Protein AF-A0A4V4M685-F1 (afdb_monomer)

Structure (mmCIF, N/CA/C/O backbone):
data_AF-A0A4V4M685-F1
#
_entry.id   AF-A0A4V4M685-F1
#
loop_
_atom_site.group_PDB
_atom_site.id
_atom_site.type_symbol
_atom_site.label_atom_id
_atom_site.label_alt_id
_atom_site.label_comp_id
_atom_site.label_asym_id
_atom_site.label_entity_id
_atom_site.label_seq_id
_atom_site.pdbx_PDB_ins_code
_atom_site.Cartn_x
_atom_site.Cartn_y
_atom_site.Cartn_z
_atom_site.occupancy
_atom_site.B_iso_or_equiv
_atom_site.auth_seq_id
_atom_site.auth_comp_id
_atom_site.auth_asym_id
_atom_site.auth_atom_id
_atom_site.pdbx_PDB_model_num
ATOM 1 N N . MET A 1 1 ? 15.540 -29.408 -46.640 1.00 78.12 1 MET A N 1
ATOM 2 C CA . MET A 1 1 ? 14.412 -28.534 -46.248 1.00 78.12 1 MET A CA 1
ATOM 3 C C . MET A 1 1 ? 13.140 -28.921 -47.004 1.00 78.12 1 MET A C 1
ATOM 5 O O . MET A 1 1 ? 13.246 -29.286 -48.169 1.00 78.12 1 MET A O 1
ATOM 9 N N . LYS A 1 2 ? 11.961 -28.876 -46.366 1.00 78.62 2 LYS A N 1
ATOM 10 C CA . LYS A 1 2 ? 10.649 -29.029 -47.035 1.00 78.62 2 LYS A CA 1
ATOM 11 C C . LYS A 1 2 ? 9.849 -27.732 -46.888 1.00 78.62 2 LYS A C 1
ATOM 13 O O . LYS A 1 2 ? 9.742 -27.236 -45.770 1.00 78.62 2 LYS A O 1
ATOM 18 N N . LEU A 1 3 ? 9.323 -27.209 -47.997 1.00 82.75 3 LEU A N 1
ATOM 19 C CA . LEU A 1 3 ? 8.455 -26.029 -48.020 1.00 82.75 3 LEU A CA 1
ATOM 20 C C . LEU A 1 3 ? 6.995 -26.479 -48.083 1.00 82.75 3 LEU A C 1
ATOM 22 O O . LEU A 1 3 ? 6.613 -27.173 -49.024 1.00 82.75 3 LEU A O 1
ATOM 26 N N . ASN A 1 4 ? 6.203 -26.075 -47.095 1.00 87.00 4 ASN A N 1
ATOM 27 C CA . ASN A 1 4 ? 4.762 -26.308 -47.047 1.00 87.00 4 ASN A CA 1
ATOM 28 C C . ASN A 1 4 ? 4.024 -24.977 -47.228 1.00 87.00 4 ASN A C 1
ATOM 30 O O . ASN A 1 4 ? 4.531 -23.930 -46.835 1.00 87.00 4 ASN A O 1
ATOM 34 N N . SER A 1 5 ? 2.820 -25.003 -47.794 1.00 89.12 5 SER A N 1
ATOM 35 C CA . SER A 1 5 ? 1.954 -23.821 -47.834 1.00 89.12 5 SER A CA 1
ATOM 36 C C . SER A 1 5 ? 1.317 -23.569 -46.468 1.00 89.12 5 SER A C 1
ATOM 38 O O . SER A 1 5 ? 0.824 -24.513 -45.846 1.00 89.12 5 SER A O 1
ATOM 40 N N . LEU A 1 6 ? 1.254 -22.305 -46.044 1.00 90.25 6 LEU A N 1
ATOM 41 C CA . LEU A 1 6 ? 0.495 -21.903 -44.856 1.00 90.25 6 LEU A CA 1
ATOM 42 C C . LEU A 1 6 ? -1.004 -22.240 -45.015 1.00 90.25 6 LEU A C 1
ATOM 44 O O . LEU A 1 6 ? -1.585 -21.942 -46.063 1.00 90.25 6 LEU A O 1
ATOM 48 N N . PRO A 1 7 ? -1.657 -22.832 -43.999 1.00 91.50 7 PRO A N 1
ATOM 49 C CA . PRO A 1 7 ? -3.092 -23.096 -44.046 1.00 91.50 7 PRO A CA 1
ATOM 50 C C . PRO A 1 7 ? -3.888 -21.785 -44.004 1.00 91.50 7 PRO A C 1
ATOM 52 O O . PRO A 1 7 ? -3.454 -20.810 -43.397 1.00 91.50 7 PRO A O 1
ATOM 55 N N . VAL A 1 8 ? -5.077 -21.765 -44.608 1.00 92.56 8 VAL A N 1
ATOM 56 C CA . VAL A 1 8 ? -5.959 -20.584 -44.645 1.00 92.56 8 VAL A CA 1
ATOM 57 C C . VAL A 1 8 ? -7.147 -20.788 -43.704 1.00 92.56 8 VAL A C 1
ATOM 59 O O . VAL A 1 8 ? -7.764 -21.853 -43.698 1.00 92.56 8 VAL A O 1
ATOM 62 N N . LYS A 1 9 ? -7.487 -19.764 -42.918 1.00 92.31 9 LYS A N 1
ATOM 63 C CA . LYS A 1 9 ? -8.687 -19.696 -42.075 1.00 92.31 9 LYS A CA 1
ATOM 64 C C . LYS A 1 9 ? -9.489 -18.431 -42.374 1.00 92.31 9 LYS A C 1
ATOM 66 O O . LYS A 1 9 ? -8.924 -17.415 -42.773 1.00 92.31 9 LYS A O 1
ATOM 71 N N . SER A 1 10 ? -10.803 -18.482 -42.180 1.00 92.00 10 SER A N 1
ATOM 72 C CA . SER A 1 10 ? -11.642 -17.277 -42.180 1.00 92.00 10 SER A CA 1
ATOM 73 C C . SER A 1 10 ? -11.391 -16.461 -40.903 1.00 92.00 10 SER A C 1
ATOM 75 O O . SER A 1 10 ? -11.038 -17.032 -39.866 1.00 92.00 10 SER A O 1
ATOM 77 N N . ALA A 1 11 ? -11.574 -15.139 -40.953 1.00 90.06 11 ALA A N 1
ATOM 78 C CA . ALA A 1 11 ? -11.480 -14.276 -39.773 1.00 90.06 11 ALA A CA 1
ATOM 79 C C . ALA A 1 11 ? -12.442 -14.727 -38.658 1.00 90.06 11 ALA A C 1
ATOM 81 O O . ALA A 1 11 ? -12.038 -14.819 -37.497 1.00 90.06 11 ALA A O 1
ATOM 82 N N . ASP A 1 12 ? -13.670 -15.115 -39.014 1.00 88.19 12 ASP A N 1
ATOM 83 C CA . ASP A 1 12 ? -14.663 -15.628 -38.065 1.00 88.19 12 ASP A CA 1
ATOM 84 C C . ASP A 1 12 ? -14.168 -16.879 -37.332 1.00 88.19 12 ASP A C 1
ATOM 86 O O . ASP A 1 12 ? -14.282 -16.980 -36.110 1.00 88.19 12 ASP A O 1
ATOM 90 N N . ASP A 1 13 ? -13.589 -17.842 -38.051 1.00 88.19 13 ASP A N 1
ATOM 91 C CA . ASP A 1 13 ? -13.091 -19.076 -37.440 1.00 88.19 13 ASP A CA 1
ATOM 92 C C . ASP A 1 13 ? -11.791 -18.858 -36.662 1.00 88.19 13 ASP A C 1
ATOM 94 O O . ASP A 1 13 ? -11.553 -19.528 -35.654 1.00 88.19 13 ASP A O 1
ATOM 98 N N . PHE A 1 14 ? -10.969 -17.897 -37.089 1.00 90.88 14 PHE A N 1
ATOM 99 C CA . PHE A 1 14 ? -9.767 -17.486 -36.374 1.00 90.88 14 PHE A CA 1
ATOM 100 C C . PHE A 1 14 ? -10.098 -16.884 -35.002 1.00 90.88 14 PHE A C 1
ATOM 102 O O . PHE A 1 14 ? -9.560 -17.338 -33.991 1.00 90.88 14 PHE A O 1
ATOM 109 N N . PHE A 1 15 ? -11.008 -15.907 -34.933 1.00 89.00 15 PHE A N 1
ATOM 110 C CA . PHE A 1 15 ? -11.341 -15.243 -33.667 1.00 89.00 15 PHE A CA 1
ATOM 111 C C . PHE A 1 15 ? -12.249 -16.076 -32.753 1.00 89.00 15 PHE A C 1
ATOM 113 O O . PHE A 1 15 ? -12.253 -15.840 -31.545 1.00 89.00 15 PHE A O 1
ATOM 120 N N . LYS A 1 16 ? -12.968 -17.084 -33.275 1.00 86.25 16 LYS A N 1
ATOM 121 C CA . LYS A 1 16 ? -13.642 -18.097 -32.436 1.00 86.25 16 LYS A CA 1
ATOM 122 C C . LYS A 1 16 ? -12.641 -18.909 -31.614 1.00 86.25 16 LYS A C 1
ATOM 124 O O . LYS A 1 16 ? -12.890 -19.185 -30.443 1.00 86.25 16 LYS A O 1
ATOM 129 N N . CYS A 1 17 ? -11.533 -19.329 -32.228 1.00 83.25 17 CYS A N 1
ATOM 130 C CA . CYS A 1 17 ? -10.486 -20.094 -31.559 1.00 83.25 17 CYS A CA 1
ATOM 131 C C . CYS A 1 17 ? -9.131 -19.866 -32.237 1.00 83.25 17 CYS A C 1
ATOM 133 O O . CYS A 1 17 ? -8.816 -20.479 -33.264 1.00 83.25 17 CYS A O 1
ATOM 135 N N . ILE A 1 18 ? -8.314 -19.006 -31.623 1.00 86.62 18 ILE A N 1
ATOM 136 C CA . ILE A 1 18 ? -6.995 -18.652 -32.149 1.00 86.62 18 ILE A CA 1
ATOM 137 C C . ILE A 1 18 ? -6.110 -19.914 -32.173 1.00 86.62 18 ILE A C 1
ATOM 139 O O . ILE A 1 18 ? -5.844 -20.497 -31.108 1.00 86.62 18 ILE A O 1
ATOM 143 N N . PRO A 1 19 ? -5.659 -20.359 -33.363 1.00 81.81 19 PRO A N 1
ATOM 144 C CA . PRO A 1 19 ? -4.921 -21.606 -33.523 1.00 81.81 19 PRO A CA 1
ATOM 145 C C . PRO A 1 19 ? -3.567 -21.578 -32.804 1.00 81.81 19 PRO A C 1
ATOM 147 O O . PRO A 1 19 ? -3.066 -20.534 -32.399 1.00 81.81 19 PRO A O 1
ATOM 150 N N . PHE A 1 20 ? -2.973 -22.757 -32.617 1.00 81.88 20 PHE A N 1
ATOM 151 C CA . PHE A 1 20 ? -1.598 -22.890 -32.117 1.00 81.88 20 PHE A CA 1
ATOM 152 C C . PHE A 1 20 ? -0.545 -22.872 -33.233 1.00 81.88 20 PHE A C 1
ATOM 154 O O . PHE A 1 20 ? 0.628 -22.669 -32.939 1.00 81.88 20 PHE A O 1
ATOM 161 N N . ASN A 1 21 ? -0.974 -23.051 -34.484 1.00 86.31 21 ASN A N 1
ATOM 162 C CA . ASN A 1 21 ? -0.116 -23.080 -35.666 1.00 86.31 21 ASN A CA 1
ATOM 163 C C . ASN A 1 21 ? -0.323 -21.805 -36.488 1.00 86.31 21 ASN A C 1
ATOM 165 O O . ASN A 1 21 ? -1.385 -21.172 -36.407 1.00 86.31 21 ASN A O 1
ATOM 169 N N . SER A 1 22 ? 0.677 -21.453 -37.290 1.00 92.25 22 SER A N 1
ATOM 170 C CA . SER A 1 22 ? 0.602 -20.347 -38.239 1.00 92.25 22 SER A CA 1
ATOM 171 C C . SER A 1 22 ? -0.468 -20.575 -39.300 1.00 92.25 22 SER A C 1
ATOM 173 O O . SER A 1 22 ? -0.749 -21.704 -39.699 1.00 92.25 22 SER A O 1
ATOM 175 N N . CYS A 1 23 ? -1.112 -19.494 -39.736 1.00 94.12 23 CYS A N 1
ATOM 176 C CA . CYS A 1 23 ? -2.115 -19.549 -40.797 1.00 94.12 23 CYS A CA 1
ATOM 177 C C . CYS A 1 23 ? -2.316 -18.182 -41.451 1.00 94.12 23 CYS A C 1
ATOM 179 O O . CYS A 1 23 ? -2.073 -17.145 -40.832 1.00 94.12 23 CYS A O 1
ATOM 181 N N . PHE A 1 24 ? -2.808 -18.184 -42.685 1.00 95.00 24 PHE A N 1
ATOM 182 C CA . PHE A 1 24 ? -3.406 -17.003 -43.291 1.00 95.00 24 PHE A CA 1
ATOM 183 C C . PHE A 1 24 ? -4.812 -16.779 -42.740 1.00 95.00 24 PHE A C 1
ATOM 185 O O . PHE A 1 24 ? -5.591 -17.723 -42.590 1.00 95.00 24 PHE A O 1
ATOM 192 N N . VAL A 1 25 ? -5.144 -15.521 -42.471 1.00 92.75 25 VAL A N 1
ATOM 193 C CA . VAL A 1 25 ? -6.458 -15.083 -42.004 1.00 92.75 25 VAL A CA 1
ATOM 194 C C . VAL A 1 25 ? -7.126 -14.302 -43.132 1.00 92.75 25 VAL A C 1
ATOM 196 O O . VAL A 1 25 ? -6.804 -13.149 -43.400 1.00 92.75 25 VAL A O 1
ATOM 199 N N . SER A 1 26 ? -8.052 -14.966 -43.814 1.00 88.56 26 SER A N 1
ATOM 200 C CA . SER A 1 26 ? -8.831 -14.410 -44.921 1.00 88.56 26 SER A CA 1
ATOM 201 C C . SER A 1 26 ? -10.053 -13.637 -44.417 1.00 88.56 26 SER A C 1
ATOM 203 O O . SER A 1 26 ? -10.661 -14.002 -43.409 1.00 88.56 26 SER A O 1
ATOM 205 N N . GLY A 1 27 ? -10.425 -12.566 -45.124 1.00 83.88 27 GLY A N 1
ATOM 206 C CA . GLY A 1 27 ? -11.620 -11.774 -44.804 1.00 83.88 27 GLY A CA 1
ATOM 207 C C . GLY A 1 27 ? -11.492 -10.881 -43.564 1.00 83.88 27 GLY A C 1
ATOM 208 O O . GLY A 1 27 ? -12.507 -10.483 -43.006 1.00 83.88 27 GLY A O 1
ATOM 209 N N . LEU A 1 28 ? -10.266 -10.576 -43.119 1.00 89.62 28 LEU A N 1
ATOM 210 C CA . LEU A 1 28 ? -10.020 -9.700 -41.967 1.00 89.62 28 LEU A CA 1
ATOM 211 C C . LEU A 1 28 ? -10.169 -8.205 -42.299 1.00 89.62 28 LEU A C 1
ATOM 213 O O . LEU A 1 28 ? -10.569 -7.412 -41.449 1.00 89.62 28 LEU A O 1
ATOM 217 N N . PHE A 1 29 ? -9.812 -7.803 -43.521 1.00 90.31 29 PHE A N 1
ATOM 218 C CA . PHE A 1 29 ? -9.831 -6.402 -43.934 1.00 90.31 29 PHE A CA 1
ATOM 219 C C . PHE A 1 29 ? -11.264 -5.881 -44.063 1.00 90.31 29 PHE A C 1
ATOM 221 O O . PHE A 1 29 ? -12.084 -6.433 -44.795 1.00 90.31 29 PHE A O 1
ATOM 228 N N . THR A 1 30 ? -11.549 -4.761 -43.400 1.00 87.81 30 THR A N 1
ATOM 229 C CA . THR A 1 30 ? -12.817 -4.044 -43.569 1.00 87.81 30 THR A CA 1
ATOM 230 C C . THR A 1 30 ? -12.811 -3.225 -44.866 1.00 87.81 30 THR A C 1
ATOM 232 O O . THR A 1 30 ? -11.755 -2.900 -45.415 1.00 87.81 30 THR A O 1
ATOM 235 N N . GLN A 1 31 ? -13.992 -2.839 -45.364 1.00 89.12 31 GLN A N 1
ATOM 236 C CA . GLN A 1 31 ? -14.102 -2.066 -46.608 1.00 89.12 31 GLN A CA 1
ATOM 237 C C . GLN A 1 31 ? -13.261 -0.767 -46.629 1.00 89.12 31 GLN A C 1
ATOM 239 O O . GLN A 1 31 ? -12.651 -0.487 -47.664 1.00 89.12 31 GLN A O 1
ATOM 244 N N . PRO A 1 32 ? -13.155 0.014 -45.530 1.00 90.19 32 PRO A N 1
ATOM 245 C CA . PRO A 1 32 ? -12.246 1.160 -45.466 1.00 90.19 32 PRO A CA 1
ATOM 246 C C . PRO A 1 32 ? -10.778 0.783 -45.701 1.00 90.19 32 PRO A C 1
ATOM 248 O O . PRO A 1 32 ? -10.109 1.424 -46.510 1.00 90.19 32 PRO A O 1
ATOM 251 N N . TRP A 1 33 ? -10.300 -0.299 -45.077 1.00 92.19 33 TRP A N 1
ATOM 252 C CA . TRP A 1 33 ? -8.927 -0.777 -45.252 1.00 92.19 33 TRP A CA 1
ATOM 253 C C . TRP A 1 33 ? -8.650 -1.203 -46.698 1.00 92.19 33 TRP A C 1
ATOM 255 O O . TRP A 1 33 ? -7.607 -0.853 -47.241 1.00 92.19 33 TRP A O 1
ATOM 265 N N . LEU A 1 34 ? -9.596 -1.882 -47.358 1.00 91.50 34 LEU A N 1
ATOM 266 C CA . LEU A 1 34 ? -9.469 -2.265 -48.773 1.00 91.50 34 LEU A CA 1
ATOM 267 C C . LEU A 1 34 ? -9.487 -1.064 -49.730 1.00 91.50 34 LEU A C 1
ATOM 269 O O . LEU A 1 34 ? -8.850 -1.095 -50.783 1.00 91.50 34 LEU A O 1
ATOM 273 N N . ASN A 1 35 ? -10.252 -0.016 -49.412 1.00 92.31 35 ASN A N 1
ATOM 274 C CA . ASN A 1 35 ? -10.278 1.211 -50.211 1.00 92.31 35 ASN A CA 1
ATOM 275 C C . ASN A 1 35 ? -8.937 1.953 -50.117 1.00 92.31 35 ASN A C 1
ATOM 277 O O . ASN A 1 35 ? -8.421 2.418 -51.129 1.00 92.31 35 ASN A O 1
ATOM 281 N N . ILE A 1 36 ? -8.368 2.039 -48.914 1.00 91.00 36 ILE A N 1
ATOM 282 C CA . ILE A 1 36 ? -7.104 2.744 -48.674 1.00 91.00 36 ILE A CA 1
ATOM 283 C C . ILE A 1 36 ? -5.904 1.954 -49.163 1.00 91.00 36 ILE A C 1
ATOM 285 O O . ILE A 1 36 ? -5.010 2.548 -49.748 1.00 91.00 36 ILE A O 1
ATOM 289 N N . SER A 1 37 ? -5.919 0.633 -49.006 1.00 93.38 37 SER A N 1
ATOM 290 C CA . SER A 1 37 ? -4.965 -0.280 -49.636 1.00 93.38 37 SER A CA 1
ATOM 291 C C . SER A 1 37 ? -4.788 0.044 -51.127 1.00 93.38 37 SER A C 1
ATOM 293 O O . SER A 1 37 ? -3.689 0.399 -51.551 1.00 93.38 37 SER A O 1
ATOM 295 N N . ARG A 1 38 ? -5.896 0.082 -51.886 1.00 92.44 38 ARG A N 1
ATOM 296 C CA . ARG A 1 38 ? -5.902 0.457 -53.312 1.00 92.44 38 ARG A CA 1
ATOM 297 C C . ARG A 1 38 ? -5.426 1.885 -53.577 1.00 92.44 38 ARG A C 1
ATOM 299 O O . ARG A 1 38 ? -4.807 2.136 -54.604 1.00 92.44 38 ARG A O 1
ATOM 306 N N . ALA A 1 39 ? -5.741 2.825 -52.687 1.00 91.50 39 ALA A N 1
ATOM 307 C CA . ALA A 1 39 ? -5.332 4.217 -52.844 1.00 91.50 39 ALA A CA 1
ATOM 308 C C . ALA A 1 39 ? -3.820 4.405 -52.631 1.00 91.50 39 ALA A C 1
ATOM 310 O O . ALA A 1 39 ? -3.190 5.108 -53.413 1.00 91.50 39 ALA A O 1
ATOM 311 N N . ILE A 1 40 ? -3.239 3.742 -51.625 1.00 91.25 40 ILE A N 1
ATOM 312 C CA . ILE A 1 40 ? -1.792 3.767 -51.356 1.00 91.25 40 ILE A CA 1
ATOM 313 C C . ILE A 1 40 ? -1.027 3.044 -52.467 1.00 91.25 40 ILE A C 1
ATOM 315 O O . ILE A 1 40 ? 0.044 3.487 -52.857 1.00 91.25 40 ILE A O 1
ATOM 319 N N . GLU A 1 41 ? -1.574 1.947 -53.000 1.00 87.94 41 GLU A N 1
ATOM 320 C CA . GLU A 1 41 ? -0.955 1.221 -54.117 1.00 87.94 41 GLU A CA 1
ATOM 321 C C . GLU A 1 41 ? -0.848 2.063 -55.396 1.00 87.94 41 GLU A C 1
ATOM 323 O O . GLU A 1 41 ? 0.081 1.880 -56.178 1.00 87.94 41 GLU A O 1
ATOM 328 N N . ALA A 1 42 ? -1.771 3.009 -55.596 1.00 88.88 42 ALA A N 1
ATOM 329 C CA . ALA A 1 42 ? -1.688 3.974 -56.686 1.00 88.88 42 ALA A CA 1
ATOM 330 C C . ALA A 1 42 ? -0.699 5.114 -56.389 1.00 88.88 42 ALA A C 1
ATOM 332 O O . ALA A 1 42 ? -0.002 5.561 -57.298 1.00 88.88 42 ALA A O 1
ATOM 333 N N . ASP A 1 43 ? -0.670 5.600 -55.145 1.00 89.06 43 ASP A N 1
ATOM 334 C CA . ASP A 1 43 ? 0.137 6.747 -54.730 1.00 89.06 43 ASP A CA 1
ATOM 335 C C . ASP A 1 43 ? 0.431 6.723 -53.216 1.00 89.06 43 ASP A C 1
ATOM 337 O O . ASP A 1 43 ? -0.456 6.950 -52.386 1.00 89.06 43 ASP A O 1
ATOM 341 N N . PHE A 1 44 ? 1.698 6.493 -52.850 1.00 88.94 44 PHE A N 1
ATOM 342 C CA . PHE A 1 44 ? 2.148 6.486 -51.453 1.00 88.94 44 PHE A CA 1
ATOM 343 C C . PHE A 1 44 ? 2.060 7.865 -50.776 1.00 88.94 44 PHE A C 1
ATOM 345 O O . PHE A 1 44 ? 1.945 7.906 -49.548 1.00 88.94 44 PHE A O 1
ATOM 352 N N . ASP A 1 45 ? 2.025 8.974 -51.530 1.00 88.50 45 ASP A N 1
ATOM 353 C CA . ASP A 1 45 ? 1.922 10.331 -50.963 1.00 88.50 45 ASP A CA 1
ATOM 354 C C . ASP A 1 45 ? 0.601 10.548 -50.222 1.00 88.50 45 ASP A C 1
ATOM 356 O O . ASP A 1 45 ? 0.470 11.460 -49.405 1.00 88.50 45 ASP A O 1
ATOM 360 N N . ILE A 1 46 ? -0.396 9.681 -50.429 1.00 91.12 46 ILE A N 1
ATOM 361 C CA . ILE A 1 46 ? -1.635 9.719 -49.652 1.00 91.12 46 ILE A CA 1
ATOM 362 C C . ILE A 1 46 ? -1.394 9.597 -48.138 1.00 91.12 46 ILE A C 1
ATOM 364 O O . ILE A 1 46 ? -2.194 10.127 -47.362 1.00 91.12 46 ILE A O 1
ATOM 368 N N . LEU A 1 47 ? -0.297 8.953 -47.717 1.00 89.50 47 LEU A N 1
ATOM 369 C CA . LEU A 1 47 ? 0.104 8.843 -46.312 1.00 89.50 47 LEU A CA 1
ATOM 370 C C . LEU A 1 47 ? 0.590 10.179 -45.728 1.00 89.50 47 LEU A C 1
ATOM 372 O O . LEU A 1 47 ? 0.516 10.358 -44.517 1.00 89.50 47 LEU A O 1
ATOM 376 N N . THR A 1 48 ? 1.041 11.118 -46.562 1.00 90.19 48 THR A N 1
ATOM 377 C CA . THR A 1 48 ? 1.665 12.393 -46.159 1.00 90.19 48 THR A CA 1
ATOM 378 C C . THR A 1 48 ? 0.915 13.625 -46.668 1.00 90.19 48 THR A C 1
ATOM 380 O O . THR A 1 48 ? 1.416 14.739 -46.571 1.00 90.19 48 THR A O 1
ATOM 383 N N . ARG A 1 49 ? -0.320 13.472 -47.166 1.00 87.19 49 ARG A N 1
ATOM 384 C CA . ARG A 1 49 ? -1.152 14.608 -47.626 1.00 87.19 49 ARG A CA 1
ATOM 385 C C . ARG A 1 49 ? -1.470 15.630 -46.541 1.00 87.19 49 ARG A C 1
ATOM 387 O O . ARG A 1 49 ? -1.684 16.799 -46.844 1.00 87.19 49 ARG A O 1
ATOM 394 N N . ASP A 1 50 ? -1.580 15.170 -45.304 1.00 89.31 50 ASP A N 1
ATOM 395 C CA . ASP A 1 50 ? -1.774 16.028 -44.145 1.00 89.31 50 ASP A CA 1
ATOM 396 C C . ASP A 1 50 ? -0.414 16.546 -43.658 1.00 89.31 50 ASP A C 1
ATOM 398 O O . ASP A 1 50 ? 0.485 15.755 -43.378 1.00 89.31 50 ASP A O 1
ATOM 402 N N . GLU A 1 51 ? -0.269 17.868 -43.541 1.00 84.62 51 GLU A N 1
ATOM 403 C CA . GLU A 1 51 ? 0.999 18.534 -43.201 1.00 84.62 51 GLU A CA 1
ATOM 404 C C . GLU A 1 51 ? 1.557 18.081 -41.844 1.00 84.62 51 GLU A C 1
ATOM 406 O O . GLU A 1 51 ? 2.764 17.893 -41.688 1.00 84.62 51 GLU A O 1
ATOM 411 N N . HIS A 1 52 ? 0.681 17.844 -40.864 1.00 83.44 52 HIS A N 1
ATOM 412 C CA . HIS A 1 52 ? 1.092 17.309 -39.570 1.00 83.44 52 HIS A CA 1
ATOM 413 C C . HIS A 1 52 ? 1.659 15.892 -39.723 1.00 83.44 52 HIS A C 1
ATOM 415 O O . HIS A 1 52 ? 2.711 15.588 -39.172 1.00 83.44 52 HIS A O 1
ATOM 421 N N . THR A 1 53 ? 1.004 15.038 -40.512 1.00 87.75 53 THR A N 1
ATOM 422 C CA . THR A 1 53 ? 1.448 13.663 -40.789 1.00 87.75 53 THR A CA 1
ATOM 423 C C . THR A 1 53 ? 2.751 13.614 -41.590 1.00 87.75 53 THR A C 1
ATOM 425 O O . THR A 1 53 ? 3.626 12.806 -41.285 1.00 87.75 53 THR A O 1
ATOM 428 N N . ALA A 1 54 ? 2.911 14.502 -42.574 1.00 84.25 54 ALA A N 1
ATOM 429 C CA . ALA A 1 54 ? 4.125 14.647 -43.376 1.00 84.25 54 ALA A CA 1
ATOM 430 C C . ALA A 1 54 ? 5.370 14.917 -42.516 1.00 84.25 54 ALA A C 1
ATOM 432 O O . ALA A 1 54 ? 6.441 14.363 -42.774 1.00 84.25 54 ALA A O 1
ATOM 433 N N . ASN A 1 55 ? 5.201 15.734 -41.474 1.00 82.25 55 ASN A N 1
ATOM 434 C CA . ASN A 1 55 ? 6.261 16.174 -40.572 1.00 82.25 55 ASN A CA 1
ATOM 435 C C . ASN A 1 55 ? 6.496 15.235 -39.376 1.00 82.25 55 ASN A C 1
ATOM 437 O O . ASN A 1 55 ? 7.336 15.542 -38.531 1.00 82.25 55 ASN A O 1
ATOM 441 N N . ILE A 1 56 ? 5.801 14.093 -39.290 1.00 83.31 56 ILE A N 1
ATOM 442 C CA . ILE A 1 56 ? 6.067 13.099 -38.243 1.00 83.31 56 ILE A CA 1
ATOM 443 C C . ILE A 1 56 ? 7.470 12.537 -38.436 1.00 83.31 56 ILE A C 1
ATOM 445 O O . ILE A 1 56 ? 7.794 11.986 -39.489 1.00 83.31 56 ILE A O 1
ATOM 449 N N . THR A 1 57 ? 8.281 12.644 -37.390 1.00 81.31 57 THR A N 1
ATOM 450 C CA . THR A 1 57 ? 9.594 12.014 -37.313 1.00 81.31 57 THR A CA 1
ATOM 451 C C . THR A 1 57 ? 9.430 10.504 -37.147 1.00 81.31 57 THR A C 1
ATOM 453 O O . THR A 1 57 ? 8.847 10.040 -36.166 1.00 81.31 57 THR A O 1
ATOM 456 N N . VAL A 1 58 ? 9.927 9.739 -38.117 1.00 78.12 58 VAL A N 1
ATOM 457 C CA . VAL A 1 58 ? 9.876 8.276 -38.154 1.00 78.12 58 VAL A CA 1
ATOM 458 C C . VAL A 1 58 ? 11.281 7.678 -38.099 1.00 78.12 58 VAL A C 1
ATOM 460 O O . VAL A 1 58 ? 12.208 8.239 -38.694 1.00 78.12 58 VAL A O 1
ATOM 463 N N . PRO A 1 59 ? 11.461 6.532 -37.420 1.00 77.69 59 PRO A N 1
ATOM 464 C CA . PRO A 1 59 ? 12.736 5.838 -37.409 1.00 77.69 59 PRO A CA 1
ATOM 465 C C . PRO A 1 59 ? 13.034 5.263 -38.793 1.00 77.69 59 PRO A C 1
ATOM 467 O O . PRO A 1 59 ? 12.145 4.742 -39.475 1.00 77.69 59 PRO A O 1
ATOM 470 N N . ILE A 1 60 ? 14.302 5.326 -39.188 1.00 75.19 60 ILE A N 1
ATOM 471 C CA . ILE A 1 60 ? 14.788 4.734 -40.429 1.00 75.19 60 ILE A CA 1
ATOM 472 C C . ILE A 1 60 ? 15.914 3.741 -40.153 1.00 75.19 60 ILE A C 1
ATOM 474 O O . ILE A 1 60 ? 16.909 4.050 -39.501 1.00 75.19 60 ILE A O 1
ATOM 478 N N . GLU A 1 61 ? 15.781 2.550 -40.728 1.00 72.25 61 GLU A N 1
ATOM 479 C CA . GLU A 1 61 ? 16.839 1.552 -40.799 1.00 72.25 61 GLU A CA 1
ATOM 480 C C . GLU A 1 61 ? 17.360 1.457 -42.236 1.00 72.25 61 GLU A C 1
ATOM 482 O O . GLU A 1 61 ? 16.590 1.253 -43.173 1.00 72.25 61 GLU A O 1
ATOM 487 N N . ILE A 1 62 ? 18.672 1.604 -42.438 1.00 71.38 62 ILE A N 1
ATOM 488 C CA . ILE A 1 62 ? 19.282 1.486 -43.769 1.00 71.38 62 ILE A CA 1
ATOM 489 C C . ILE A 1 62 ? 19.869 0.083 -43.938 1.00 71.38 62 ILE A C 1
ATOM 491 O O . ILE A 1 62 ? 20.802 -0.305 -43.238 1.00 71.38 62 ILE A O 1
ATOM 495 N N . GLN A 1 63 ? 19.346 -0.662 -44.906 1.00 68.75 63 GLN A N 1
ATOM 496 C CA . GLN A 1 63 ? 19.812 -1.982 -45.308 1.00 68.75 63 GLN A CA 1
ATOM 497 C C . GLN A 1 63 ? 20.837 -1.887 -46.450 1.00 68.75 63 GLN A C 1
ATOM 499 O O . GLN A 1 63 ? 20.622 -1.191 -47.448 1.00 68.75 63 GLN A O 1
ATOM 504 N N . GLN A 1 64 ? 21.947 -2.623 -46.322 1.00 62.19 64 GLN A N 1
ATOM 505 C CA . GLN A 1 64 ? 22.918 -2.837 -47.403 1.00 62.19 64 GLN A CA 1
ATOM 506 C C . GLN A 1 64 ? 22.548 -4.096 -48.213 1.00 62.19 64 GLN A C 1
ATOM 508 O O . GLN A 1 64 ? 22.050 -5.065 -47.635 1.00 62.19 64 GLN A O 1
ATOM 513 N N . PRO A 1 65 ? 22.799 -4.146 -49.534 1.00 52.78 65 PRO A N 1
ATOM 514 C CA . PRO A 1 65 ? 22.492 -5.330 -50.329 1.00 52.78 65 PRO A CA 1
ATOM 515 C C . PRO A 1 65 ? 23.288 -6.538 -49.844 1.00 52.78 65 PRO A C 1
ATOM 517 O O . PRO A 1 65 ? 24.493 -6.447 -49.623 1.00 52.78 65 PRO A O 1
ATOM 520 N N . GLY A 1 66 ? 22.615 -7.681 -49.718 1.00 50.88 66 GLY A N 1
ATOM 521 C CA . GLY A 1 66 ? 23.238 -8.929 -49.271 1.00 50.88 66 GLY A CA 1
ATOM 522 C C . GLY A 1 66 ? 23.443 -9.037 -47.757 1.00 50.88 66 GLY A C 1
ATOM 523 O O . GLY A 1 66 ? 23.919 -10.072 -47.302 1.00 50.88 66 GLY A O 1
ATOM 524 N N . PHE A 1 67 ? 23.049 -8.021 -46.978 1.00 55.22 67 PHE A N 1
ATOM 525 C CA . PHE A 1 67 ? 23.062 -8.063 -45.517 1.00 55.22 67 PHE A CA 1
ATOM 526 C C . PHE A 1 67 ? 21.634 -7.911 -44.965 1.00 55.22 67 PHE A C 1
ATOM 528 O O . PHE A 1 67 ? 20.918 -6.974 -45.332 1.00 55.22 67 PHE A O 1
ATOM 535 N N . PRO A 1 68 ? 21.167 -8.828 -44.105 1.00 53.00 68 PRO A N 1
ATOM 536 C CA . PRO A 1 68 ? 19.869 -8.700 -43.460 1.00 53.00 68 PRO A CA 1
ATOM 537 C C . PRO A 1 68 ? 19.880 -7.539 -42.467 1.00 53.00 68 PRO A C 1
ATOM 539 O O . PRO A 1 68 ? 20.918 -7.230 -41.889 1.00 53.00 68 PRO A O 1
ATOM 542 N N . LEU A 1 69 ? 18.715 -6.946 -42.210 1.00 53.31 69 LEU A N 1
ATOM 543 C CA . LEU A 1 69 ? 18.553 -5.969 -41.134 1.00 53.31 69 LEU A CA 1
ATOM 544 C C . LEU A 1 69 ? 18.777 -6.649 -39.779 1.00 53.31 69 LEU A C 1
ATOM 546 O O . LEU A 1 69 ? 17.964 -7.436 -39.298 1.00 53.31 69 LEU A O 1
ATOM 550 N N . SER A 1 70 ? 19.945 -6.388 -39.206 1.00 50.31 70 SER A N 1
ATOM 551 C CA . SER A 1 70 ? 20.467 -7.006 -37.994 1.00 50.31 70 SER A CA 1
ATOM 552 C C . SER A 1 70 ? 21.138 -5.919 -37.149 1.00 50.31 70 SER A C 1
ATOM 554 O O . SER A 1 70 ? 21.792 -5.027 -37.695 1.00 50.31 70 SER A O 1
ATOM 556 N N . ALA A 1 71 ? 20.999 -5.965 -35.820 1.00 43.78 71 ALA A N 1
ATOM 557 C CA . ALA A 1 71 ? 21.597 -4.954 -34.945 1.00 43.78 71 ALA A CA 1
ATOM 558 C C . ALA A 1 71 ? 23.125 -4.838 -35.122 1.00 43.78 71 ALA A C 1
ATOM 560 O O . ALA A 1 71 ? 23.644 -3.737 -34.961 1.00 43.78 71 ALA A O 1
ATOM 561 N N . ASP A 1 72 ? 23.796 -5.928 -35.519 1.00 41.19 72 ASP A N 1
ATOM 562 C CA . ASP A 1 72 ? 25.239 -6.005 -35.796 1.00 41.19 72 ASP A CA 1
ATOM 563 C C . ASP A 1 72 ? 25.615 -5.458 -37.194 1.00 41.19 72 ASP A C 1
ATOM 565 O O . ASP A 1 72 ? 26.756 -5.077 -37.446 1.00 41.19 72 ASP A O 1
ATOM 569 N N . SER A 1 73 ? 24.648 -5.381 -38.115 1.00 42.56 73 SER A N 1
ATOM 570 C CA . SER A 1 73 ? 24.809 -4.807 -39.463 1.00 42.56 73 SER A CA 1
ATOM 571 C C . SER A 1 73 ? 24.452 -3.319 -39.554 1.00 42.56 73 SER A C 1
ATOM 573 O O . SER A 1 73 ? 24.542 -2.741 -40.638 1.00 42.56 73 SER A O 1
ATOM 575 N N . ARG A 1 74 ? 24.110 -2.677 -38.424 1.00 42.81 74 ARG A N 1
ATOM 576 C CA . ARG A 1 74 ? 23.993 -1.214 -38.296 1.00 42.81 74 ARG A CA 1
ATOM 577 C C . ARG A 1 74 ? 25.374 -0.563 -38.408 1.00 42.81 74 ARG A C 1
ATOM 579 O O . ARG A 1 74 ? 25.914 -0.038 -37.445 1.00 42.81 74 ARG A O 1
ATOM 586 N N . HIS A 1 75 ? 25.975 -0.641 -39.589 1.00 39.47 75 HIS A N 1
ATOM 587 C CA . HIS A 1 75 ? 27.129 0.173 -39.924 1.00 39.47 75 HIS A CA 1
ATOM 588 C C . HIS A 1 75 ? 26.621 1.562 -40.287 1.00 39.47 75 HIS A C 1
ATOM 590 O O . HIS A 1 75 ? 25.910 1.756 -41.273 1.00 39.47 75 HIS A O 1
ATOM 596 N N . GLU A 1 76 ? 26.973 2.502 -39.421 1.00 41.88 76 GLU A N 1
ATOM 597 C CA . GLU A 1 76 ? 26.709 3.921 -39.541 1.00 41.88 76 GLU A CA 1
ATOM 598 C C . GLU A 1 76 ? 27.257 4.451 -40.876 1.00 41.88 76 GLU A C 1
ATOM 600 O O . GLU A 1 76 ? 28.453 4.362 -41.159 1.00 41.88 76 GLU A O 1
ATOM 605 N N . ILE A 1 77 ? 26.380 4.989 -41.722 1.00 40.31 77 ILE A N 1
ATOM 606 C CA . ILE A 1 77 ? 26.776 5.579 -43.002 1.00 40.31 77 ILE A CA 1
ATOM 607 C C . ILE A 1 77 ? 27.028 7.076 -42.770 1.00 40.31 77 ILE A C 1
ATOM 609 O O . ILE A 1 77 ? 26.117 7.763 -42.303 1.00 40.31 77 ILE A O 1
ATOM 613 N N . PRO A 1 78 ? 28.209 7.617 -43.123 1.00 41.75 78 PRO A N 1
ATOM 614 C CA . PRO A 1 78 ? 28.439 9.053 -43.087 1.00 41.75 78 PRO A CA 1
ATOM 615 C C . PRO A 1 78 ? 27.514 9.764 -44.084 1.00 41.75 78 PRO A C 1
ATOM 617 O O . PRO A 1 78 ? 27.526 9.481 -45.282 1.00 41.75 78 PRO A O 1
ATOM 620 N N . LEU A 1 79 ? 26.736 10.730 -43.591 1.00 46.28 79 LEU A N 1
ATOM 621 C CA . LEU A 1 79 ? 25.758 11.502 -44.370 1.00 46.28 79 LEU A CA 1
ATOM 622 C C . LEU A 1 79 ? 26.366 12.408 -45.463 1.00 46.28 79 LEU A C 1
ATOM 624 O O . LEU A 1 79 ? 25.627 13.035 -46.220 1.00 46.28 79 LEU A O 1
ATOM 628 N N . SER A 1 80 ? 27.697 12.478 -45.575 1.00 46.69 80 SER A N 1
ATOM 629 C CA . SER A 1 80 ? 28.405 13.306 -46.563 1.00 46.69 80 SER A CA 1
ATOM 630 C C . SER A 1 80 ? 28.129 12.920 -48.021 1.00 46.69 80 SER A C 1
ATOM 632 O O . SER A 1 80 ? 28.463 13.688 -48.916 1.00 46.69 80 SER A O 1
ATOM 634 N N . GLU A 1 81 ? 27.529 11.752 -48.268 1.00 46.25 81 GLU A N 1
ATOM 635 C CA . GLU A 1 81 ? 27.160 11.279 -49.610 1.00 46.25 81 GLU A CA 1
ATOM 636 C C . GLU A 1 81 ? 25.715 11.619 -50.021 1.00 46.25 81 GLU A C 1
ATOM 638 O O . GLU A 1 81 ? 25.395 11.497 -51.199 1.00 46.25 81 GLU A O 1
ATOM 643 N N . LEU A 1 82 ? 24.833 12.014 -49.088 1.00 50.66 82 LEU A N 1
ATOM 644 C CA . LEU A 1 82 ? 23.383 12.112 -49.342 1.00 50.66 82 LEU A CA 1
ATOM 645 C C . LEU A 1 82 ? 22.842 13.545 -49.375 1.00 50.66 82 LEU A C 1
ATOM 647 O O . LEU A 1 82 ? 21.913 13.815 -50.131 1.00 50.66 82 LEU A O 1
ATOM 651 N N . VAL A 1 83 ? 23.408 14.470 -48.591 1.00 45.91 83 VAL A N 1
ATOM 652 C CA . VAL A 1 83 ? 22.992 15.883 -48.584 1.00 45.91 83 VAL A CA 1
ATOM 653 C C . VAL A 1 83 ? 24.219 16.766 -48.325 1.00 45.91 83 VAL A C 1
ATOM 655 O O . VAL A 1 83 ? 24.834 16.656 -47.261 1.00 45.91 83 VAL A O 1
ATOM 658 N N . PRO A 1 84 ? 24.619 17.644 -49.263 1.00 39.66 84 PRO A N 1
ATOM 659 C CA . PRO A 1 84 ? 25.687 18.592 -49.010 1.00 39.66 84 PRO A CA 1
ATOM 660 C C . PRO A 1 84 ? 25.134 19.698 -48.103 1.00 39.66 84 PRO A C 1
ATOM 662 O O . PRO A 1 84 ? 24.265 20.456 -48.517 1.00 39.66 84 PRO A O 1
ATOM 665 N N . TYR A 1 85 ? 25.693 19.792 -46.895 1.00 40.38 85 TYR A N 1
ATOM 666 C CA . TYR A 1 85 ? 25.501 20.816 -45.855 1.00 40.38 85 TYR A CA 1
ATOM 667 C C . TYR A 1 85 ? 24.515 20.520 -44.700 1.00 40.38 85 TYR A C 1
ATOM 669 O O . TYR A 1 85 ? 23.315 20.341 -44.869 1.00 40.38 85 TYR A O 1
ATOM 677 N N . GLN A 1 86 ? 25.089 20.635 -43.490 1.00 41.72 86 GLN A N 1
ATOM 678 C CA . GLN A 1 86 ? 24.476 21.121 -42.241 1.00 41.72 86 GLN A CA 1
ATOM 679 C C . GLN A 1 86 ? 23.549 20.216 -41.404 1.00 41.72 86 GLN A C 1
ATOM 681 O O . GLN A 1 86 ? 22.674 20.724 -40.713 1.00 41.72 86 GLN A O 1
ATOM 686 N N . TYR A 1 87 ? 23.806 18.907 -41.327 1.00 39.19 87 TYR A N 1
ATOM 687 C CA . TYR A 1 87 ? 23.153 18.025 -40.339 1.00 39.19 87 TYR A CA 1
ATOM 688 C C . TYR A 1 87 ? 24.169 17.118 -39.614 1.00 39.19 87 TYR A C 1
ATOM 690 O O . TYR A 1 87 ? 25.277 16.928 -40.128 1.00 39.19 87 TYR A O 1
ATOM 698 N N . PRO A 1 88 ? 23.865 16.613 -38.394 1.00 35.81 88 PRO A N 1
ATOM 699 C CA . PRO A 1 88 ? 24.786 15.769 -37.627 1.00 35.81 88 PRO A CA 1
ATOM 700 C C . PRO A 1 88 ? 25.205 14.518 -38.417 1.00 35.81 88 PRO A C 1
ATOM 702 O O . PRO A 1 88 ? 24.512 14.079 -39.329 1.00 35.81 88 PRO A O 1
ATOM 705 N N . LYS A 1 89 ? 26.360 13.936 -38.063 1.00 37.72 89 LYS A N 1
ATOM 706 C CA . LYS A 1 89 ? 27.020 12.830 -38.793 1.00 37.72 89 LYS A CA 1
ATOM 707 C C . LYS A 1 89 ? 26.146 11.586 -39.059 1.00 37.72 89 LYS A C 1
ATOM 709 O O . LYS A 1 89 ? 26.530 10.794 -39.917 1.00 37.72 89 LYS A O 1
ATOM 714 N N . TYR A 1 90 ? 25.015 11.424 -38.364 1.00 47.25 90 TYR A N 1
ATOM 715 C CA . TYR A 1 90 ? 24.156 10.236 -38.370 1.00 47.25 90 TYR A CA 1
ATOM 716 C C . TYR A 1 90 ? 22.675 10.627 -38.303 1.00 47.25 90 TYR A C 1
ATOM 718 O O . TYR A 1 90 ? 22.318 11.559 -37.583 1.00 47.25 90 TYR A O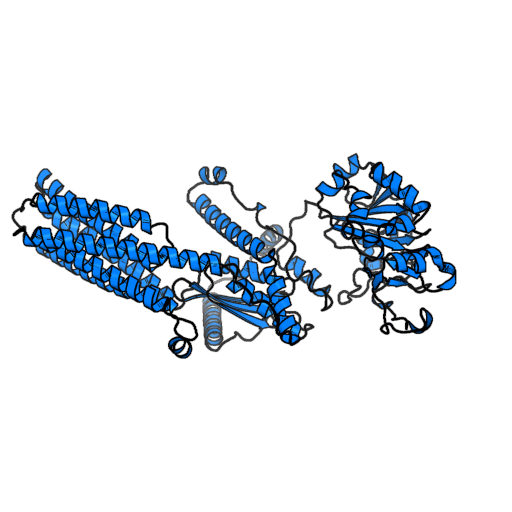 1
ATOM 726 N N . LEU A 1 91 ? 21.818 9.900 -39.022 1.00 53.06 91 LEU A N 1
ATOM 727 C CA . LEU A 1 91 ? 20.385 10.175 -39.132 1.00 53.06 91 LEU A CA 1
ATOM 728 C C . LEU A 1 91 ? 19.616 8.868 -38.883 1.00 53.06 91 LEU A C 1
ATOM 730 O O . LEU A 1 91 ? 19.486 8.043 -39.782 1.00 53.06 91 LEU A O 1
ATOM 734 N N . ASN A 1 92 ? 19.163 8.656 -37.645 1.00 59.97 92 ASN A N 1
ATOM 735 C CA . ASN A 1 92 ? 18.352 7.484 -37.271 1.00 59.97 92 ASN A CA 1
ATOM 736 C C . ASN A 1 92 ? 16.848 7.740 -37.445 1.00 59.97 92 ASN A C 1
ATOM 738 O O . ASN A 1 92 ? 16.038 6.825 -37.310 1.00 59.97 92 ASN A O 1
ATOM 742 N N . GLU A 1 93 ? 16.479 8.988 -37.727 1.00 71.94 93 GLU A N 1
ATOM 743 C CA . GLU A 1 93 ? 15.104 9.451 -37.814 1.00 71.94 93 GLU A CA 1
ATOM 744 C C . GLU A 1 93 ? 14.988 10.531 -38.894 1.00 71.94 93 GLU A C 1
ATOM 746 O O . GLU A 1 93 ? 15.869 11.384 -39.018 1.00 71.94 93 GLU A O 1
ATOM 751 N N . ILE A 1 94 ? 13.907 10.502 -39.669 1.00 75.62 94 ILE A N 1
ATOM 752 C CA . ILE A 1 94 ? 13.581 11.508 -40.691 1.00 75.62 94 ILE A CA 1
ATOM 753 C C . ILE A 1 94 ? 12.087 11.785 -40.704 1.00 75.62 94 ILE A C 1
ATOM 755 O O . ILE A 1 94 ? 11.313 11.000 -40.170 1.00 75.62 94 ILE A O 1
ATOM 759 N N . THR A 1 95 ? 11.656 12.881 -41.325 1.00 83.69 95 THR A N 1
ATOM 760 C CA . THR A 1 95 ? 10.221 13.097 -41.537 1.00 83.69 95 THR A CA 1
ATOM 761 C C . THR A 1 95 ? 9.656 12.035 -42.482 1.00 83.69 95 THR A C 1
ATOM 763 O O . THR A 1 95 ? 10.337 11.584 -43.409 1.00 83.69 95 THR A O 1
ATOM 766 N N . LEU A 1 96 ? 8.407 11.625 -42.260 1.00 86.19 96 LEU A N 1
ATOM 767 C CA . LEU A 1 96 ? 7.734 10.614 -43.076 1.00 86.19 96 LEU A CA 1
ATOM 768 C C . LEU A 1 96 ? 7.685 11.008 -44.560 1.00 86.19 96 LEU A C 1
ATOM 770 O O . LEU A 1 96 ? 7.918 10.168 -45.427 1.00 86.19 96 LEU A O 1
ATOM 774 N N . ASP A 1 97 ? 7.435 12.284 -44.857 1.00 87.56 97 ASP A N 1
ATOM 775 C CA . ASP A 1 97 ? 7.451 12.807 -46.230 1.00 87.56 97 ASP A CA 1
ATOM 776 C C . ASP A 1 97 ? 8.827 12.663 -46.890 1.00 87.56 97 ASP A C 1
ATOM 778 O O . ASP A 1 97 ? 8.940 12.191 -48.024 1.00 87.56 97 ASP A O 1
ATOM 782 N N . LEU A 1 98 ? 9.894 12.974 -46.150 1.00 83.56 98 LEU A N 1
ATOM 783 C CA . LEU A 1 98 ? 11.254 12.789 -46.641 1.00 83.56 98 LEU A CA 1
ATOM 784 C C . LEU A 1 98 ? 11.581 11.300 -46.836 1.00 83.56 98 LEU A C 1
ATOM 786 O O . LEU A 1 98 ? 12.226 10.948 -47.822 1.00 83.56 98 LEU A O 1
ATOM 790 N N . PHE A 1 99 ? 11.100 10.417 -45.952 1.00 87.50 99 PHE A N 1
ATOM 791 C CA . PHE A 1 99 ? 11.258 8.967 -46.100 1.00 87.50 99 PHE A CA 1
ATOM 792 C C . PHE A 1 99 ? 10.643 8.460 -47.407 1.00 87.50 99 PHE A C 1
ATOM 794 O O . PHE A 1 99 ? 11.321 7.770 -48.172 1.00 87.50 99 PHE A O 1
ATOM 801 N N . ILE A 1 100 ? 9.386 8.820 -47.686 1.00 87.94 100 ILE A N 1
ATOM 802 C CA . ILE A 1 100 ? 8.674 8.379 -48.895 1.00 87.94 100 ILE A CA 1
ATOM 803 C C . ILE A 1 100 ? 9.387 8.895 -50.150 1.00 87.94 100 ILE A C 1
ATOM 805 O O . ILE A 1 100 ? 9.695 8.112 -51.054 1.00 87.94 100 ILE A O 1
ATOM 809 N N . LYS A 1 101 ? 9.744 10.183 -50.181 1.00 86.00 101 LYS A N 1
ATOM 810 C CA . LYS A 1 101 ? 10.429 10.795 -51.330 1.00 86.00 101 LYS A CA 1
ATOM 811 C C . LYS A 1 101 ? 11.794 10.180 -51.610 1.00 86.00 101 LYS A C 1
ATOM 813 O O . LYS A 1 101 ? 12.146 9.981 -52.774 1.00 86.00 101 LYS A O 1
ATOM 818 N N . LEU A 1 102 ? 12.568 9.880 -50.569 1.00 82.38 102 LEU A N 1
ATOM 819 C CA . LEU A 1 102 ? 13.904 9.305 -50.716 1.00 82.38 102 LEU A CA 1
ATOM 820 C C . LEU A 1 102 ? 13.844 7.814 -51.056 1.00 82.38 102 LEU A C 1
ATOM 822 O O . LEU A 1 102 ? 14.397 7.392 -52.070 1.00 82.38 102 LEU A O 1
ATOM 826 N N . PHE A 1 103 ? 13.169 7.014 -50.232 1.00 84.38 103 PHE A N 1
ATOM 827 C CA . PHE A 1 103 ? 13.317 5.556 -50.248 1.00 84.38 103 PHE A CA 1
ATOM 828 C C . PHE A 1 103 ? 12.207 4.808 -50.977 1.00 84.38 103 PHE A C 1
ATOM 830 O O . PHE A 1 103 ? 12.413 3.644 -51.307 1.00 84.38 103 PHE A O 1
ATOM 837 N N . ILE A 1 104 ? 11.072 5.448 -51.266 1.00 85.88 104 ILE A N 1
ATOM 838 C CA . ILE A 1 104 ? 9.993 4.847 -52.060 1.00 85.88 104 ILE A CA 1
ATOM 839 C C . ILE A 1 104 ? 9.996 5.420 -53.481 1.00 85.88 104 ILE A C 1
ATOM 841 O O . ILE A 1 104 ? 10.033 4.653 -54.437 1.00 85.88 104 ILE A O 1
ATOM 845 N N . GLN A 1 105 ? 10.050 6.744 -53.646 1.00 84.56 105 GLN A N 1
ATOM 846 C CA . GLN A 1 105 ? 9.942 7.384 -54.966 1.00 84.56 105 GLN A CA 1
ATOM 847 C C . GLN A 1 105 ? 11.282 7.504 -55.718 1.00 84.56 105 GLN A C 1
ATOM 849 O O . GLN A 1 105 ? 11.333 7.248 -56.920 1.00 84.56 105 GLN A O 1
ATOM 854 N N . ASN A 1 106 ? 12.389 7.841 -55.038 1.00 78.25 106 ASN A N 1
ATOM 855 C CA . ASN A 1 106 ? 13.713 8.048 -55.662 1.00 78.25 106 ASN A CA 1
ATOM 856 C C . ASN A 1 106 ? 14.692 6.874 -55.488 1.00 78.25 106 ASN A C 1
ATOM 858 O O . ASN A 1 106 ? 15.912 7.054 -55.441 1.00 78.25 106 ASN A O 1
ATOM 862 N N . GLN A 1 107 ? 14.179 5.642 -55.474 1.00 69.12 107 GLN A N 1
ATOM 863 C CA . GLN A 1 107 ? 14.980 4.432 -55.243 1.00 69.12 107 GLN A CA 1
ATOM 864 C C . GLN A 1 107 ? 16.201 4.295 -56.167 1.00 69.12 107 GLN A C 1
ATOM 866 O O . GLN A 1 107 ? 17.221 3.743 -55.764 1.00 69.12 107 GLN A O 1
ATOM 871 N N . GLN A 1 108 ? 16.130 4.779 -57.413 1.00 64.06 108 GLN A N 1
ATOM 872 C CA . GLN A 1 108 ? 17.218 4.607 -58.383 1.00 64.06 108 GLN A CA 1
ATOM 873 C C . GLN A 1 108 ? 18.488 5.396 -58.042 1.00 64.06 108 GLN A C 1
ATOM 875 O O . GLN A 1 108 ? 19.574 4.940 -58.390 1.00 64.06 108 GLN A O 1
ATOM 880 N N . GLN A 1 109 ? 18.372 6.533 -57.350 1.00 63.66 109 GLN A N 1
ATOM 881 C CA . GLN A 1 109 ? 19.520 7.381 -57.000 1.00 63.66 109 GLN A CA 1
ATOM 882 C C . GLN A 1 109 ? 20.260 6.894 -55.747 1.00 63.66 109 GLN A C 1
ATOM 884 O O . GLN A 1 109 ? 21.429 7.217 -55.562 1.00 63.66 109 GLN A O 1
ATOM 889 N N . LEU A 1 110 ? 19.591 6.104 -54.900 1.00 63.66 110 LEU A N 1
ATOM 890 C CA . LEU A 1 110 ? 20.108 5.666 -53.600 1.00 63.66 110 LEU A CA 1
ATOM 891 C C . LEU A 1 110 ? 20.640 4.230 -53.596 1.00 63.66 110 LEU A C 1
ATOM 893 O O . LEU A 1 110 ? 21.234 3.807 -52.602 1.00 63.66 110 LEU A O 1
ATOM 897 N N . LYS A 1 111 ? 20.495 3.483 -54.702 1.00 60.56 111 LYS A N 1
ATOM 898 C CA . LYS A 1 111 ? 21.118 2.159 -54.857 1.00 60.56 111 LYS A CA 1
ATOM 899 C C . LYS A 1 111 ? 22.633 2.283 -54.636 1.00 60.56 111 LYS A C 1
ATOM 901 O O . LYS A 1 111 ? 23.261 3.119 -55.282 1.00 60.56 111 LYS A O 1
ATOM 906 N N . PRO A 1 112 ? 23.246 1.458 -53.768 1.00 61.12 112 PRO A N 1
ATOM 907 C CA . PRO A 1 112 ? 22.732 0.191 -53.233 1.00 61.12 112 PRO A CA 1
ATOM 908 C C . PRO A 1 112 ? 21.883 0.237 -51.939 1.00 61.12 112 PRO A C 1
ATOM 910 O O . PRO A 1 112 ? 21.422 -0.811 -51.499 1.00 61.12 112 PRO A O 1
ATOM 913 N N . LYS A 1 113 ? 21.693 1.388 -51.292 1.00 68.31 113 LYS A N 1
ATOM 914 C CA . LYS A 1 113 ? 21.105 1.495 -49.943 1.00 68.31 113 LYS A CA 1
ATOM 915 C C . LYS A 1 113 ? 19.569 1.435 -49.991 1.00 68.31 113 LYS A C 1
ATOM 917 O O . LYS A 1 113 ? 18.946 2.131 -50.787 1.00 68.31 113 LYS A O 1
ATOM 922 N N . ILE A 1 114 ? 18.960 0.629 -49.118 1.00 74.56 114 ILE A N 1
ATOM 923 C CA . ILE A 1 114 ? 17.499 0.497 -48.975 1.00 74.56 114 ILE A CA 1
ATOM 924 C C . ILE A 1 114 ? 17.081 1.055 -47.612 1.00 74.56 114 ILE A C 1
ATOM 926 O O . ILE A 1 114 ? 17.605 0.615 -46.598 1.00 74.56 114 ILE A O 1
ATOM 930 N N . GLY A 1 115 ? 16.145 2.003 -47.571 1.00 78.69 115 GLY A N 1
ATOM 931 C CA . GLY A 1 115 ? 15.576 2.513 -46.320 1.00 78.69 115 GLY A CA 1
ATOM 932 C C . GLY A 1 115 ? 14.335 1.725 -45.917 1.00 78.69 115 GLY A C 1
ATOM 933 O O . GLY A 1 115 ? 13.459 1.483 -46.746 1.00 78.69 115 GLY A O 1
ATOM 934 N N . TYR A 1 116 ? 14.257 1.333 -44.651 1.00 83.62 116 TYR A N 1
ATOM 935 C CA . TYR A 1 116 ? 13.135 0.605 -44.078 1.00 83.62 116 TYR A CA 1
ATOM 936 C C . TYR A 1 116 ? 12.653 1.283 -42.803 1.00 83.62 116 TYR A C 1
ATOM 938 O O . TYR A 1 116 ? 13.423 1.500 -41.872 1.00 83.62 116 TYR A O 1
ATOM 946 N N . LEU A 1 117 ? 11.366 1.603 -42.754 1.00 83.75 117 LEU A N 1
ATOM 947 C CA . LEU A 1 117 ? 10.688 1.991 -41.529 1.00 83.75 117 LEU A CA 1
ATOM 948 C C . LEU A 1 117 ? 10.192 0.711 -40.862 1.00 83.75 117 LEU A C 1
ATOM 950 O O . LEU A 1 117 ? 9.375 -0.023 -41.429 1.00 83.75 117 LEU A O 1
ATOM 954 N N . ALA A 1 118 ? 10.689 0.463 -39.656 1.00 78.00 118 ALA A N 1
ATOM 955 C CA . ALA A 1 118 ? 10.394 -0.714 -38.858 1.00 78.00 118 ALA A CA 1
ATOM 956 C C . ALA A 1 118 ? 9.888 -0.320 -37.467 1.00 78.00 118 ALA A C 1
ATOM 958 O O . ALA A 1 118 ? 10.389 0.624 -36.863 1.00 78.00 118 ALA A O 1
ATOM 959 N N . GLN A 1 119 ? 8.921 -1.081 -36.945 1.00 77.06 119 GLN A N 1
ATOM 960 C CA . GLN A 1 119 ? 8.482 -1.016 -35.542 1.00 77.06 119 GLN A CA 1
ATOM 961 C C . GLN A 1 119 ? 8.019 0.372 -35.052 1.00 77.06 119 GLN A C 1
ATOM 963 O O . GLN A 1 119 ? 8.235 0.730 -33.895 1.00 77.06 119 GLN A O 1
ATOM 968 N N . PHE A 1 120 ? 7.348 1.148 -35.907 1.00 80.06 120 PHE A N 1
ATOM 969 C CA . PHE A 1 120 ? 6.769 2.442 -35.529 1.00 80.06 120 PHE A CA 1
ATOM 970 C C . PHE A 1 120 ? 5.254 2.434 -35.714 1.00 80.06 120 PHE A C 1
ATOM 972 O O . PHE A 1 120 ? 4.767 2.057 -36.779 1.00 80.06 120 PHE A O 1
ATOM 979 N N . ASP A 1 121 ? 4.480 2.841 -34.707 1.00 85.81 121 ASP A N 1
ATOM 980 C CA . ASP A 1 121 ? 3.016 2.885 -34.812 1.00 85.81 121 ASP A CA 1
ATOM 981 C C . ASP A 1 121 ? 2.542 4.127 -35.579 1.00 85.81 121 ASP A C 1
ATOM 983 O O . ASP A 1 121 ? 2.068 5.115 -35.015 1.00 85.81 121 ASP A O 1
ATOM 987 N N . LEU A 1 122 ? 2.698 4.066 -36.902 1.00 86.25 122 LEU A N 1
ATOM 988 C CA . LEU A 1 122 ? 2.379 5.171 -37.795 1.00 86.25 122 LEU A CA 1
ATOM 989 C C . LEU A 1 122 ? 0.890 5.543 -37.754 1.00 86.25 122 LEU A C 1
ATOM 991 O O . LEU A 1 122 ? 0.552 6.722 -37.826 1.00 86.25 122 LEU A O 1
ATOM 995 N N . ILE A 1 123 ? 0.001 4.558 -37.591 1.00 87.25 123 ILE A N 1
ATOM 996 C CA . ILE A 1 123 ? -1.442 4.807 -37.511 1.00 87.25 123 ILE A CA 1
ATOM 997 C C . ILE A 1 123 ? -1.762 5.600 -36.247 1.00 87.25 123 ILE A C 1
ATOM 999 O O . ILE A 1 123 ? -2.460 6.606 -36.336 1.00 87.25 123 ILE A O 1
ATOM 1003 N N . ALA A 1 124 ? -1.241 5.195 -35.085 1.00 84.12 124 ALA A N 1
ATOM 1004 C CA . ALA A 1 124 ? -1.502 5.905 -33.835 1.00 84.12 124 ALA A CA 1
ATOM 1005 C C . ALA A 1 124 ? -0.892 7.317 -33.812 1.00 84.12 124 ALA A C 1
ATOM 1007 O O . ALA A 1 124 ? -1.475 8.212 -33.200 1.00 84.12 124 ALA A O 1
ATOM 1008 N N . ALA A 1 125 ? 0.229 7.531 -34.507 1.00 80.19 125 ALA A N 1
ATOM 1009 C CA . ALA A 1 125 ? 0.957 8.799 -34.518 1.00 80.19 125 ALA A CA 1
ATOM 1010 C C . ALA A 1 125 ? 0.202 9.968 -35.186 1.00 80.19 125 ALA A C 1
ATOM 1012 O O . ALA A 1 125 ? 0.535 11.126 -34.935 1.00 80.19 125 ALA A O 1
ATOM 1013 N N . SER A 1 126 ? -0.817 9.701 -36.016 1.00 85.81 126 SER A N 1
ATOM 1014 C CA . SER A 1 126 ? -1.576 10.747 -36.713 1.00 85.81 126 SER A CA 1
ATOM 1015 C C . SER A 1 126 ? -3.092 10.543 -36.651 1.00 85.81 126 SER A C 1
ATOM 1017 O O . SER A 1 126 ? -3.593 9.533 -37.148 1.00 85.81 126 SER A O 1
ATOM 1019 N N . PRO A 1 127 ? -3.874 11.544 -36.197 1.00 86.69 127 PRO A N 1
ATOM 1020 C CA . PRO A 1 127 ? -5.333 11.517 -36.310 1.00 86.69 127 PRO A CA 1
ATOM 1021 C C . PRO A 1 127 ? -5.840 11.373 -37.754 1.00 86.69 127 PRO A C 1
ATOM 1023 O O . PRO A 1 127 ? -6.927 10.839 -37.973 1.00 86.69 127 PRO A O 1
ATOM 1026 N N . TYR A 1 128 ? -5.082 11.852 -38.749 1.00 91.44 128 TYR A N 1
ATOM 1027 C CA . TYR A 1 128 ? -5.409 11.664 -40.165 1.00 91.44 128 TYR A CA 1
ATOM 1028 C C . TYR A 1 128 ? -5.332 10.180 -40.544 1.00 91.44 128 TYR A C 1
ATOM 1030 O O . TYR A 1 128 ? -6.294 9.640 -41.094 1.00 91.44 128 TYR A O 1
ATOM 1038 N N . LEU A 1 129 ? -4.259 9.494 -40.141 1.00 90.00 129 LEU A N 1
ATOM 1039 C CA . LEU A 1 129 ? -4.090 8.064 -40.397 1.00 90.00 129 LEU A CA 1
ATOM 1040 C C . LEU A 1 129 ? -5.051 7.204 -39.568 1.00 90.00 129 LEU A C 1
ATOM 1042 O O . LEU A 1 129 ? -5.586 6.239 -40.100 1.00 90.00 129 LEU A O 1
ATOM 1046 N N . GLN A 1 130 ? -5.376 7.573 -38.327 1.00 89.81 130 GLN A N 1
ATOM 1047 C CA . GLN A 1 130 ? -6.406 6.875 -37.538 1.00 89.81 130 GLN A CA 1
ATOM 1048 C C . GLN A 1 130 ? -7.788 6.915 -38.208 1.00 89.81 130 GLN A C 1
ATOM 1050 O O . GLN A 1 130 ? -8.530 5.934 -38.169 1.00 89.81 130 GLN A O 1
ATOM 1055 N N . ARG A 1 131 ? -8.146 8.039 -38.847 1.00 89.94 131 ARG A N 1
ATOM 1056 C CA . ARG A 1 131 ? -9.398 8.146 -39.617 1.00 89.94 131 ARG A CA 1
ATOM 1057 C C . ARG A 1 131 ? -9.369 7.298 -40.884 1.00 89.94 131 ARG A C 1
ATOM 1059 O O . ARG A 1 131 ? -10.405 6.765 -41.274 1.00 89.94 131 ARG A O 1
ATOM 1066 N N . MET A 1 132 ? -8.205 7.183 -41.518 1.00 88.94 132 MET 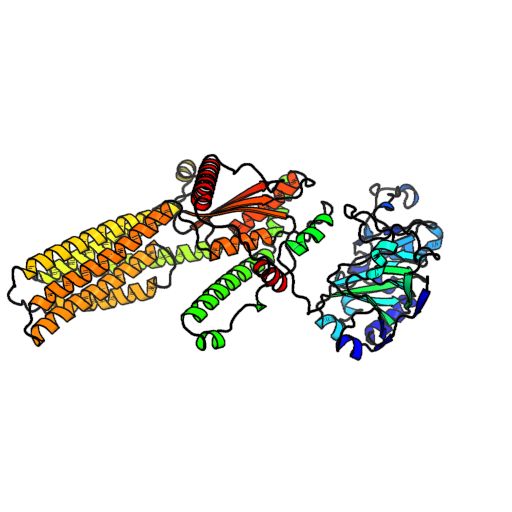A N 1
ATOM 1067 C CA . MET A 1 132 ? -8.010 6.318 -42.679 1.00 88.94 132 MET A CA 1
ATOM 1068 C C . MET A 1 132 ? -8.081 4.838 -42.282 1.00 88.94 132 MET A C 1
ATOM 1070 O O . MET A 1 132 ? -8.786 4.062 -42.913 1.00 88.94 132 MET A O 1
ATOM 1074 N N . PHE A 1 133 ? -7.430 4.437 -41.199 1.00 91.25 133 PHE A N 1
ATOM 1075 C CA . PHE A 1 133 ? -7.377 3.052 -40.742 1.00 91.25 133 PHE A CA 1
ATOM 1076 C C . PHE A 1 133 ? -8.290 2.844 -39.527 1.00 91.25 133 PHE A C 1
ATOM 1078 O O . PHE A 1 133 ? -7.794 2.729 -38.403 1.00 91.25 133 PHE A O 1
ATOM 1085 N N . PRO A 1 134 ? -9.628 2.782 -39.707 1.00 89.19 134 PRO A N 1
ATOM 1086 C CA . PRO A 1 134 ? -10.533 2.589 -38.592 1.00 89.19 134 PRO A CA 1
ATOM 1087 C C . PRO A 1 134 ? -10.281 1.235 -37.940 1.00 89.19 134 PRO A C 1
ATOM 1089 O O . PRO A 1 134 ? -9.946 0.241 -38.591 1.00 89.19 134 PRO A O 1
ATOM 1092 N N . MET A 1 135 ? -10.474 1.199 -36.632 1.00 85.44 135 MET A N 1
ATOM 1093 C CA . MET A 1 135 ? -10.197 0.028 -35.823 1.00 85.44 135 MET A CA 1
ATOM 1094 C C . MET A 1 135 ? -11.083 -1.165 -36.209 1.00 85.44 135 MET A C 1
ATOM 1096 O O . MET A 1 135 ? -12.304 -1.037 -36.300 1.00 85.44 135 MET A O 1
ATOM 1100 N N . ILE A 1 136 ? -10.468 -2.337 -36.394 1.00 89.06 136 ILE A N 1
ATOM 1101 C CA . ILE A 1 136 ? -11.175 -3.594 -36.675 1.00 89.06 136 ILE A CA 1
ATOM 1102 C C . ILE A 1 136 ? -11.729 -4.148 -35.343 1.00 89.06 136 ILE A C 1
ATOM 1104 O O . ILE A 1 136 ? -10.932 -4.432 -34.441 1.00 89.06 136 ILE A O 1
ATOM 1108 N N . PRO A 1 137 ? -13.058 -4.289 -35.165 1.00 83.25 137 PRO A N 1
ATOM 1109 C CA . PRO A 1 137 ? -13.663 -4.627 -33.871 1.00 83.25 137 PRO A CA 1
ATOM 1110 C C . PRO A 1 137 ? -13.177 -5.944 -33.256 1.00 83.25 137 PRO A C 1
ATOM 1112 O O . PRO A 1 137 ? -12.916 -6.013 -32.054 1.00 83.25 137 PRO A O 1
ATOM 1115 N N . GLU A 1 138 ? -13.037 -6.990 -34.067 1.00 84.38 138 GLU A N 1
ATOM 1116 C CA . GLU A 1 138 ? -12.590 -8.322 -33.653 1.00 84.38 138 GLU A CA 1
ATOM 1117 C C . GLU A 1 138 ? -11.160 -8.276 -33.114 1.00 84.38 138 GLU A C 1
ATOM 1119 O O . GLU A 1 138 ? -10.845 -8.894 -32.097 1.00 84.38 138 GLU A O 1
ATOM 1124 N N . LEU A 1 139 ? -10.321 -7.468 -33.761 1.00 84.50 139 LEU A N 1
ATOM 1125 C CA . LEU A 1 139 ? -8.934 -7.250 -33.391 1.00 84.50 139 LEU A CA 1
ATOM 1126 C C . LEU A 1 139 ? -8.822 -6.412 -32.110 1.00 84.50 139 LEU A C 1
ATOM 1128 O O . LEU A 1 139 ? -8.024 -6.733 -31.234 1.00 84.50 139 LEU A O 1
ATOM 1132 N N . HIS A 1 140 ? -9.677 -5.399 -31.938 1.00 82.38 140 HIS A N 1
ATOM 1133 C CA . HIS A 1 140 ? -9.693 -4.561 -30.734 1.00 82.38 140 HIS A CA 1
ATOM 1134 C C . HIS A 1 140 ? -9.974 -5.347 -29.447 1.00 82.38 140 HIS A C 1
ATOM 1136 O O . HIS A 1 140 ? -9.411 -5.035 -28.396 1.00 82.38 140 HIS A O 1
ATOM 1142 N N . ARG A 1 141 ? -10.792 -6.409 -29.517 1.00 81.44 141 ARG A N 1
ATOM 1143 C CA . ARG A 1 141 ? -11.080 -7.283 -28.362 1.00 81.44 141 ARG A CA 1
ATOM 1144 C C . ARG A 1 141 ? -9.821 -7.899 -27.753 1.00 81.44 141 ARG A C 1
ATOM 1146 O O . ARG A 1 141 ? -9.819 -8.214 -26.566 1.00 81.44 141 ARG A O 1
ATOM 1153 N N . LEU A 1 142 ? -8.758 -8.042 -28.543 1.00 78.31 142 LEU A N 1
ATOM 1154 C CA . LEU A 1 142 ? -7.477 -8.595 -28.109 1.00 78.31 142 LEU A CA 1
ATOM 1155 C C . LEU A 1 142 ? -6.562 -7.562 -27.433 1.00 78.31 142 LEU A C 1
ATOM 1157 O O . LEU A 1 142 ? -5.481 -7.929 -26.980 1.00 78.31 142 LEU A O 1
ATOM 1161 N N . LYS A 1 143 ? -6.983 -6.288 -27.359 1.00 80.81 143 LYS A N 1
ATOM 1162 C CA . LYS A 1 143 ? -6.181 -5.143 -26.889 1.00 80.81 143 LYS A CA 1
ATOM 1163 C C . LYS A 1 143 ? -4.753 -5.140 -27.469 1.00 80.81 143 LYS A C 1
ATOM 1165 O O . LYS A 1 143 ? -3.784 -5.142 -26.706 1.00 80.81 143 LYS A O 1
ATOM 1170 N N . PRO A 1 144 ? -4.605 -5.196 -28.803 1.00 81.94 144 PRO A N 1
ATOM 1171 C CA . PRO A 1 144 ? -3.311 -5.410 -29.418 1.00 81.94 144 PRO A CA 1
ATOM 1172 C C . PRO A 1 144 ? -2.454 -4.146 -29.404 1.00 81.94 144 PRO A C 1
ATOM 1174 O O . PRO A 1 144 ? -2.968 -3.028 -29.404 1.00 81.94 144 PRO A O 1
ATOM 1177 N N . LYS A 1 145 ? -1.138 -4.337 -29.461 1.00 82.00 145 LYS A N 1
ATOM 1178 C CA . LYS A 1 145 ? -0.178 -3.275 -29.790 1.00 82.00 145 LYS A CA 1
ATOM 1179 C C . LYS A 1 145 ? 0.081 -3.294 -31.289 1.00 82.00 145 LYS A C 1
ATOM 1181 O O . LYS A 1 145 ? 0.338 -4.372 -31.823 1.00 82.00 145 LYS A O 1
ATOM 1186 N N . SER A 1 146 ? 0.034 -2.138 -31.942 1.00 85.88 146 SER A N 1
ATOM 1187 C CA . SER A 1 146 ? 0.305 -2.004 -33.373 1.00 85.88 146 SER A CA 1
ATOM 1188 C C . SER A 1 146 ? 1.729 -1.546 -33.665 1.00 85.88 146 SER A C 1
ATOM 1190 O O . SER A 1 146 ? 2.347 -0.806 -32.901 1.00 85.88 146 SER A O 1
ATOM 1192 N N . SER A 1 147 ? 2.262 -1.963 -34.807 1.00 88.69 147 SER A N 1
ATOM 1193 C CA . SER A 1 147 ? 3.375 -1.276 -35.461 1.00 88.69 147 SER A CA 1
ATOM 1194 C C . SER A 1 147 ? 3.243 -1.361 -36.969 1.00 88.69 147 SER A C 1
ATOM 1196 O O . SER A 1 147 ? 2.613 -2.261 -37.520 1.00 88.69 147 SER A O 1
ATOM 1198 N N . SER A 1 148 ? 3.824 -0.379 -37.636 1.00 91.38 148 SER A N 1
ATOM 1199 C CA . SER A 1 148 ? 3.824 -0.249 -39.081 1.00 91.38 148 SER A CA 1
ATOM 1200 C C . SER A 1 148 ? 5.205 -0.546 -39.643 1.00 91.38 148 SER A C 1
ATOM 1202 O O . SER A 1 148 ? 6.230 -0.305 -39.002 1.00 91.38 148 SER A O 1
ATOM 1204 N N . TRP A 1 149 ? 5.200 -1.065 -40.863 1.00 91.12 149 TRP A N 1
ATOM 1205 C CA . TRP A 1 149 ? 6.386 -1.417 -41.621 1.00 91.12 149 TRP A CA 1
ATOM 1206 C C . TRP A 1 149 ? 6.228 -0.881 -43.035 1.00 91.12 149 TRP A C 1
ATOM 1208 O O . TRP A 1 149 ? 5.280 -1.259 -43.727 1.00 91.12 149 TRP A O 1
ATOM 1218 N N . LEU A 1 150 ? 7.151 -0.026 -43.460 1.00 91.38 150 LEU A N 1
ATOM 1219 C CA . LEU A 1 150 ? 7.120 0.622 -44.767 1.00 91.38 150 LEU A CA 1
ATOM 1220 C C . LEU A 1 150 ? 8.506 0.537 -45.399 1.00 91.38 150 LEU A C 1
ATOM 1222 O O . LEU A 1 150 ? 9.490 0.964 -44.803 1.00 91.38 150 LEU A O 1
ATOM 1226 N N . GLY A 1 151 ? 8.592 -0.010 -46.606 1.00 89.69 151 GLY A N 1
ATOM 1227 C CA . GLY A 1 151 ? 9.862 -0.106 -47.316 1.00 89.69 151 GLY A CA 1
ATOM 1228 C C . GLY A 1 151 ? 9.705 -0.548 -48.764 1.00 89.69 151 GLY A C 1
ATOM 1229 O O . GLY A 1 151 ? 8.653 -1.090 -49.129 1.00 89.69 151 GLY A O 1
ATOM 1230 N N . PRO A 1 152 ? 10.741 -0.321 -49.583 1.00 88.75 152 PRO A N 1
ATOM 1231 C CA . PRO A 1 152 ? 10.721 -0.643 -50.996 1.00 88.75 152 PRO A CA 1
ATOM 1232 C C . PRO A 1 152 ? 10.872 -2.151 -51.254 1.00 88.75 152 PRO A C 1
ATOM 1234 O O . PRO A 1 152 ? 11.072 -2.968 -50.346 1.00 88.75 152 PRO A O 1
ATOM 1237 N N . GLN A 1 153 ? 10.800 -2.537 -52.524 1.00 88.00 153 GLN A N 1
ATOM 1238 C CA . GLN A 1 153 ? 11.100 -3.899 -52.955 1.00 88.00 153 GLN A CA 1
ATOM 1239 C C . GLN A 1 153 ? 12.481 -4.371 -52.454 1.00 88.00 153 GLN A C 1
ATOM 1241 O O . GLN A 1 153 ? 13.470 -3.643 -52.496 1.00 88.00 153 GLN A O 1
ATOM 1246 N N . SER A 1 154 ? 12.577 -5.652 -52.089 1.00 84.94 154 SER A N 1
ATOM 1247 C CA . SER A 1 154 ? 13.787 -6.342 -51.608 1.00 84.94 154 SER A CA 1
ATOM 1248 C C . SER A 1 154 ? 14.188 -6.084 -50.157 1.00 84.94 154 SER A C 1
ATOM 1250 O O . SER A 1 154 ? 15.176 -6.672 -49.716 1.00 84.94 154 SER A O 1
ATOM 1252 N N . THR A 1 155 ? 13.426 -5.303 -49.388 1.00 85.94 155 THR A N 1
ATOM 1253 C CA . THR A 1 155 ? 13.629 -5.242 -47.937 1.00 85.94 155 THR A CA 1
ATOM 1254 C C . THR A 1 155 ? 13.481 -6.630 -47.311 1.00 85.94 155 THR A C 1
ATOM 1256 O O . THR A 1 155 ? 12.499 -7.332 -47.565 1.00 85.94 155 THR A O 1
ATOM 1259 N N . LEU A 1 156 ? 14.453 -7.020 -46.484 1.00 85.06 156 LEU A N 1
ATOM 1260 C CA . LEU A 1 156 ? 14.496 -8.328 -45.830 1.00 85.06 156 LEU A CA 1
ATOM 1261 C C . LEU A 1 156 ? 14.600 -8.183 -44.313 1.00 85.06 156 LEU A C 1
ATOM 1263 O O . LEU A 1 156 ? 15.614 -7.711 -43.795 1.00 85.06 156 LEU A O 1
ATOM 1267 N N . THR A 1 157 ? 13.596 -8.705 -43.615 1.00 86.31 157 THR A N 1
ATOM 1268 C CA . THR A 1 157 ? 13.672 -9.013 -42.189 1.00 86.31 157 THR A CA 1
ATOM 1269 C C . THR A 1 157 ? 14.131 -10.470 -42.029 1.00 86.31 157 THR A C 1
ATOM 1271 O O . THR A 1 157 ? 13.413 -11.378 -42.468 1.00 86.31 157 THR A O 1
ATOM 1274 N N . PRO A 1 158 ? 15.320 -10.718 -41.445 1.00 85.25 158 PRO A N 1
ATOM 1275 C CA . PRO A 1 158 ? 15.895 -12.061 -41.324 1.00 85.25 158 PRO A CA 1
ATOM 1276 C C . PRO A 1 158 ? 15.063 -12.990 -40.440 1.00 85.25 158 PRO A C 1
ATOM 1278 O O . PRO A 1 158 ? 14.102 -12.575 -39.793 1.00 85.25 158 PRO A O 1
ATOM 1281 N N . ILE A 1 159 ? 15.463 -14.262 -40.388 1.00 89.56 159 ILE A N 1
ATOM 1282 C CA . ILE A 1 159 ? 14.838 -15.258 -39.515 1.00 89.56 159 ILE A CA 1
ATOM 1283 C C . ILE A 1 159 ? 14.996 -14.822 -38.057 1.00 89.56 159 ILE A C 1
ATOM 1285 O O . ILE A 1 159 ? 16.107 -14.756 -37.528 1.00 89.56 159 ILE A O 1
ATOM 1289 N N . HIS A 1 160 ? 13.874 -14.560 -37.402 1.00 87.44 160 HIS A N 1
ATOM 1290 C CA . HIS A 1 160 ? 13.814 -14.146 -36.009 1.00 87.44 160 HIS A CA 1
ATOM 1291 C C . HIS A 1 160 ? 12.538 -14.648 -35.352 1.00 87.44 160 HIS A C 1
ATOM 1293 O O . HIS A 1 160 ? 11.658 -15.175 -36.019 1.00 87.44 160 HIS A O 1
ATOM 1299 N N . ARG A 1 161 ? 12.426 -14.497 -34.038 1.00 85.38 161 ARG A N 1
ATOM 1300 C CA . ARG A 1 161 ? 11.165 -14.704 -33.324 1.00 85.38 161 ARG A CA 1
ATOM 1301 C C . ARG A 1 161 ? 10.806 -13.484 -32.492 1.00 85.38 161 ARG A C 1
ATOM 1303 O O . ARG A 1 161 ? 11.685 -12.822 -31.930 1.00 85.38 161 ARG A O 1
ATOM 1310 N N . ASP A 1 162 ? 9.506 -13.272 -32.357 1.00 82.25 162 ASP A N 1
ATOM 1311 C CA . ASP A 1 162 ? 8.932 -12.290 -31.442 1.00 82.25 162 ASP A CA 1
ATOM 1312 C C . ASP A 1 162 ? 8.957 -12.802 -29.989 1.00 82.25 162 ASP A C 1
ATOM 1314 O O . ASP A 1 162 ? 9.599 -13.807 -29.651 1.00 82.25 162 ASP A O 1
ATOM 1318 N N . ALA A 1 163 ? 8.264 -12.097 -29.092 1.00 68.50 163 ALA A N 1
ATOM 1319 C CA . ALA A 1 163 ? 8.080 -12.528 -27.714 1.00 68.50 163 ALA A CA 1
ATOM 1320 C C . ALA A 1 163 ? 7.402 -13.910 -27.643 1.00 68.50 163 ALA A C 1
ATOM 1322 O O . ALA A 1 163 ? 6.459 -14.216 -28.368 1.00 68.50 163 ALA A O 1
ATOM 1323 N N . THR A 1 164 ? 7.845 -14.757 -26.710 1.00 61.53 164 THR A N 1
ATOM 1324 C CA . THR A 1 164 ? 7.321 -16.128 -26.555 1.00 61.53 164 THR A CA 1
ATOM 1325 C C . THR A 1 164 ? 5.910 -16.191 -25.967 1.00 61.53 164 THR A C 1
ATOM 1327 O O . THR A 1 164 ? 5.354 -17.275 -25.836 1.00 61.53 164 THR A O 1
ATOM 1330 N N . THR A 1 165 ? 5.346 -15.051 -25.572 1.00 58.72 165 THR A N 1
ATOM 1331 C CA . THR A 1 165 ? 4.054 -14.921 -24.883 1.00 58.72 165 THR A CA 1
ATOM 1332 C C . THR A 1 165 ? 2.996 -14.198 -25.717 1.00 58.72 165 THR A C 1
ATOM 1334 O O . THR A 1 165 ? 1.826 -14.175 -25.332 1.00 58.72 165 THR A O 1
ATOM 1337 N N . GLU A 1 166 ? 3.378 -13.622 -26.858 1.00 74.19 166 GLU A N 1
ATOM 1338 C CA . GLU A 1 166 ? 2.507 -12.794 -27.692 1.00 74.19 166 GLU A CA 1
ATOM 1339 C C . GLU A 1 166 ? 2.332 -13.441 -29.070 1.00 74.19 166 GLU A C 1
ATOM 1341 O O . GLU A 1 166 ? 3.291 -13.906 -29.680 1.00 74.19 166 GLU A O 1
ATOM 1346 N N . GLY A 1 167 ? 1.089 -13.511 -29.545 1.00 84.50 167 GLY A N 1
ATOM 1347 C CA . GLY A 1 167 ? 0.794 -13.848 -30.933 1.00 84.50 167 GLY A CA 1
ATOM 1348 C C . GLY A 1 167 ? 0.896 -12.593 -31.792 1.00 84.50 167 GLY A C 1
ATOM 1349 O O . GLY A 1 167 ? 0.491 -11.523 -31.342 1.00 84.50 167 GLY A O 1
ATOM 1350 N N . ASN A 1 168 ? 1.415 -12.724 -33.011 1.00 92.31 168 ASN A N 1
ATOM 1351 C CA . ASN A 1 168 ? 1.574 -11.622 -33.957 1.00 92.31 168 ASN A CA 1
ATOM 1352 C C . ASN A 1 168 ? 0.639 -11.833 -35.153 1.00 92.31 168 ASN A C 1
ATOM 1354 O O . ASN A 1 168 ? 0.689 -12.870 -35.811 1.00 92.31 168 ASN A O 1
ATOM 1358 N N . LEU A 1 169 ? -0.230 -10.865 -35.427 1.00 94.19 169 LEU A N 1
ATOM 1359 C CA . LEU A 1 169 ? -1.085 -10.853 -36.609 1.00 94.19 169 LEU A CA 1
ATOM 1360 C C . LEU A 1 169 ? -0.662 -9.702 -37.520 1.00 94.19 169 LEU A C 1
ATOM 1362 O O . LEU A 1 169 ? -0.893 -8.540 -37.196 1.00 94.19 169 LEU A O 1
ATOM 1366 N N . LEU A 1 170 ? -0.045 -10.024 -38.655 1.00 95.06 170 LEU A N 1
ATOM 1367 C CA . LEU A 1 170 ? 0.433 -9.044 -39.628 1.00 95.06 170 LEU A CA 1
ATOM 1368 C C . LEU A 1 170 ? -0.552 -8.921 -40.788 1.00 95.06 170 LEU A C 1
ATOM 1370 O O . LEU A 1 170 ? -0.866 -9.911 -41.441 1.00 95.06 170 LEU A O 1
ATOM 1374 N N . LEU A 1 171 ? -1.013 -7.700 -41.045 1.00 95.31 171 LEU A N 1
ATOM 1375 C CA . LEU A 1 171 ? -1.891 -7.307 -42.142 1.00 95.31 171 LEU A CA 1
ATOM 1376 C C . LEU A 1 171 ? -1.058 -6.649 -43.242 1.00 95.31 171 LEU A C 1
ATOM 1378 O O . LEU A 1 171 ? -0.356 -5.662 -43.004 1.00 95.31 171 LEU A O 1
ATOM 1382 N N . GLN A 1 172 ? -1.166 -7.167 -44.461 1.00 95.75 172 GLN A N 1
ATOM 1383 C CA . GLN A 1 172 ? -0.509 -6.605 -45.633 1.00 95.75 172 GLN A CA 1
ATOM 1384 C C . GLN A 1 172 ? -1.415 -5.553 -46.274 1.00 95.75 172 GLN A C 1
ATOM 1386 O O . GLN A 1 172 ? -2.431 -5.877 -46.885 1.00 95.75 172 GLN A O 1
ATOM 1391 N N . VAL A 1 173 ? -1.071 -4.275 -46.109 1.00 94.75 173 VAL A N 1
ATOM 1392 C CA . VAL A 1 173 ? -1.921 -3.164 -46.556 1.00 94.75 173 VAL A CA 1
ATOM 1393 C C . VAL A 1 173 ? -1.711 -2.862 -48.034 1.00 94.75 173 VAL A C 1
ATOM 1395 O O . VAL A 1 173 ? -2.690 -2.733 -48.752 1.00 94.75 173 VAL A O 1
ATOM 1398 N N . THR A 1 174 ? -0.472 -2.757 -48.508 1.00 94.25 174 THR A N 1
ATOM 1399 C CA . THR A 1 174 ? -0.172 -2.537 -49.936 1.00 94.25 174 THR A CA 1
ATOM 1400 C C . THR A 1 174 ? 1.100 -3.264 -50.344 1.00 94.25 174 THR A C 1
ATOM 1402 O O . THR A 1 174 ? 1.964 -3.514 -49.495 1.00 94.25 174 THR A O 1
ATOM 1405 N N . GLY A 1 175 ? 1.228 -3.599 -51.625 1.00 94.06 175 GLY A N 1
ATOM 1406 C CA . GLY A 1 175 ? 2.313 -4.423 -52.129 1.00 94.06 175 GLY A CA 1
ATOM 1407 C C . GLY A 1 175 ? 2.298 -5.854 -51.594 1.00 94.06 175 GLY A C 1
ATOM 1408 O O . GLY A 1 175 ? 1.368 -6.285 -50.910 1.00 94.06 175 GLY A O 1
ATOM 1409 N N . SER A 1 176 ? 3.363 -6.597 -51.888 1.00 94.62 176 SER A N 1
ATOM 1410 C CA . SER A 1 176 ? 3.466 -8.018 -51.556 1.00 94.62 176 SER A CA 1
ATOM 1411 C C . SER A 1 176 ? 4.696 -8.355 -50.717 1.00 94.62 176 SER A C 1
ATOM 1413 O O . SER A 1 176 ? 5.795 -7.838 -50.937 1.00 94.62 176 SER A O 1
ATOM 1415 N N . LYS A 1 177 ? 4.513 -9.261 -49.750 1.00 94.75 177 LYS A N 1
ATOM 1416 C CA . LYS A 1 177 ? 5.584 -9.792 -48.894 1.00 94.75 177 LYS A CA 1
ATOM 1417 C C . LYS A 1 177 ? 5.569 -11.311 -48.903 1.00 94.75 177 LYS A C 1
ATOM 1419 O O . LYS A 1 177 ? 4.523 -11.931 -48.753 1.00 94.75 177 LYS A O 1
ATOM 1424 N N . ARG A 1 178 ? 6.738 -11.932 -49.023 1.00 94.50 178 ARG A N 1
ATOM 1425 C CA . ARG A 1 178 ? 6.893 -13.353 -48.717 1.00 94.50 178 ARG A CA 1
ATOM 1426 C C . ARG A 1 178 ? 7.110 -13.516 -47.222 1.00 94.50 178 ARG A C 1
ATOM 1428 O O . ARG A 1 178 ? 7.948 -12.818 -46.655 1.00 94.50 178 ARG A O 1
ATOM 1435 N N . VAL A 1 179 ? 6.380 -14.442 -46.617 1.00 95.31 179 VAL A N 1
ATOM 1436 C CA . VAL A 1 179 ? 6.541 -14.846 -45.221 1.00 95.31 179 VAL A CA 1
ATOM 1437 C C . VAL A 1 179 ? 6.995 -16.296 -45.168 1.00 95.31 179 VAL A C 1
ATOM 1439 O O . VAL A 1 179 ? 6.489 -17.140 -45.909 1.00 95.31 179 VAL A O 1
ATOM 1442 N N . ASN A 1 180 ? 7.948 -16.584 -44.289 1.00 94.81 180 ASN A N 1
ATOM 1443 C CA . ASN A 1 180 ? 8.344 -17.942 -43.945 1.00 94.81 180 ASN A CA 1
ATOM 1444 C C . ASN A 1 180 ? 8.192 -18.109 -42.438 1.00 94.81 180 ASN A C 1
ATOM 1446 O O . ASN A 1 180 ? 8.632 -17.236 -41.698 1.00 94.81 180 ASN A O 1
ATOM 1450 N N . VAL A 1 181 ? 7.594 -19.207 -41.988 1.00 94.44 181 VAL A N 1
ATOM 1451 C CA . VAL A 1 181 ? 7.356 -19.528 -40.581 1.00 94.44 181 VAL A CA 1
ATOM 1452 C C . VAL A 1 181 ? 7.956 -20.896 -40.267 1.00 94.44 181 VAL A C 1
ATOM 1454 O O . VAL A 1 181 ? 7.848 -21.844 -41.047 1.00 94.44 181 VAL A O 1
ATOM 1457 N N . ILE A 1 182 ? 8.640 -20.987 -39.133 1.00 92.19 182 ILE A N 1
ATOM 1458 C CA . ILE A 1 182 ? 9.412 -22.145 -38.698 1.00 92.19 182 ILE A CA 1
ATOM 1459 C C . ILE A 1 182 ? 9.038 -22.460 -37.250 1.00 92.19 182 ILE A C 1
ATOM 1461 O O . ILE A 1 182 ? 9.088 -21.597 -36.369 1.00 92.19 182 ILE A O 1
ATOM 1465 N N . ASP A 1 183 ? 8.685 -23.721 -37.016 1.00 87.62 183 ASP A N 1
ATOM 1466 C CA . ASP A 1 183 ? 8.304 -24.223 -35.699 1.00 87.62 183 ASP A CA 1
ATOM 1467 C C . ASP A 1 183 ? 9.475 -24.110 -34.691 1.00 87.62 183 ASP A C 1
ATOM 1469 O O . ASP A 1 183 ? 10.621 -24.434 -35.042 1.00 87.62 183 ASP A O 1
ATOM 1473 N N . PRO A 1 184 ? 9.218 -23.679 -33.437 1.00 84.44 184 PRO A N 1
ATOM 1474 C CA . PRO A 1 184 ? 10.225 -23.598 -32.377 1.00 84.44 184 PRO A CA 1
ATOM 1475 C C . PRO A 1 184 ? 11.017 -24.891 -32.137 1.00 84.44 184 PRO A C 1
ATOM 1477 O O . PRO A 1 184 ? 12.155 -24.817 -31.674 1.00 84.44 184 PRO A O 1
ATOM 1480 N N . ILE A 1 185 ? 10.471 -26.065 -32.481 1.00 82.44 185 ILE A N 1
ATOM 1481 C CA . ILE A 1 185 ? 11.160 -27.363 -32.386 1.00 82.44 185 ILE A CA 1
ATOM 1482 C C . ILE A 1 185 ? 12.469 -27.403 -33.189 1.00 82.44 185 ILE A C 1
ATOM 1484 O O . ILE A 1 185 ? 13.342 -28.233 -32.934 1.00 82.44 185 ILE A O 1
ATOM 1488 N N . TYR A 1 186 ? 12.626 -26.511 -34.171 1.00 83.25 186 TYR A N 1
ATOM 1489 C CA . TYR A 1 186 ? 13.824 -26.413 -34.994 1.00 83.25 186 TYR A CA 1
ATOM 1490 C C . TYR A 1 186 ? 14.850 -25.388 -34.487 1.00 83.25 186 TYR A C 1
ATOM 1492 O O . TYR A 1 186 ? 15.856 -25.196 -35.168 1.00 83.25 186 TYR A O 1
ATOM 1500 N N . ALA A 1 187 ? 14.654 -24.773 -33.311 1.00 83.12 187 ALA A N 1
ATOM 1501 C CA . ALA A 1 187 ? 15.534 -23.735 -32.756 1.00 83.12 187 ALA A CA 1
ATOM 1502 C C . ALA A 1 187 ? 17.027 -24.120 -32.773 1.00 83.12 187 ALA A C 1
ATOM 1504 O O . ALA A 1 187 ? 17.854 -23.351 -33.266 1.00 83.12 187 ALA A O 1
ATOM 1505 N N . ASP A 1 188 ? 17.361 -25.344 -32.354 1.00 81.81 188 ASP A N 1
ATOM 1506 C CA . ASP A 1 188 ? 18.746 -25.844 -32.295 1.00 81.81 188 ASP A CA 1
ATOM 1507 C C . ASP A 1 188 ? 19.421 -25.948 -33.676 1.00 81.81 188 ASP A C 1
ATOM 1509 O O . ASP A 1 188 ? 20.644 -26.017 -33.786 1.00 81.81 188 ASP A O 1
ATOM 1513 N N . LYS A 1 189 ? 18.632 -25.944 -34.757 1.00 83.00 189 LYS A N 1
ATOM 1514 C CA . LYS A 1 189 ? 19.110 -26.016 -36.147 1.00 83.00 189 LYS A CA 1
ATOM 1515 C C . LYS A 1 189 ? 19.177 -24.648 -36.829 1.00 83.00 189 LYS A C 1
ATOM 1517 O O . LYS A 1 189 ? 19.658 -24.565 -37.958 1.00 83.00 189 LYS A O 1
ATOM 1522 N N . LEU A 1 190 ? 18.696 -23.586 -36.179 1.00 83.75 190 LEU A N 1
ATOM 1523 C CA . LEU A 1 190 ? 18.616 -22.241 -36.755 1.00 83.75 190 LEU A CA 1
ATOM 1524 C C . LEU A 1 190 ? 19.880 -21.400 -36.547 1.00 83.75 190 LEU A C 1
ATOM 1526 O O . LEU A 1 190 ? 19.884 -20.241 -36.946 1.00 83.75 190 LEU A O 1
ATOM 1530 N N . ASN A 1 191 ? 20.948 -21.957 -35.961 1.00 84.50 191 ASN A N 1
ATOM 1531 C CA . ASN A 1 191 ? 22.211 -21.248 -35.711 1.00 84.50 191 ASN A CA 1
ATOM 1532 C C . ASN A 1 191 ? 21.968 -19.857 -35.094 1.00 84.50 191 ASN A C 1
ATOM 1534 O O . ASN A 1 191 ? 22.314 -18.823 -35.671 1.00 84.50 191 ASN A O 1
ATOM 1538 N N . LEU A 1 192 ? 21.271 -19.841 -33.959 1.00 80.12 192 LEU A N 1
ATOM 1539 C CA . LEU A 1 192 ? 20.895 -18.612 -33.270 1.00 80.12 192 LEU A CA 1
ATOM 1540 C C . LEU A 1 192 ? 22.128 -17.906 -32.700 1.00 80.12 192 LEU A C 1
ATOM 1542 O O . LEU A 1 192 ? 23.163 -18.526 -32.427 1.00 80.12 192 LEU A O 1
ATOM 1546 N N . HIS A 1 193 ? 22.021 -16.593 -32.509 1.00 67.69 193 HIS A N 1
ATOM 1547 C CA . HIS A 1 193 ? 23.025 -15.879 -31.727 1.00 67.69 193 HIS A CA 1
ATOM 1548 C C . HIS A 1 193 ? 23.048 -16.410 -30.277 1.00 67.69 193 HIS A C 1
ATOM 1550 O O . HIS A 1 193 ? 22.026 -16.895 -29.790 1.00 67.69 193 HIS A O 1
ATOM 1556 N N . PRO A 1 194 ? 24.191 -16.328 -29.569 1.00 60.19 194 PRO A N 1
ATOM 1557 C CA . PRO A 1 194 ? 24.322 -16.882 -28.226 1.00 60.19 194 PRO A CA 1
ATOM 1558 C C . PRO A 1 194 ? 23.358 -16.196 -27.251 1.00 60.19 194 PRO A C 1
ATOM 1560 O O . PRO A 1 194 ? 23.004 -15.035 -27.448 1.00 60.19 194 PRO A O 1
ATOM 1563 N N . ASP A 1 195 ? 22.977 -16.876 -26.170 1.00 48.84 195 ASP A N 1
ATOM 1564 C CA . ASP A 1 195 ? 21.950 -16.392 -25.230 1.00 48.84 195 ASP A CA 1
ATOM 1565 C C . ASP A 1 195 ? 22.268 -15.036 -24.575 1.00 48.84 195 ASP A C 1
ATOM 1567 O O . ASP A 1 195 ? 21.363 -14.316 -24.151 1.00 48.84 195 ASP A O 1
ATOM 1571 N N . ASN A 1 196 ? 23.546 -14.660 -24.512 1.00 45.41 196 ASN A N 1
ATOM 1572 C CA . ASN A 1 196 ? 24.006 -13.368 -24.002 1.00 45.41 196 ASN A CA 1
ATOM 1573 C C . ASN A 1 196 ? 23.994 -12.240 -25.056 1.00 45.41 196 ASN A C 1
ATOM 1575 O O . ASN A 1 196 ? 24.338 -11.106 -24.734 1.00 45.41 196 ASN A O 1
ATOM 1579 N N . SER A 1 197 ? 23.612 -12.526 -26.303 1.00 47.94 197 SER A N 1
ATOM 1580 C CA . SER A 1 197 ? 23.547 -11.547 -27.387 1.00 47.94 197 SER A CA 1
ATOM 1581 C C . SER A 1 197 ? 22.209 -10.791 -27.384 1.00 47.94 197 SER A C 1
ATOM 1583 O O . SER A 1 197 ? 21.146 -11.407 -27.205 1.00 47.94 197 SER A O 1
ATOM 1585 N N . PRO A 1 198 ? 22.207 -9.472 -27.679 1.00 44.44 198 PRO A N 1
ATOM 1586 C CA . PRO A 1 198 ? 20.971 -8.723 -27.931 1.00 44.44 198 PRO A CA 1
ATOM 1587 C C . PRO A 1 198 ? 20.186 -9.286 -29.130 1.00 44.44 198 PRO A C 1
ATOM 1589 O O . PRO A 1 198 ? 18.982 -9.073 -29.238 1.00 44.44 198 PRO A O 1
ATOM 1592 N N . MET A 1 199 ? 20.847 -10.065 -29.991 1.00 58.50 199 MET A N 1
ATOM 1593 C CA . MET A 1 199 ? 20.284 -10.714 -31.169 1.00 58.50 199 MET A CA 1
ATOM 1594 C C . MET A 1 199 ? 19.935 -12.192 -30.960 1.00 58.50 199 MET A C 1
ATOM 1596 O O . MET A 1 199 ? 19.656 -12.880 -31.930 1.00 58.50 199 MET A O 1
ATOM 1600 N N . ARG A 1 200 ? 19.897 -12.716 -29.727 1.00 66.88 200 ARG A N 1
ATOM 1601 C CA . ARG A 1 200 ? 19.603 -14.146 -29.453 1.00 66.88 200 ARG A CA 1
ATOM 1602 C C . ARG A 1 200 ? 18.314 -14.694 -30.087 1.00 66.88 200 ARG A C 1
ATOM 1604 O O . ARG A 1 200 ? 18.164 -15.895 -30.273 1.00 66.88 200 ARG A O 1
ATOM 1611 N N . ASN A 1 201 ? 17.358 -13.816 -30.391 1.00 72.31 201 ASN A N 1
ATOM 1612 C CA . ASN A 1 201 ? 16.108 -14.181 -31.057 1.00 72.31 201 ASN A CA 1
ATOM 1613 C C . ASN A 1 201 ? 16.232 -14.269 -32.586 1.00 72.31 201 ASN A C 1
ATOM 1615 O O . ASN A 1 201 ? 15.284 -14.706 -33.229 1.00 72.31 201 ASN A O 1
ATOM 1619 N N . PHE A 1 202 ? 17.369 -13.866 -33.147 1.00 77.69 202 PHE A N 1
ATOM 1620 C CA . PHE A 1 202 ? 17.693 -13.901 -34.564 1.00 77.69 202 PHE A CA 1
ATOM 1621 C C . PHE A 1 202 ? 18.584 -15.101 -34.884 1.00 77.69 202 PHE A C 1
ATOM 1623 O O . PHE A 1 202 ? 19.428 -15.528 -34.089 1.00 77.69 202 PHE A O 1
ATOM 1630 N N . SER A 1 203 ? 18.397 -15.629 -36.085 1.00 83.75 203 SER A N 1
ATOM 1631 C CA . SER A 1 203 ? 19.328 -16.553 -36.713 1.00 83.75 203 SER A CA 1
ATOM 1632 C C . SER A 1 203 ? 20.532 -15.797 -37.266 1.00 83.75 203 SER A C 1
ATOM 1634 O O . SER A 1 203 ? 20.403 -14.677 -37.753 1.00 83.75 203 SER A O 1
ATOM 1636 N N . ARG A 1 204 ? 21.697 -16.448 -37.259 1.00 78.69 204 ARG A N 1
ATOM 1637 C CA . ARG A 1 204 ? 22.890 -15.979 -37.978 1.00 78.69 204 ARG A CA 1
ATOM 1638 C C . ARG A 1 204 ? 22.826 -16.236 -39.487 1.00 78.69 204 ARG A C 1
ATOM 1640 O O . ARG A 1 204 ? 23.748 -15.852 -40.203 1.00 78.69 204 ARG A O 1
ATOM 1647 N N . PHE A 1 205 ? 21.796 -16.925 -39.983 1.00 81.00 205 PHE A N 1
ATOM 1648 C CA . PHE A 1 205 ? 21.574 -17.048 -41.421 1.00 81.00 205 PHE A CA 1
ATOM 1649 C C . PHE A 1 205 ? 21.188 -15.686 -42.003 1.00 81.00 205 PHE A C 1
ATOM 1651 O O . PHE A 1 205 ? 20.307 -15.007 -41.482 1.00 81.00 205 PHE A O 1
ATOM 1658 N N . LEU A 1 206 ? 21.869 -15.298 -43.083 1.00 72.62 206 LEU A N 1
ATOM 1659 C CA . LEU A 1 206 ? 21.685 -13.991 -43.718 1.00 72.62 206 LEU A CA 1
ATOM 1660 C C . LEU A 1 206 ? 20.524 -13.963 -44.723 1.00 72.62 206 LEU A C 1
ATOM 1662 O O . LEU A 1 206 ? 20.056 -12.890 -45.098 1.00 72.62 206 LEU A O 1
ATOM 1666 N N . ASP A 1 207 ? 20.053 -15.140 -45.130 1.00 79.00 207 ASP A N 1
ATOM 1667 C CA . ASP A 1 207 ? 18.982 -15.321 -46.102 1.00 79.00 207 ASP A CA 1
ATOM 1668 C C . ASP A 1 207 ? 17.594 -15.421 -45.449 1.00 79.00 207 ASP A C 1
ATOM 1670 O O . ASP A 1 207 ? 17.437 -15.684 -44.256 1.00 79.00 207 ASP A O 1
ATOM 1674 N N . GLU A 1 208 ? 16.551 -15.269 -46.272 1.00 81.25 208 GLU A N 1
ATOM 1675 C CA . GLU A 1 208 ? 15.152 -15.453 -45.857 1.00 81.25 208 GLU A CA 1
ATOM 1676 C C . GLU A 1 208 ? 14.826 -16.899 -45.431 1.00 81.25 208 GLU A C 1
ATOM 1678 O O . GLU A 1 208 ? 13.840 -17.122 -44.728 1.00 81.25 208 GLU A O 1
ATOM 1683 N N . LEU A 1 209 ? 15.644 -17.879 -45.830 1.00 86.12 209 LEU A N 1
ATOM 1684 C CA . LEU A 1 209 ? 15.471 -19.301 -45.536 1.00 86.12 209 LEU A CA 1
ATOM 1685 C C . LEU A 1 209 ? 16.755 -19.897 -44.936 1.00 86.12 209 LEU A C 1
ATOM 1687 O O . LEU A 1 209 ? 17.856 -19.478 -45.295 1.00 86.12 209 LEU A O 1
ATOM 1691 N N . PRO A 1 210 ? 16.641 -20.901 -44.047 1.00 81.75 210 PRO A N 1
ATOM 1692 C CA . PRO A 1 210 ? 17.801 -21.623 -43.542 1.00 81.75 210 PRO A CA 1
ATOM 1693 C C . PRO A 1 210 ? 18.453 -22.457 -44.658 1.00 81.75 210 PRO A C 1
ATOM 1695 O O . PRO A 1 210 ? 17.833 -22.761 -45.678 1.00 81.75 210 PRO A O 1
ATOM 1698 N N . ASN A 1 211 ? 19.706 -22.871 -44.449 1.00 76.88 211 ASN A N 1
ATOM 1699 C CA . ASN A 1 211 ? 20.479 -23.623 -45.442 1.00 76.88 211 ASN A CA 1
ATOM 1700 C C . ASN A 1 211 ? 19.711 -24.863 -45.968 1.00 76.88 211 ASN A C 1
ATOM 1702 O O . ASN A 1 211 ? 19.193 -25.666 -45.186 1.00 76.88 211 ASN A O 1
ATOM 1706 N N . ALA A 1 212 ? 19.665 -25.041 -47.296 1.00 70.25 212 ALA A N 1
ATOM 1707 C CA . ALA A 1 212 ? 18.826 -26.025 -47.991 1.00 70.25 212 ALA A CA 1
ATOM 1708 C C . ALA A 1 212 ? 19.027 -27.479 -47.511 1.00 70.25 212 ALA A C 1
ATOM 1710 O O . ALA A 1 212 ? 18.086 -28.285 -47.530 1.00 70.25 212 ALA A O 1
ATOM 1711 N N . HIS A 1 213 ? 20.230 -27.804 -47.029 1.00 75.38 213 HIS A N 1
ATOM 1712 C CA . HIS A 1 213 ? 20.599 -29.131 -46.530 1.00 75.38 213 HIS A CA 1
ATOM 1713 C C . HIS A 1 213 ? 20.026 -29.468 -45.142 1.00 75.38 213 HIS A C 1
ATOM 1715 O O . HIS A 1 213 ? 20.048 -30.630 -44.740 1.00 75.38 213 HIS A O 1
ATOM 1721 N N . LEU A 1 214 ? 19.475 -28.495 -44.408 1.00 80.50 214 LEU A N 1
ATOM 1722 C CA . LEU A 1 214 ? 18.932 -28.736 -43.073 1.00 80.50 214 LEU A CA 1
ATOM 1723 C C . LEU A 1 214 ? 17.579 -29.481 -43.137 1.00 80.50 214 LEU A C 1
ATOM 1725 O O . LEU A 1 214 ? 16.702 -29.137 -43.947 1.00 80.50 214 LEU A O 1
ATOM 1729 N N . PRO A 1 215 ? 17.358 -30.498 -42.278 1.00 82.50 215 PRO A N 1
ATOM 1730 C CA . PRO A 1 215 ? 16.086 -31.207 -42.171 1.00 82.50 215 PRO A CA 1
ATOM 1731 C C . PRO A 1 215 ? 15.105 -30.398 -41.305 1.00 82.50 215 PRO A C 1
ATOM 1733 O O . PRO A 1 215 ? 14.818 -30.760 -40.159 1.00 82.50 215 PRO A O 1
ATOM 1736 N N . ILE A 1 216 ? 14.648 -29.271 -41.856 1.00 86.31 216 ILE A N 1
ATOM 1737 C CA . ILE A 1 216 ? 13.673 -28.335 -41.277 1.00 86.31 216 ILE A CA 1
ATOM 1738 C C . ILE A 1 216 ? 12.448 -28.272 -42.200 1.00 86.31 216 ILE A C 1
ATOM 1740 O O . ILE A 1 216 ? 12.588 -28.345 -43.431 1.00 86.31 216 ILE A O 1
ATOM 1744 N N . GLN A 1 217 ? 11.262 -28.162 -41.602 1.00 86.56 217 GLN A N 1
ATOM 1745 C CA . GLN A 1 217 ? 10.026 -27.821 -42.304 1.00 86.56 217 GLN A CA 1
ATOM 1746 C C . GLN A 1 217 ? 9.774 -26.323 -42.161 1.00 86.56 217 GLN A C 1
ATOM 1748 O O . GLN A 1 217 ? 9.871 -25.786 -41.059 1.00 86.56 217 GLN A O 1
ATOM 1753 N N . VAL A 1 218 ? 9.487 -25.664 -43.279 1.00 90.44 218 VAL A N 1
ATOM 1754 C CA . VAL A 1 218 ? 9.212 -24.229 -43.327 1.00 90.44 218 VAL A CA 1
ATOM 1755 C C . VAL A 1 218 ? 7.860 -24.029 -43.994 1.00 90.44 218 VAL A C 1
ATOM 1757 O O . VAL A 1 218 ? 7.646 -24.491 -45.116 1.00 90.44 218 VAL A O 1
ATOM 1760 N N . GLU A 1 219 ? 6.947 -23.355 -43.306 1.00 92.81 219 GLU A N 1
ATOM 1761 C CA . GLU A 1 219 ? 5.666 -22.938 -43.868 1.00 92.81 219 GLU A CA 1
ATOM 1762 C C . GLU A 1 219 ? 5.856 -21.588 -44.559 1.00 92.81 219 GLU A C 1
ATOM 1764 O O . GLU A 1 219 ? 6.278 -20.623 -43.931 1.00 92.81 219 GLU A O 1
ATOM 1769 N N . SER A 1 220 ? 5.600 -21.509 -45.862 1.00 93.69 220 SER A N 1
ATOM 1770 C CA . SER A 1 220 ? 5.847 -20.313 -46.668 1.00 93.69 220 SER A CA 1
ATOM 1771 C C . SER A 1 220 ? 4.589 -19.877 -47.409 1.00 93.69 220 SER A C 1
ATOM 1773 O O . SER A 1 220 ? 3.725 -20.690 -47.751 1.00 93.69 220 SER A O 1
ATOM 1775 N N . GLY A 1 221 ? 4.489 -18.580 -47.679 1.00 93.44 221 GLY A N 1
ATOM 1776 C CA . GLY A 1 221 ? 3.437 -18.023 -48.516 1.00 93.44 221 GLY A CA 1
ATOM 1777 C C . GLY A 1 221 ? 3.705 -16.573 -48.906 1.00 93.44 221 GLY A C 1
ATOM 1778 O O . GLY A 1 221 ? 4.628 -15.933 -48.400 1.00 93.44 221 GLY A O 1
ATOM 1779 N N . VAL A 1 222 ? 2.904 -16.063 -49.840 1.00 95.00 222 VAL A N 1
ATOM 1780 C CA . VAL A 1 222 ? 2.965 -14.671 -50.299 1.00 95.00 222 VAL A CA 1
ATOM 1781 C C . VAL A 1 222 ? 1.718 -13.948 -49.810 1.00 95.00 222 VAL A C 1
ATOM 1783 O O . VAL A 1 222 ? 0.608 -14.363 -50.123 1.00 95.00 222 VAL A O 1
ATOM 1786 N N . LEU A 1 223 ? 1.931 -12.887 -49.041 1.00 93.94 223 LEU A N 1
ATOM 1787 C CA . LEU A 1 223 ? 0.924 -11.924 -48.624 1.00 93.94 223 LEU A CA 1
ATOM 1788 C C . LEU A 1 223 ? 0.724 -10.897 -49.733 1.00 93.94 223 LEU A C 1
ATOM 1790 O O . LEU A 1 223 ? 1.687 -10.229 -50.118 1.00 93.94 223 LEU A O 1
ATOM 1794 N N . ASN A 1 224 ? -0.508 -10.753 -50.207 1.00 93.62 224 ASN A N 1
ATOM 1795 C CA . ASN A 1 224 ? -0.930 -9.705 -51.131 1.00 93.62 224 ASN A CA 1
ATOM 1796 C C . ASN A 1 224 ? -1.727 -8.624 -50.378 1.00 93.62 224 ASN A C 1
ATOM 1798 O O . ASN A 1 224 ? -2.091 -8.831 -49.216 1.00 93.62 224 ASN A O 1
ATOM 1802 N N . PRO A 1 225 ? -2.019 -7.472 -51.006 1.00 93.00 225 PRO A N 1
ATOM 1803 C CA . PRO A 1 225 ? -2.858 -6.448 -50.393 1.00 93.00 225 PRO A CA 1
ATOM 1804 C C . PRO A 1 225 ? -4.208 -7.027 -49.940 1.00 93.00 225 PRO A C 1
ATOM 1806 O O . PRO A 1 225 ? -4.949 -7.599 -50.739 1.00 93.00 225 PRO A O 1
ATOM 1809 N N . GLY A 1 226 ? -4.524 -6.885 -48.652 1.00 88.69 226 GLY A N 1
ATOM 1810 C CA . GLY A 1 226 ? -5.740 -7.436 -48.044 1.00 88.69 226 GLY A CA 1
ATOM 1811 C C . GLY A 1 226 ? -5.575 -8.796 -47.355 1.00 88.69 226 GLY A C 1
ATOM 1812 O O . GLY A 1 226 ? -6.508 -9.244 -46.684 1.00 88.69 226 GLY A O 1
ATOM 1813 N N . ASP A 1 227 ? -4.405 -9.431 -47.462 1.00 92.88 227 ASP A N 1
ATOM 1814 C CA . ASP A 1 227 ? -4.095 -10.667 -46.744 1.00 92.88 227 ASP A CA 1
ATOM 1815 C C . ASP A 1 227 ? -3.569 -10.380 -45.329 1.00 92.88 227 ASP A C 1
ATOM 1817 O O . ASP A 1 227 ? -2.951 -9.346 -45.051 1.00 92.88 227 ASP A O 1
ATOM 1821 N N . ALA A 1 228 ? -3.770 -11.333 -44.418 1.00 95.00 228 ALA A N 1
ATOM 1822 C CA . ALA A 1 228 ? -3.178 -11.308 -43.087 1.00 95.00 228 ALA A CA 1
ATOM 1823 C C . ALA A 1 228 ? -2.562 -12.662 -42.728 1.00 95.00 228 ALA A C 1
ATOM 1825 O O . ALA A 1 228 ? -3.103 -13.706 -43.090 1.00 95.00 228 ALA A O 1
ATOM 1826 N N . VAL A 1 229 ? -1.455 -12.663 -41.986 1.00 96.38 229 VAL A N 1
ATOM 1827 C CA . VAL A 1 229 ? -0.820 -13.877 -41.450 1.00 96.38 229 VAL A CA 1
ATOM 1828 C C . VAL A 1 229 ? -0.776 -13.827 -39.931 1.00 96.38 229 VAL A C 1
ATOM 1830 O O . VAL A 1 229 ? -0.395 -12.819 -39.339 1.00 96.38 229 VAL A O 1
ATOM 1833 N N . TYR A 1 230 ? -1.151 -14.937 -39.303 1.00 95.62 230 TYR A N 1
ATOM 1834 C CA . TYR A 1 230 ? -0.964 -15.163 -37.880 1.00 95.62 230 TYR A CA 1
ATOM 1835 C C . TYR A 1 230 ? 0.305 -15.977 -37.629 1.00 95.62 230 TYR A C 1
ATOM 1837 O O . TYR A 1 230 ? 0.467 -17.076 -38.166 1.00 95.62 230 TYR A O 1
ATOM 1845 N N . ILE A 1 231 ? 1.162 -15.447 -36.763 1.00 94.19 231 ILE A N 1
ATOM 1846 C CA . ILE A 1 231 ? 2.374 -16.081 -36.256 1.00 94.19 231 ILE A CA 1
ATOM 1847 C C . ILE A 1 231 ? 2.160 -16.361 -34.759 1.00 94.19 231 ILE A C 1
ATOM 1849 O O . ILE A 1 231 ? 1.975 -15.421 -33.975 1.00 94.19 231 ILE A O 1
ATOM 1853 N N . PRO A 1 232 ? 2.154 -17.636 -34.333 1.00 88.31 232 PRO A N 1
ATOM 1854 C CA . PRO A 1 232 ? 1.949 -17.978 -32.933 1.00 88.31 232 PRO A CA 1
ATOM 1855 C C . PRO A 1 232 ? 3.151 -17.605 -32.047 1.00 88.31 232 PRO A C 1
ATOM 1857 O O . PRO A 1 232 ? 4.275 -17.473 -32.542 1.00 88.31 232 PRO A O 1
ATOM 1860 N N . PRO A 1 233 ? 2.948 -17.494 -30.721 1.00 84.00 233 PRO A N 1
ATOM 1861 C CA . PRO A 1 233 ? 4.020 -17.158 -29.793 1.00 84.00 233 PRO A CA 1
ATOM 1862 C C . PRO A 1 233 ? 5.215 -18.110 -29.903 1.00 84.00 233 PRO A C 1
ATOM 1864 O O . PRO A 1 233 ? 5.065 -19.332 -29.888 1.00 84.00 233 PRO A O 1
ATOM 1867 N N . GLY A 1 234 ? 6.414 -17.535 -29.984 1.00 78.81 234 GLY A N 1
ATOM 1868 C CA . GLY A 1 234 ? 7.678 -18.272 -30.017 1.00 78.81 234 GLY A CA 1
ATOM 1869 C C . GLY A 1 234 ? 8.103 -18.821 -31.381 1.00 78.81 234 GLY A C 1
ATOM 1870 O O . GLY A 1 234 ? 9.254 -19.248 -31.484 1.00 78.81 234 GLY A O 1
ATOM 1871 N N . TYR A 1 235 ? 7.245 -18.783 -32.407 1.00 88.12 235 TYR A N 1
ATOM 1872 C CA . TYR A 1 235 ? 7.591 -19.230 -33.760 1.00 88.12 235 TYR A CA 1
ATOM 1873 C C . TYR A 1 235 ? 8.625 -18.309 -34.413 1.00 88.12 235 TYR A C 1
ATOM 1875 O O . TYR A 1 235 ? 8.559 -17.080 -34.298 1.00 88.12 235 TYR A O 1
ATOM 1883 N N . TYR A 1 236 ? 9.566 -18.917 -35.135 1.00 92.19 236 TYR A N 1
ATOM 1884 C CA . TYR A 1 236 ? 10.540 -18.181 -35.931 1.00 92.19 236 TYR A CA 1
ATOM 1885 C C . TYR A 1 236 ? 9.943 -17.842 -37.288 1.00 92.19 236 TYR A C 1
ATOM 1887 O O . TYR A 1 236 ? 9.177 -18.620 -37.848 1.00 92.19 236 TYR A O 1
ATOM 1895 N N . HIS A 1 237 ? 10.297 -16.691 -37.834 1.00 93.81 237 HIS A N 1
ATOM 1896 C CA . HIS A 1 237 ? 9.769 -16.225 -39.095 1.00 93.81 237 HIS A CA 1
ATOM 1897 C C . HIS A 1 237 ? 10.700 -15.224 -39.783 1.00 93.81 237 HIS A C 1
ATOM 1899 O O . HIS A 1 237 ? 11.560 -14.610 -39.152 1.00 93.81 237 HIS A O 1
ATOM 1905 N N . SER A 1 238 ? 10.540 -15.073 -41.094 1.00 93.06 238 SER A N 1
ATOM 1906 C CA . SER A 1 238 ? 11.236 -14.079 -41.914 1.00 93.06 238 SER A CA 1
ATOM 1907 C C . SER A 1 238 ? 10.265 -13.429 -42.896 1.00 93.06 238 SER A C 1
ATOM 1909 O O . SER A 1 238 ? 9.274 -14.046 -43.302 1.00 93.06 238 SER A O 1
ATOM 1911 N N . PHE A 1 239 ? 10.558 -12.186 -43.281 1.00 92.44 239 PHE A N 1
ATOM 1912 C CA . PHE A 1 239 ? 9.752 -11.423 -44.231 1.00 92.44 239 PHE A CA 1
ATOM 1913 C C . PHE A 1 239 ? 10.624 -10.811 -45.317 1.00 92.44 239 PHE A C 1
ATOM 1915 O O . PHE A 1 239 ? 11.632 -10.176 -45.017 1.00 92.44 239 PHE A O 1
ATOM 1922 N N . LYS A 1 240 ? 10.202 -10.941 -46.575 1.00 91.75 240 LYS A N 1
ATOM 1923 C CA . LYS A 1 240 ? 10.863 -10.303 -47.716 1.00 91.75 240 LYS A CA 1
ATOM 1924 C C . LYS A 1 240 ? 9.863 -9.567 -48.591 1.00 91.75 240 LYS A C 1
ATOM 1926 O O . LYS A 1 240 ? 8.930 -10.179 -49.109 1.00 91.75 240 LYS A O 1
ATOM 1931 N N . SER A 1 241 ? 10.078 -8.274 -48.790 1.00 91.44 241 SER A N 1
ATOM 1932 C CA . SER A 1 241 ? 9.249 -7.446 -49.664 1.00 91.44 241 SER A CA 1
ATOM 1933 C C . SER A 1 241 ? 9.507 -7.783 -51.131 1.00 91.44 241 SER A C 1
ATOM 1935 O O . SER A 1 241 ? 10.639 -7.713 -51.611 1.00 91.44 241 SER A O 1
ATOM 1937 N N . LEU A 1 242 ? 8.455 -8.175 -51.848 1.00 92.12 242 LEU A N 1
ATOM 1938 C CA . LEU A 1 242 ? 8.491 -8.496 -53.279 1.00 92.12 242 LEU A CA 1
ATOM 1939 C C . LEU A 1 242 ? 8.133 -7.289 -54.154 1.00 92.12 242 LEU A C 1
ATOM 1941 O O . LEU A 1 242 ? 8.451 -7.292 -55.339 1.00 92.12 242 LEU A O 1
ATOM 1945 N N . SER A 1 243 ? 7.537 -6.257 -53.562 1.00 92.38 243 SER A N 1
ATOM 1946 C CA . SER A 1 243 ? 7.297 -4.929 -54.131 1.00 92.38 243 SER A CA 1
ATOM 1947 C C . SER A 1 243 ? 7.467 -3.874 -53.034 1.00 92.38 243 SER A C 1
ATOM 1949 O O . SER A 1 243 ? 7.679 -4.227 -51.870 1.00 92.38 243 SER A O 1
ATOM 1951 N N . ASP A 1 244 ? 7.325 -2.597 -53.379 1.00 91.81 244 ASP A N 1
ATOM 1952 C CA . ASP A 1 244 ? 7.151 -1.541 -52.379 1.00 91.81 244 ASP A CA 1
ATOM 1953 C C . ASP A 1 244 ? 5.932 -1.874 -51.525 1.00 91.81 244 ASP A C 1
ATOM 1955 O O . ASP A 1 244 ? 4.891 -2.276 -52.049 1.00 91.81 244 ASP A O 1
ATOM 1959 N N . SER A 1 245 ? 6.099 -1.829 -50.207 1.00 92.19 245 SER A N 1
ATOM 1960 C CA . SER A 1 245 ? 5.189 -2.517 -49.297 1.00 92.19 245 SER A CA 1
ATOM 1961 C C . SER A 1 245 ? 4.917 -1.717 -48.035 1.00 92.19 245 SER A C 1
ATOM 1963 O O . SER A 1 245 ? 5.829 -1.165 -47.418 1.00 92.19 245 SER A O 1
ATOM 1965 N N . PHE A 1 246 ? 3.653 -1.736 -47.621 1.00 94.75 246 PHE A N 1
ATOM 1966 C CA . PHE A 1 246 ? 3.181 -1.216 -46.344 1.00 94.75 246 PHE A CA 1
ATOM 1967 C C . PHE A 1 246 ? 2.405 -2.321 -45.633 1.00 94.75 246 PHE A C 1
ATOM 1969 O O . PHE A 1 246 ? 1.471 -2.897 -46.193 1.00 94.75 246 PHE A O 1
ATOM 1976 N N . SER A 1 247 ? 2.798 -2.639 -44.406 1.00 95.06 247 SER A N 1
ATOM 1977 C CA . SER A 1 247 ? 2.137 -3.655 -43.587 1.00 95.06 247 SER A CA 1
ATOM 1978 C C . SER A 1 247 ? 2.038 -3.198 -42.143 1.00 95.06 247 SER A C 1
ATOM 1980 O O . SER A 1 247 ? 2.925 -2.507 -41.648 1.00 95.06 247 SER A O 1
ATOM 1982 N N . VAL A 1 248 ? 0.993 -3.635 -41.454 1.00 93.88 248 VAL A N 1
ATOM 1983 C CA . VAL A 1 248 ? 0.730 -3.282 -40.059 1.00 93.88 248 VAL A CA 1
ATOM 1984 C C . VAL A 1 248 ? 0.553 -4.560 -39.280 1.00 93.88 248 VAL A C 1
ATOM 1986 O O . VAL A 1 248 ? -0.187 -5.442 -39.704 1.00 93.88 248 VAL A O 1
ATOM 1989 N N . ASN A 1 249 ? 1.218 -4.680 -38.147 1.00 92.19 249 ASN A N 1
ATOM 1990 C CA . ASN A 1 249 ? 1.132 -5.876 -37.341 1.00 92.19 249 ASN A CA 1
ATOM 1991 C C . ASN A 1 249 ? 0.592 -5.579 -35.947 1.00 92.19 249 ASN A C 1
ATOM 1993 O O . ASN A 1 249 ? 0.747 -4.476 -35.432 1.00 92.19 249 ASN A O 1
ATOM 1997 N N . PHE A 1 250 ? -0.070 -6.575 -35.370 1.00 91.44 250 PHE A N 1
ATOM 1998 C CA . PHE A 1 250 ? -0.806 -6.477 -34.121 1.00 91.44 250 PHE A CA 1
ATOM 1999 C C . PHE A 1 250 ? -0.388 -7.611 -33.190 1.00 91.44 250 PHE A C 1
ATOM 2001 O O . PHE A 1 250 ? -0.697 -8.777 -33.447 1.00 91.44 250 PHE A O 1
ATOM 2008 N N . TRP A 1 251 ? 0.292 -7.268 -32.097 1.00 87.75 251 TRP A N 1
ATOM 2009 C CA . TRP A 1 251 ? 0.687 -8.232 -31.069 1.00 87.75 251 TRP A CA 1
ATOM 2010 C C . TRP A 1 251 ? -0.331 -8.286 -29.936 1.00 87.75 251 TRP A C 1
ATOM 2012 O O . TRP A 1 251 ? -0.764 -7.244 -29.442 1.00 87.75 251 TRP A O 1
ATOM 2022 N N . PHE A 1 252 ? -0.683 -9.492 -29.490 1.00 82.81 252 PHE A N 1
ATOM 2023 C CA . PHE A 1 252 ? -1.647 -9.713 -28.409 1.00 82.81 252 PHE A CA 1
ATOM 2024 C C . PHE A 1 252 ? -1.298 -10.937 -27.553 1.00 82.81 252 PHE A C 1
ATOM 2026 O O . PHE A 1 252 ? -0.697 -11.903 -28.023 1.00 82.81 252 PHE A O 1
ATOM 2033 N N . GLN A 1 253 ? -1.711 -10.927 -26.283 1.00 76.12 253 GLN A N 1
ATOM 2034 C CA . GLN A 1 253 ? -1.497 -12.053 -25.370 1.00 76.12 253 GLN A CA 1
ATOM 2035 C C . GLN A 1 253 ? -2.610 -13.096 -25.507 1.00 76.12 253 GLN A C 1
ATOM 2037 O O . GLN A 1 253 ? -3.798 -12.769 -25.491 1.00 76.12 253 GLN A O 1
ATOM 2042 N N . LYS A 1 254 ? -2.237 -14.378 -25.606 1.00 58.09 254 LYS A N 1
ATOM 2043 C CA . LYS A 1 254 ? -3.204 -15.483 -25.590 1.00 58.09 254 LYS A CA 1
ATOM 2044 C C . LYS A 1 254 ? -3.697 -15.679 -24.153 1.00 58.09 254 LYS A C 1
ATOM 2046 O O . LYS A 1 254 ? -2.914 -16.025 -23.272 1.00 58.09 254 LYS A O 1
ATOM 2051 N N . SER A 1 255 ? -4.990 -15.471 -23.903 1.00 45.72 255 SER A N 1
ATOM 2052 C CA . SER A 1 255 ? -5.603 -15.571 -22.570 1.00 45.72 255 SER A CA 1
ATOM 2053 C C . SER A 1 255 ? -5.732 -17.024 -22.073 1.00 45.72 255 SER A C 1
ATOM 2055 O O . SER A 1 255 ? -6.839 -17.483 -21.810 1.00 45.72 255 SER A O 1
ATOM 2057 N N . SER A 1 256 ? -4.648 -17.802 -21.994 1.00 37.22 256 SER A N 1
ATOM 2058 C CA . SER A 1 256 ? -4.708 -19.171 -21.448 1.00 37.22 256 SER A CA 1
ATOM 2059 C C . SER A 1 256 ? -3.344 -19.815 -21.160 1.00 37.22 256 SER A C 1
ATOM 2061 O O . SER A 1 256 ? -3.123 -20.973 -21.514 1.00 37.22 256 SER A O 1
ATOM 2063 N N . SER A 1 257 ? -2.423 -19.126 -20.492 1.00 31.98 257 SER A N 1
ATOM 2064 C CA . SER A 1 257 ? -1.299 -19.810 -19.838 1.00 31.98 257 SER A CA 1
ATOM 2065 C C . SER A 1 257 ? -0.969 -19.131 -18.518 1.00 31.98 257 SER A C 1
ATOM 2067 O O . SER A 1 257 ? -0.693 -17.935 -18.478 1.00 31.98 257 SER A O 1
ATOM 2069 N N . ARG A 1 258 ? -1.054 -19.908 -17.431 1.00 30.95 258 ARG A N 1
ATOM 2070 C CA . ARG A 1 258 ? -0.666 -19.502 -16.075 1.00 30.95 258 ARG A CA 1
ATOM 2071 C C . ARG A 1 258 ? 0.762 -18.935 -16.101 1.00 30.95 258 ARG A C 1
ATOM 2073 O O . ARG A 1 258 ? 1.645 -19.648 -16.576 1.00 30.95 258 ARG A O 1
ATOM 2080 N N . PRO A 1 259 ? 1.024 -17.739 -15.557 1.00 31.59 259 PRO A N 1
ATOM 2081 C CA . PRO A 1 259 ? 2.393 -17.340 -15.281 1.00 31.59 259 PRO A CA 1
ATOM 2082 C C . PRO A 1 259 ? 2.921 -18.161 -14.095 1.00 31.59 259 PRO A C 1
ATOM 2084 O O . PRO A 1 259 ? 2.315 -18.187 -13.020 1.00 31.59 259 PRO A O 1
ATOM 2087 N N . SER A 1 260 ? 4.046 -18.850 -14.295 1.00 32.88 260 SER A N 1
ATOM 2088 C CA . SER A 1 260 ? 4.916 -19.283 -13.197 1.00 32.88 260 SER A CA 1
ATOM 2089 C C . SER A 1 260 ? 5.518 -18.050 -12.505 1.00 32.88 260 SER A C 1
ATOM 2091 O O . SER A 1 260 ? 5.502 -16.958 -13.062 1.00 32.88 260 SER A O 1
ATOM 2093 N N . SER A 1 261 ? 6.012 -18.210 -11.272 1.00 36.62 261 SER A N 1
ATOM 2094 C CA . SER A 1 261 ? 6.275 -17.122 -10.308 1.00 36.62 261 SER A CA 1
ATOM 2095 C C . SER A 1 261 ? 6.936 -15.833 -10.866 1.00 36.62 261 SER A C 1
ATOM 2097 O O . SER A 1 261 ? 7.744 -15.914 -11.800 1.00 36.62 261 SER A O 1
ATOM 2099 N N . PRO A 1 262 ? 6.695 -14.652 -10.239 1.00 38.28 262 PRO A N 1
ATOM 2100 C CA . PRO A 1 262 ? 7.074 -13.313 -10.744 1.00 38.28 262 PRO A CA 1
ATO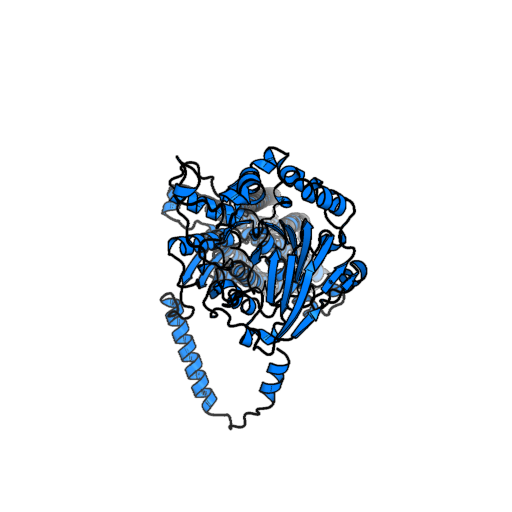M 2101 C C . PRO A 1 262 ? 8.559 -13.087 -11.078 1.00 38.28 262 PRO A C 1
ATOM 2103 O O . PRO A 1 262 ? 8.910 -12.103 -11.735 1.00 38.28 262 PRO A O 1
ATOM 2106 N N . PHE A 1 263 ? 9.441 -13.972 -10.608 1.00 36.00 263 PHE A N 1
ATOM 2107 C CA . PHE A 1 263 ? 10.887 -13.912 -10.829 1.00 36.00 263 PHE A CA 1
ATOM 2108 C C . PHE A 1 263 ? 11.360 -14.778 -12.009 1.00 36.00 263 PHE A C 1
ATOM 2110 O O . PHE A 1 263 ? 12.406 -14.498 -12.596 1.00 36.00 263 PHE A O 1
ATOM 2117 N N . SER A 1 264 ? 10.596 -15.807 -12.395 1.00 36.28 264 SER A N 1
ATOM 2118 C CA . SER A 1 264 ? 10.998 -16.783 -13.421 1.00 36.28 264 SER A CA 1
ATOM 2119 C C . SER A 1 264 ? 10.913 -16.232 -14.853 1.00 36.28 264 SER A C 1
ATOM 2121 O O . SER A 1 264 ? 11.836 -16.434 -15.642 1.00 36.28 264 SER A O 1
ATOM 2123 N N . GLU A 1 265 ? 9.878 -15.447 -15.174 1.00 37.06 265 GLU A N 1
ATOM 2124 C CA . GLU A 1 265 ? 9.763 -14.746 -16.468 1.00 37.06 265 GLU A CA 1
ATOM 2125 C C . GLU A 1 265 ? 10.744 -13.569 -16.588 1.00 37.06 265 GLU A C 1
ATOM 2127 O O . GLU A 1 265 ? 11.215 -13.242 -17.679 1.00 37.06 265 GLU A O 1
ATOM 2132 N N . ARG A 1 266 ? 11.121 -12.971 -15.454 1.00 40.88 266 ARG A N 1
ATOM 2133 C CA . ARG A 1 266 ? 11.935 -11.752 -15.385 1.00 40.88 266 ARG A CA 1
ATOM 2134 C C . ARG A 1 266 ? 13.390 -11.968 -15.799 1.00 40.88 266 ARG A C 1
ATOM 2136 O O . ARG A 1 266 ? 14.005 -11.119 -16.441 1.00 40.88 266 ARG A O 1
ATOM 2143 N N . ARG A 1 267 ? 13.934 -13.155 -15.519 1.00 35.66 267 ARG A N 1
ATOM 2144 C CA . ARG A 1 267 ? 15.307 -13.516 -15.904 1.00 35.66 267 ARG A CA 1
ATOM 2145 C C . ARG A 1 267 ? 15.488 -13.596 -17.432 1.00 35.66 267 ARG A C 1
ATOM 2147 O O . ARG A 1 267 ? 16.601 -13.428 -17.916 1.00 35.66 267 ARG A O 1
ATOM 2154 N N . ARG A 1 268 ? 14.402 -13.788 -18.199 1.00 31.52 268 ARG A N 1
ATOM 2155 C CA . ARG A 1 268 ? 14.420 -13.820 -19.676 1.00 31.52 268 ARG A CA 1
ATOM 2156 C C . ARG A 1 268 ? 14.271 -12.436 -20.326 1.00 31.52 268 ARG A C 1
ATOM 2158 O O . ARG A 1 268 ? 14.785 -12.246 -21.429 1.00 31.52 268 ARG A O 1
ATOM 2165 N N . THR A 1 269 ? 13.640 -11.471 -19.650 1.00 31.58 269 THR A N 1
ATOM 2166 C CA . THR A 1 269 ? 13.410 -10.097 -20.147 1.00 31.58 269 THR A CA 1
ATOM 2167 C C . THR A 1 269 ? 14.517 -9.104 -19.768 1.00 31.58 269 THR A C 1
ATOM 2169 O O . THR A 1 269 ? 14.807 -8.192 -20.547 1.00 31.58 269 THR A O 1
ATOM 2172 N N . VAL A 1 270 ? 15.204 -9.305 -18.636 1.00 35.84 270 VAL A N 1
ATOM 2173 C CA . VAL A 1 270 ? 16.295 -8.417 -18.172 1.00 35.84 270 VAL A CA 1
ATOM 2174 C C . VAL A 1 270 ? 17.562 -8.531 -19.035 1.00 35.84 270 VAL A C 1
ATOM 2176 O O . VAL A 1 270 ? 18.248 -7.540 -19.249 1.00 35.84 270 VAL A O 1
ATOM 2179 N N . HIS A 1 271 ? 17.842 -9.688 -19.644 1.00 32.25 271 HIS A N 1
ATOM 2180 C CA . HIS A 1 271 ? 18.951 -9.846 -20.607 1.00 32.25 271 HIS A CA 1
ATOM 2181 C C . HIS A 1 271 ? 18.665 -9.256 -22.005 1.00 32.25 271 HIS A C 1
ATOM 2183 O O . HIS A 1 271 ? 19.430 -9.476 -22.940 1.00 32.25 271 HIS A O 1
ATOM 2189 N N . GLN A 1 272 ? 17.537 -8.565 -22.209 1.00 32.97 272 GLN A N 1
ATOM 2190 C CA . GLN A 1 272 ? 17.112 -8.042 -23.520 1.00 32.97 272 GLN A CA 1
ATOM 2191 C C . GLN A 1 272 ? 17.157 -6.514 -23.640 1.00 32.97 272 GLN A C 1
ATOM 2193 O O . GLN A 1 272 ? 16.971 -5.997 -24.737 1.00 32.97 272 GLN A O 1
ATOM 2198 N N . HIS A 1 273 ? 17.396 -5.789 -22.546 1.00 32.75 273 HIS A N 1
ATOM 2199 C CA . HIS A 1 273 ? 17.345 -4.330 -22.553 1.00 32.75 273 HIS A CA 1
ATOM 2200 C C . HIS A 1 273 ? 18.754 -3.741 -22.549 1.00 32.75 273 HIS A C 1
ATOM 2202 O O . HIS A 1 273 ? 19.417 -3.669 -21.516 1.00 32.75 273 HIS A O 1
ATOM 2208 N N . ASN A 1 274 ? 19.191 -3.288 -23.726 1.00 30.92 274 ASN A N 1
ATOM 2209 C CA . ASN A 1 274 ? 20.242 -2.285 -23.814 1.00 30.92 274 ASN A CA 1
ATOM 2210 C C . ASN A 1 274 ? 19.818 -1.035 -23.025 1.00 30.92 274 ASN A C 1
ATOM 2212 O O . ASN A 1 274 ? 18.651 -0.641 -23.010 1.00 30.92 274 ASN A O 1
ATOM 2216 N N . VAL A 1 275 ? 20.820 -0.428 -22.396 1.00 36.22 275 VAL A N 1
ATOM 2217 C CA . VAL A 1 275 ? 20.832 0.566 -21.308 1.00 36.22 275 VAL A CA 1
ATOM 2218 C C . VAL A 1 275 ? 20.161 1.925 -21.639 1.00 36.22 275 VAL A C 1
ATOM 2220 O O . VAL A 1 275 ? 20.377 2.907 -20.947 1.00 36.22 275 VAL A O 1
ATOM 2223 N N . HIS A 1 276 ? 19.312 2.016 -22.668 1.00 31.03 276 HIS A N 1
ATOM 2224 C CA . HIS A 1 276 ? 18.727 3.287 -23.132 1.00 31.03 276 HIS A CA 1
ATOM 2225 C C . HIS A 1 276 ? 17.191 3.300 -23.278 1.00 31.03 276 HIS A C 1
ATOM 2227 O O . HIS A 1 276 ? 16.618 4.368 -23.477 1.00 31.03 276 HIS A O 1
ATOM 2233 N N . ASN A 1 277 ? 16.487 2.173 -23.099 1.00 32.62 277 ASN A N 1
ATOM 2234 C CA . ASN A 1 277 ? 15.017 2.145 -23.173 1.00 32.62 277 ASN A CA 1
ATOM 2235 C C . ASN A 1 277 ? 14.361 2.388 -21.803 1.00 32.62 277 ASN A C 1
ATOM 2237 O O . ASN A 1 277 ? 13.975 1.466 -21.089 1.00 32.62 277 ASN A O 1
ATOM 2241 N N . VAL A 1 278 ? 14.197 3.668 -21.471 1.00 36.56 278 VAL A N 1
ATOM 2242 C CA . VAL A 1 278 ? 13.537 4.200 -20.258 1.00 36.56 278 VAL A CA 1
ATOM 2243 C C . VAL A 1 278 ? 12.018 3.925 -20.245 1.00 36.56 278 VAL A C 1
ATOM 2245 O O . VAL A 1 278 ? 11.364 4.034 -19.213 1.00 36.56 278 VAL A O 1
ATOM 2248 N N . HIS A 1 279 ? 11.439 3.501 -21.374 1.00 34.97 279 HIS A N 1
ATOM 2249 C CA . HIS A 1 279 ? 9.988 3.356 -21.558 1.00 34.97 279 HIS A CA 1
ATOM 2250 C C . HIS A 1 279 ? 9.336 2.121 -20.903 1.00 34.97 279 HIS A C 1
ATOM 2252 O O . HIS A 1 279 ? 8.122 1.965 -21.003 1.00 34.97 279 HIS A O 1
ATOM 2258 N N . ARG A 1 280 ? 10.085 1.236 -20.226 1.00 49.12 280 ARG A N 1
ATOM 2259 C CA . ARG A 1 280 ? 9.508 0.091 -19.481 1.00 49.12 280 ARG A CA 1
ATOM 2260 C C . ARG A 1 280 ? 10.195 -0.159 -18.138 1.00 49.12 280 ARG A C 1
ATOM 2262 O O . ARG A 1 280 ? 10.551 -1.291 -17.815 1.00 49.12 280 ARG A O 1
ATOM 2269 N N . ILE A 1 281 ? 10.382 0.894 -17.342 1.00 51.38 281 ILE A N 1
ATOM 2270 C CA . ILE A 1 281 ? 10.890 0.757 -15.965 1.00 51.38 281 ILE A CA 1
ATOM 2271 C C . ILE A 1 281 ? 9.912 -0.032 -15.091 1.00 51.38 281 ILE A C 1
ATOM 2273 O O . ILE A 1 281 ? 10.350 -0.700 -14.166 1.00 51.38 281 ILE A O 1
ATOM 2277 N N . ILE A 1 282 ? 8.624 -0.042 -15.431 1.00 58.94 282 ILE A N 1
ATOM 2278 C CA . ILE A 1 282 ? 7.572 -0.749 -14.701 1.00 58.94 282 ILE A CA 1
ATOM 2279 C C . ILE A 1 282 ? 7.053 -1.910 -15.557 1.00 58.94 282 ILE A C 1
ATOM 2281 O O . ILE A 1 282 ? 6.880 -1.786 -16.772 1.00 58.94 282 ILE A O 1
ATOM 2285 N N . SER A 1 283 ? 6.820 -3.059 -14.924 1.00 59.03 283 SER A N 1
ATOM 2286 C CA . SER A 1 283 ? 6.218 -4.226 -15.571 1.00 59.03 283 SER A CA 1
ATOM 2287 C C . SER A 1 283 ? 4.815 -3.891 -16.123 1.00 59.03 283 SER A C 1
ATOM 2289 O O . SER A 1 283 ? 4.041 -3.224 -15.440 1.00 59.03 283 SER A O 1
ATOM 2291 N N . PRO A 1 284 ? 4.430 -4.369 -17.324 1.00 48.62 284 PRO A N 1
ATOM 2292 C CA . PRO A 1 284 ? 3.112 -4.094 -17.913 1.00 48.62 284 PRO A CA 1
ATOM 2293 C C . PRO A 1 284 ? 1.982 -4.986 -17.362 1.00 48.62 284 PRO A C 1
ATOM 2295 O O . PRO A 1 284 ? 0.827 -4.838 -17.750 1.00 48.62 284 PRO A O 1
ATOM 2298 N N . THR A 1 285 ? 2.299 -5.963 -16.506 1.00 55.72 285 THR A N 1
ATOM 2299 C CA . THR A 1 285 ? 1.347 -6.973 -16.009 1.00 55.72 285 THR A CA 1
ATOM 2300 C C . THR A 1 285 ? 0.532 -6.418 -14.847 1.00 55.72 285 THR A C 1
ATOM 2302 O O . THR A 1 285 ? 0.965 -6.514 -13.704 1.00 55.72 285 THR A O 1
ATOM 2305 N N . LEU A 1 286 ? -0.595 -5.776 -15.118 1.00 56.69 286 LEU A N 1
ATOM 2306 C CA . LEU A 1 286 ? -1.405 -5.108 -14.094 1.00 56.69 286 LEU A CA 1
ATOM 2307 C C . LEU A 1 286 ? -2.391 -6.069 -13.442 1.00 56.69 286 LEU A C 1
ATOM 2309 O O . LEU A 1 286 ? -2.907 -6.975 -14.105 1.00 56.69 286 LEU A O 1
ATOM 2313 N N . ARG A 1 287 ? -2.657 -5.868 -12.147 1.00 64.12 287 ARG A N 1
ATOM 2314 C CA . ARG A 1 287 ? -3.646 -6.628 -11.369 1.00 64.12 287 ARG A CA 1
ATOM 2315 C C . ARG A 1 287 ? -3.483 -8.138 -11.525 1.00 64.12 287 ARG A C 1
ATOM 2317 O O . ARG A 1 287 ? -4.457 -8.891 -11.580 1.00 64.12 287 ARG A O 1
ATOM 2324 N N . GLN A 1 288 ? -2.228 -8.589 -11.583 1.00 65.12 288 GLN A N 1
ATOM 2325 C CA . GLN A 1 288 ? -1.869 -9.970 -11.908 1.00 65.12 288 GLN A CA 1
ATOM 2326 C C . GLN A 1 288 ? -2.550 -10.986 -10.983 1.00 65.12 288 GLN A C 1
ATOM 2328 O O . GLN A 1 288 ? -2.828 -12.102 -11.408 1.00 65.12 288 GLN A O 1
ATOM 2333 N N . PHE A 1 289 ? -2.834 -10.602 -9.738 1.00 72.44 289 PHE A N 1
ATOM 2334 C CA . PHE A 1 289 ? -3.400 -11.473 -8.711 1.00 72.44 289 PHE A CA 1
ATOM 2335 C C . PHE A 1 289 ? -4.913 -11.318 -8.508 1.00 72.44 289 PHE A C 1
ATOM 2337 O O . PHE A 1 289 ? -5.491 -12.011 -7.673 1.00 72.44 289 PHE A O 1
ATOM 2344 N N . GLU A 1 290 ? -5.583 -10.465 -9.286 1.00 75.69 290 GLU A N 1
ATOM 2345 C CA . GLU A 1 290 ? -7.005 -10.153 -9.091 1.00 75.69 290 GLU A CA 1
ATOM 2346 C C . GLU A 1 290 ? -7.915 -11.378 -9.288 1.00 75.69 290 GLU A C 1
ATOM 2348 O O . GLU A 1 290 ? -8.961 -11.498 -8.653 1.00 75.69 290 GLU A O 1
ATOM 2353 N N . PHE A 1 291 ? -7.471 -12.364 -10.077 1.00 77.06 291 PHE A N 1
ATOM 2354 C CA . PHE A 1 291 ? -8.161 -13.649 -10.243 1.00 77.06 291 PHE A CA 1
ATOM 2355 C C . PHE A 1 291 ? -8.342 -14.426 -8.926 1.00 77.06 291 PHE A C 1
ATOM 2357 O O . PHE A 1 291 ? -9.214 -15.293 -8.837 1.00 77.06 291 PHE A O 1
ATOM 2364 N N . ALA A 1 292 ? -7.512 -14.160 -7.912 1.00 79.06 292 ALA A N 1
ATOM 2365 C CA . ALA A 1 292 ? -7.587 -14.830 -6.620 1.00 79.06 292 ALA A CA 1
ATOM 2366 C C . ALA A 1 292 ? -8.678 -14.240 -5.708 1.00 79.06 292 ALA A C 1
ATOM 2368 O O . ALA A 1 292 ? -9.051 -14.892 -4.725 1.00 79.06 292 ALA A O 1
ATOM 2369 N N . ARG A 1 293 ? -9.207 -13.042 -6.018 1.00 85.50 293 ARG A N 1
ATOM 2370 C CA . ARG A 1 293 ? -10.181 -12.323 -5.184 1.00 85.50 293 ARG A CA 1
ATOM 2371 C C . ARG A 1 293 ? -11.457 -13.140 -4.975 1.00 85.50 293 ARG A C 1
ATOM 2373 O O . ARG A 1 293 ? -11.998 -13.750 -5.898 1.00 85.50 293 ARG A O 1
ATOM 2380 N N . LYS A 1 294 ? -11.981 -13.124 -3.745 1.00 89.62 294 LYS A N 1
ATOM 2381 C CA . LYS A 1 294 ? -13.301 -13.695 -3.420 1.00 89.62 294 LYS A CA 1
ATOM 2382 C C . LYS A 1 294 ? -14.354 -12.604 -3.296 1.00 89.62 294 LYS A C 1
ATOM 2384 O O . LYS A 1 294 ? -14.111 -11.585 -2.654 1.00 89.62 294 LYS A O 1
ATOM 2389 N N . SER A 1 295 ? -15.533 -12.827 -3.879 1.00 90.56 295 SER A N 1
ATOM 2390 C CA . SER A 1 295 ? -16.637 -11.867 -3.788 1.00 90.56 295 SER A CA 1
ATOM 2391 C C . SER A 1 295 ? -17.226 -11.829 -2.373 1.00 90.56 295 SER A C 1
ATOM 2393 O O . SER A 1 295 ? -17.207 -12.830 -1.651 1.00 90.56 295 SER A O 1
ATOM 2395 N N . GLU A 1 296 ? -17.829 -10.704 -1.976 1.00 89.00 296 GLU A N 1
ATOM 2396 C CA . GLU A 1 296 ? -18.503 -10.610 -0.671 1.00 89.00 296 GLU A CA 1
ATOM 2397 C C . GLU A 1 296 ? -19.615 -11.652 -0.489 1.00 89.00 296 GLU A C 1
ATOM 2399 O O . GLU A 1 296 ? -19.870 -12.122 0.623 1.00 89.00 296 GLU A O 1
ATOM 2404 N N . ARG A 1 297 ? -20.283 -12.030 -1.585 1.00 88.06 297 ARG A N 1
ATOM 2405 C CA . ARG A 1 297 ? -21.337 -13.050 -1.567 1.00 88.06 297 ARG A CA 1
ATOM 2406 C C . ARG A 1 297 ? -20.767 -14.426 -1.238 1.00 88.06 297 ARG A C 1
ATOM 2408 O O . ARG A 1 297 ? -21.400 -15.167 -0.488 1.00 88.06 297 ARG A O 1
ATOM 2415 N N . ASP A 1 298 ? -19.579 -14.743 -1.749 1.00 89.06 298 ASP A N 1
ATOM 2416 C CA . ASP A 1 298 ? -18.897 -16.008 -1.466 1.00 89.06 298 ASP A CA 1
ATOM 2417 C C . ASP A 1 298 ? -18.365 -16.028 -0.033 1.00 89.06 298 ASP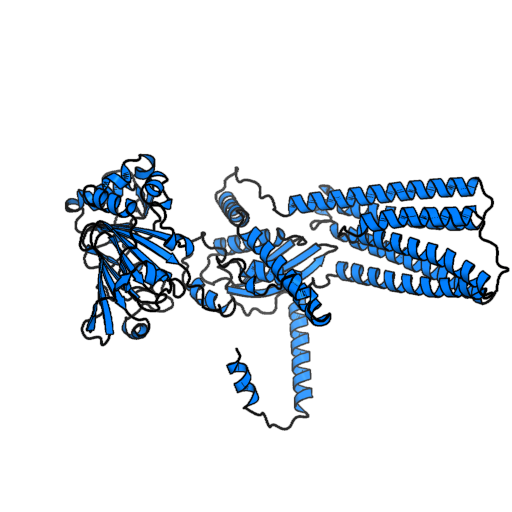 A C 1
ATOM 2419 O O . ASP A 1 298 ? -18.564 -17.005 0.685 1.00 89.06 298 ASP A O 1
ATOM 2423 N N . LEU A 1 299 ? -17.788 -14.914 0.431 1.00 89.31 299 LEU A N 1
ATOM 2424 C CA . LEU A 1 299 ? -17.294 -14.767 1.804 1.00 89.31 299 LEU A CA 1
ATOM 2425 C C . LEU A 1 299 ? -18.394 -14.972 2.854 1.00 89.31 299 LEU A C 1
ATOM 2427 O O . LEU A 1 299 ? -18.134 -15.549 3.910 1.00 89.31 299 LEU A O 1
ATOM 2431 N N . LYS A 1 300 ? -19.629 -14.527 2.586 1.00 90.75 300 LYS A N 1
ATOM 2432 C CA . LYS A 1 300 ? -20.774 -14.723 3.497 1.00 90.75 300 LYS A CA 1
ATOM 2433 C C . LYS A 1 300 ? -21.169 -16.193 3.664 1.00 90.75 300 LYS A C 1
ATOM 2435 O O . LYS A 1 300 ? -21.728 -16.536 4.700 1.00 90.75 300 LYS A O 1
ATOM 2440 N N . LYS A 1 301 ? -20.868 -17.049 2.683 1.00 92.38 301 LYS A N 1
ATOM 2441 C CA . LYS A 1 301 ? -21.187 -18.486 2.706 1.00 92.38 301 LYS A CA 1
ATOM 2442 C C . LYS A 1 301 ? -20.096 -19.338 3.367 1.00 92.38 301 LYS A C 1
ATOM 2444 O O . LYS A 1 301 ? -20.312 -20.523 3.596 1.00 92.38 301 LYS A O 1
ATOM 2449 N N . MET A 1 302 ? -18.926 -18.764 3.653 1.00 92.69 302 MET A N 1
ATOM 2450 C CA . MET A 1 302 ? -17.767 -19.503 4.159 1.00 92.69 302 MET A CA 1
ATOM 2451 C C . MET A 1 302 ? -17.741 -19.607 5.695 1.00 92.69 302 MET A C 1
ATOM 2453 O O . MET A 1 302 ? -18.153 -18.675 6.391 1.00 92.69 302 MET A O 1
ATOM 2457 N N . PRO A 1 303 ? -17.163 -20.691 6.253 1.00 94.06 303 PRO A N 1
ATOM 2458 C CA . PRO A 1 303 ? -16.868 -20.795 7.682 1.00 94.06 303 PRO A CA 1
ATOM 2459 C C . PRO A 1 303 ? -15.949 -19.667 8.179 1.00 94.06 303 PRO A C 1
ATOM 2461 O O . PRO A 1 303 ? -15.046 -19.239 7.460 1.00 94.06 303 PRO A O 1
ATOM 2464 N N . LYS A 1 304 ? -16.109 -19.238 9.443 1.00 91.19 304 LYS A N 1
ATOM 2465 C CA . LYS A 1 304 ? -15.431 -18.056 10.029 1.00 91.19 304 LYS A CA 1
ATOM 2466 C C . LYS A 1 304 ? -13.909 -18.023 9.804 1.00 91.19 304 LYS A C 1
ATOM 2468 O O . LYS A 1 304 ? -13.381 -16.982 9.426 1.00 91.19 304 LYS A O 1
ATOM 2473 N N . LYS A 1 305 ? -13.209 -19.151 9.992 1.00 89.88 305 LYS A N 1
ATOM 2474 C CA . LYS A 1 305 ? -11.745 -19.239 9.796 1.00 89.88 305 LYS A CA 1
ATOM 2475 C C . LYS A 1 305 ? -11.333 -19.039 8.329 1.00 89.88 305 LYS A C 1
ATOM 2477 O O . LYS A 1 305 ? -10.416 -18.274 8.056 1.00 89.88 305 LYS A O 1
ATOM 2482 N N . ILE A 1 306 ? -12.039 -19.678 7.394 1.00 91.25 306 ILE A N 1
ATOM 2483 C CA . ILE A 1 306 ? -11.772 -19.579 5.947 1.00 91.25 306 ILE A CA 1
ATOM 2484 C C . ILE A 1 306 ? -12.127 -18.181 5.433 1.00 91.25 306 ILE A C 1
ATOM 2486 O O . ILE A 1 306 ? -11.370 -17.581 4.674 1.00 91.25 306 ILE A O 1
ATOM 2490 N N . LYS A 1 307 ? -13.251 -17.630 5.903 1.00 91.94 307 LYS A N 1
ATOM 2491 C CA . LYS A 1 307 ? -13.664 -16.258 5.609 1.00 91.94 307 LYS A CA 1
ATOM 2492 C C . LYS A 1 307 ? -12.581 -15.256 6.017 1.00 91.94 307 LYS A C 1
ATOM 2494 O O . LYS A 1 307 ? -12.215 -14.418 5.204 1.00 91.94 307 LYS A O 1
ATOM 2499 N N . SER A 1 308 ? -12.040 -15.378 7.232 1.00 88.81 308 SER A N 1
ATOM 2500 C CA . SER A 1 308 ? -10.973 -14.497 7.724 1.00 88.81 308 SER A CA 1
ATOM 2501 C C . SER A 1 308 ? -9.709 -14.569 6.863 1.00 88.81 308 SER A C 1
ATOM 2503 O O . SER A 1 308 ? -9.092 -13.538 6.614 1.00 88.81 308 SER A O 1
ATOM 2505 N N . PHE A 1 309 ? -9.338 -15.762 6.387 1.00 91.19 309 PHE A N 1
ATOM 2506 C CA . PHE A 1 309 ? -8.197 -15.935 5.487 1.00 91.19 309 PHE A CA 1
ATOM 2507 C C . PHE A 1 309 ? -8.400 -15.183 4.163 1.00 91.19 309 PHE A C 1
ATOM 2509 O O . PHE A 1 309 ? -7.562 -14.370 3.785 1.00 91.19 309 PHE A O 1
ATOM 2516 N N . TYR A 1 310 ? -9.534 -15.394 3.483 1.00 91.62 310 TYR A N 1
ATOM 2517 C CA . TYR A 1 310 ? -9.809 -14.718 2.210 1.00 91.62 310 TYR A CA 1
ATOM 2518 C C . TYR A 1 310 ? -10.079 -13.217 2.360 1.00 91.62 310 TYR A C 1
ATOM 2520 O O . TYR A 1 310 ? -9.816 -12.467 1.427 1.00 91.62 310 TYR A O 1
ATOM 2528 N N . GLN A 1 311 ? -10.560 -12.761 3.519 1.00 90.50 311 GLN A N 1
ATOM 2529 C CA . GLN A 1 311 ? -10.635 -11.331 3.828 1.00 90.50 311 GLN A CA 1
ATOM 2530 C C . GLN A 1 311 ? -9.237 -10.705 3.876 1.00 90.50 311 GLN A C 1
ATOM 2532 O O . GLN A 1 311 ? -9.015 -9.712 3.192 1.00 90.50 311 GLN A O 1
ATOM 2537 N N . LYS A 1 312 ? -8.283 -11.331 4.582 1.00 87.56 312 LYS A N 1
ATOM 2538 C CA . LYS A 1 312 ? -6.886 -10.866 4.603 1.00 87.56 312 LYS A CA 1
ATOM 2539 C C . LYS A 1 312 ? -6.227 -10.958 3.220 1.00 87.56 312 LYS A C 1
ATOM 2541 O O . LYS A 1 312 ? -5.462 -10.083 2.841 1.00 87.56 312 LYS A O 1
ATOM 2546 N N . GLN A 1 313 ? -6.557 -11.984 2.432 1.00 90.00 313 GLN A N 1
ATOM 2547 C CA . GLN A 1 313 ? -6.101 -12.080 1.043 1.00 90.00 313 GLN A CA 1
ATOM 2548 C C . GLN A 1 313 ? -6.634 -10.921 0.188 1.00 90.00 313 GLN A C 1
ATOM 2550 O O . GLN A 1 313 ? -5.863 -10.304 -0.536 1.00 90.00 313 GLN A O 1
ATOM 2555 N N . ASN A 1 314 ? -7.934 -10.615 0.261 1.00 91.31 314 ASN A N 1
ATOM 2556 C CA . ASN A 1 314 ? -8.523 -9.502 -0.485 1.00 91.31 314 ASN A CA 1
ATOM 2557 C C . ASN A 1 314 ? -7.904 -8.154 -0.077 1.00 91.31 314 ASN A C 1
ATOM 2559 O O . ASN A 1 314 ? -7.643 -7.346 -0.955 1.00 91.31 314 ASN A O 1
ATOM 2563 N N . GLU A 1 315 ? -7.602 -7.952 1.207 1.00 89.06 315 GLU A N 1
ATOM 2564 C CA . GLU A 1 315 ? -6.908 -6.753 1.701 1.00 89.06 315 GLU A CA 1
ATOM 2565 C C . GLU A 1 315 ? -5.503 -6.598 1.088 1.00 89.06 315 GLU A C 1
ATOM 2567 O O . GLU A 1 315 ? -5.126 -5.508 0.664 1.00 89.06 315 GLU A O 1
ATOM 2572 N N . ILE A 1 316 ? -4.747 -7.695 0.950 1.00 88.06 316 ILE A N 1
ATOM 2573 C CA . ILE A 1 316 ? -3.456 -7.686 0.239 1.00 88.06 316 ILE A CA 1
ATOM 2574 C C . ILE A 1 316 ? -3.651 -7.345 -1.247 1.00 88.06 316 ILE A C 1
ATOM 2576 O O . ILE A 1 316 ? -2.865 -6.586 -1.809 1.00 88.06 316 ILE A O 1
ATOM 2580 N N . LEU A 1 317 ? -4.697 -7.875 -1.891 1.00 87.19 317 LEU A N 1
ATOM 2581 C CA . LEU A 1 317 ? -5.003 -7.560 -3.292 1.00 87.19 317 LEU A CA 1
ATOM 2582 C C . LEU A 1 317 ? -5.407 -6.092 -3.480 1.00 87.19 317 LEU A C 1
ATOM 2584 O O . LEU A 1 317 ? -4.996 -5.478 -4.460 1.00 87.19 317 LEU A O 1
ATOM 2588 N N . ASP A 1 318 ? -6.162 -5.518 -2.541 1.00 87.88 318 ASP A N 1
ATOM 2589 C CA . ASP A 1 318 ? -6.481 -4.087 -2.520 1.00 87.88 318 ASP A CA 1
ATOM 2590 C C . ASP A 1 318 ? -5.203 -3.246 -2.378 1.00 87.88 318 ASP A C 1
ATOM 2592 O O . ASP A 1 318 ? -5.007 -2.276 -3.113 1.00 87.88 318 ASP A O 1
ATOM 2596 N N . ALA A 1 319 ? -4.280 -3.666 -1.505 1.00 86.56 319 ALA A N 1
ATOM 2597 C CA . ALA A 1 319 ? -2.975 -3.026 -1.373 1.00 86.56 319 ALA A CA 1
ATOM 2598 C C . ALA A 1 319 ? -2.156 -3.102 -2.676 1.00 86.56 319 ALA A C 1
ATOM 2600 O O . ALA A 1 319 ? -1.555 -2.105 -3.074 1.00 86.56 319 ALA A O 1
ATOM 2601 N N . TYR A 1 320 ? -2.164 -4.237 -3.381 1.00 87.00 320 TYR A N 1
ATOM 2602 C CA . TYR A 1 320 ? -1.487 -4.380 -4.677 1.00 87.00 320 TYR A CA 1
ATOM 2603 C C . TYR A 1 320 ? -2.115 -3.514 -5.766 1.00 87.00 320 TYR A C 1
ATOM 2605 O O . TYR A 1 320 ? -1.386 -2.887 -6.528 1.00 87.00 320 TYR A O 1
ATOM 2613 N N . ALA A 1 321 ? -3.445 -3.421 -5.808 1.00 83.00 321 ALA A N 1
ATOM 2614 C CA . ALA A 1 321 ? -4.132 -2.536 -6.742 1.00 83.00 321 ALA A CA 1
ATOM 2615 C C . ALA A 1 321 ? -3.736 -1.066 -6.518 1.00 83.00 321 ALA A C 1
ATOM 2617 O O . ALA A 1 321 ? -3.436 -0.375 -7.484 1.00 83.00 321 ALA A O 1
ATOM 2618 N N . SER A 1 322 ? -3.625 -0.618 -5.258 1.00 84.44 322 SER A N 1
ATOM 2619 C CA . SER A 1 322 ? -3.173 0.751 -4.947 1.00 84.44 322 SER A CA 1
ATOM 2620 C C . SER A 1 322 ? -1.747 1.043 -5.434 1.00 84.44 322 SER A C 1
ATOM 2622 O O . SER A 1 322 ? -1.437 2.161 -5.836 1.00 84.44 322 SER A O 1
ATOM 2624 N N . VAL A 1 323 ? -0.878 0.027 -5.421 1.00 86.25 323 VAL A N 1
ATOM 2625 C CA . VAL A 1 323 ? 0.492 0.120 -5.937 1.00 86.25 323 VAL A CA 1
ATOM 2626 C C . VAL A 1 323 ? 0.490 0.185 -7.462 1.00 86.25 323 VAL A C 1
ATOM 2628 O O . VAL A 1 323 ? 1.203 1.010 -8.025 1.00 86.25 323 VAL A O 1
ATOM 2631 N N . ASP A 1 324 ? -0.307 -0.653 -8.128 1.00 81.69 324 ASP A N 1
ATOM 2632 C CA . ASP A 1 324 ? -0.450 -0.620 -9.587 1.00 81.69 324 ASP A CA 1
ATOM 2633 C C . ASP A 1 324 ? -0.966 0.750 -10.060 1.00 81.69 324 ASP A C 1
ATOM 2635 O O . ASP A 1 324 ? -0.368 1.335 -10.959 1.00 81.69 324 ASP A O 1
ATOM 2639 N N . ASP A 1 325 ? -1.989 1.307 -9.402 1.00 79.81 325 ASP A N 1
ATOM 2640 C CA . ASP A 1 325 ? -2.545 2.627 -9.733 1.00 79.81 325 ASP A CA 1
ATOM 2641 C C . ASP A 1 325 ? -1.488 3.751 -9.575 1.00 79.81 325 ASP A C 1
ATOM 2643 O O . ASP A 1 325 ? -1.393 4.651 -10.413 1.00 79.81 325 ASP A O 1
ATOM 2647 N N . LEU A 1 326 ? -0.647 3.696 -8.528 1.00 82.00 326 LEU A N 1
ATOM 2648 C CA . LEU A 1 326 ? 0.461 4.644 -8.328 1.00 82.00 326 LEU A CA 1
ATOM 2649 C C . LEU A 1 326 ? 1.534 4.505 -9.416 1.00 82.00 326 LEU A C 1
ATOM 2651 O O . LEU A 1 326 ? 2.045 5.503 -9.923 1.00 82.00 326 LEU A O 1
ATOM 2655 N N . LEU A 1 327 ? 1.888 3.275 -9.771 1.00 78.88 327 LEU A N 1
ATOM 2656 C CA . LEU A 1 327 ? 2.905 2.980 -10.775 1.00 78.88 327 LEU A CA 1
ATOM 2657 C C . LEU A 1 327 ? 2.447 3.307 -12.204 1.00 78.88 327 LEU A C 1
ATOM 2659 O O . LEU A 1 327 ? 3.281 3.631 -13.044 1.00 78.88 327 LEU A O 1
ATOM 2663 N N . GLU A 1 328 ? 1.146 3.238 -12.486 1.00 70.81 328 GLU A N 1
ATOM 2664 C CA . GLU A 1 328 ? 0.555 3.681 -13.756 1.00 70.81 328 GLU A CA 1
ATOM 2665 C C . GLU A 1 328 ? 0.490 5.206 -13.897 1.00 70.81 328 GLU A C 1
ATOM 2667 O O . GLU A 1 328 ? 0.359 5.718 -15.012 1.00 70.81 328 GLU A O 1
ATOM 2672 N N . SER A 1 329 ? 0.561 5.942 -12.788 1.00 70.81 329 SER A N 1
ATOM 2673 C CA . SER A 1 329 ? 0.552 7.402 -12.830 1.00 70.81 329 SER A CA 1
ATOM 2674 C C . SER A 1 329 ? 1.799 7.959 -13.536 1.00 70.81 329 SER A C 1
ATOM 2676 O O . SER A 1 329 ? 2.802 7.269 -13.718 1.00 70.81 329 SER A O 1
ATOM 2678 N N . SER A 1 330 ? 1.778 9.243 -13.906 1.00 68.44 330 SER A N 1
ATOM 2679 C CA . SER A 1 330 ? 2.974 9.910 -14.442 1.00 68.44 330 SER A CA 1
ATOM 2680 C C . SER A 1 330 ? 4.105 10.017 -13.413 1.00 68.44 330 SER A C 1
ATOM 2682 O O . SER A 1 330 ? 5.249 10.241 -13.796 1.00 68.44 330 SER A O 1
ATOM 2684 N N . TYR A 1 331 ? 3.822 9.801 -12.124 1.00 75.38 331 TYR A N 1
ATOM 2685 C CA . TYR A 1 331 ? 4.730 10.112 -11.026 1.00 75.38 331 TYR A CA 1
ATOM 2686 C C . TYR A 1 331 ? 6.119 9.454 -11.137 1.00 75.38 331 TYR A C 1
ATOM 2688 O O . TYR A 1 331 ? 7.111 10.176 -11.033 1.00 75.38 331 TYR A O 1
ATOM 2696 N N . PRO A 1 332 ? 6.266 8.142 -11.424 1.00 74.50 332 PRO A N 1
ATOM 2697 C CA . PRO A 1 332 ? 7.591 7.542 -11.596 1.00 74.50 332 PRO A CA 1
ATOM 2698 C C . PRO A 1 332 ? 8.379 8.164 -12.761 1.00 74.50 332 PRO A C 1
ATOM 2700 O O . PRO A 1 332 ? 9.601 8.292 -12.694 1.00 74.50 332 PRO A O 1
ATOM 2703 N N . HIS A 1 333 ? 7.688 8.575 -13.829 1.00 72.31 333 HIS A N 1
ATOM 2704 C CA . HIS A 1 333 ? 8.301 9.262 -14.964 1.00 72.31 333 HIS A CA 1
ATOM 2705 C C . HIS A 1 333 ? 8.667 10.712 -14.631 1.00 72.31 333 HIS A C 1
ATOM 2707 O O . HIS A 1 333 ? 9.739 11.164 -15.033 1.00 72.31 333 HIS A O 1
ATOM 2713 N N . ASP A 1 334 ? 7.837 11.405 -13.854 1.00 72.00 334 ASP A N 1
ATOM 2714 C CA . ASP A 1 334 ? 8.082 12.772 -13.391 1.00 72.00 334 ASP A CA 1
ATOM 2715 C C . ASP A 1 334 ? 9.322 12.834 -12.481 1.00 72.00 334 ASP A C 1
ATOM 2717 O O . ASP A 1 334 ? 10.147 13.742 -12.611 1.00 72.00 334 ASP A O 1
ATOM 2721 N N . VAL A 1 335 ? 9.515 11.828 -11.613 1.00 78.50 335 VAL A N 1
ATOM 2722 C CA . VAL A 1 335 ? 10.723 11.691 -10.776 1.00 78.50 335 VAL A CA 1
ATOM 2723 C C . VAL A 1 335 ? 11.974 11.584 -11.648 1.00 78.50 335 VAL A C 1
ATOM 2725 O O . VAL A 1 335 ? 12.919 12.356 -11.478 1.00 78.50 335 VAL A O 1
ATOM 2728 N N . LEU A 1 336 ? 11.965 10.685 -12.633 1.00 74.75 336 LEU A N 1
ATOM 2729 C CA . LEU A 1 336 ? 13.091 10.494 -13.552 1.00 74.75 3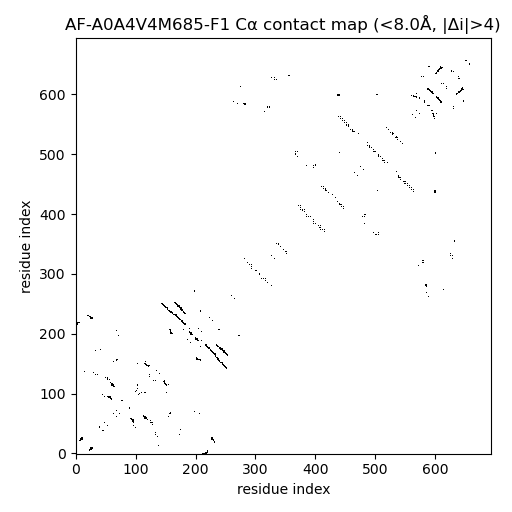36 LEU A CA 1
ATOM 2730 C C . LEU A 1 336 ? 13.381 11.732 -14.401 1.00 74.75 336 LEU A C 1
ATOM 2732 O O . LEU A 1 336 ? 14.544 12.087 -14.602 1.00 74.75 336 LEU A O 1
ATOM 2736 N N . ALA A 1 337 ? 12.336 12.389 -14.910 1.00 68.75 337 ALA A N 1
ATOM 2737 C CA . ALA A 1 337 ? 12.470 13.615 -15.687 1.00 68.75 337 ALA A CA 1
ATOM 2738 C C . ALA A 1 337 ? 13.139 14.714 -14.854 1.00 68.75 337 ALA A C 1
ATOM 2740 O O . ALA A 1 337 ? 14.049 15.389 -15.338 1.00 68.75 337 ALA A O 1
ATOM 2741 N N . ARG A 1 338 ? 12.761 14.838 -13.576 1.00 74.00 338 ARG A N 1
ATOM 2742 C CA . ARG A 1 338 ? 13.363 15.808 -12.662 1.00 74.00 338 ARG A CA 1
ATOM 2743 C C . ARG A 1 338 ? 14.820 15.495 -12.340 1.00 74.00 338 ARG A C 1
ATOM 2745 O O . ARG A 1 338 ? 15.641 16.406 -12.392 1.00 74.00 338 ARG A O 1
ATOM 2752 N N . LEU A 1 339 ? 15.157 14.238 -12.046 1.00 75.94 339 LEU A N 1
ATOM 2753 C CA . LEU A 1 339 ? 16.546 13.829 -11.786 1.00 75.94 339 LEU A CA 1
ATOM 2754 C C . LEU A 1 339 ? 17.461 14.197 -12.963 1.00 75.94 339 LEU A C 1
ATOM 2756 O O . LEU A 1 339 ? 18.536 14.768 -12.773 1.00 75.94 339 LEU A O 1
ATOM 2760 N N . ARG A 1 340 ? 16.988 13.965 -14.191 1.00 71.50 340 ARG A N 1
ATOM 2761 C CA . ARG A 1 340 ? 17.716 14.317 -15.417 1.00 71.50 340 ARG A CA 1
ATOM 2762 C C . ARG A 1 340 ? 17.803 15.816 -15.659 1.00 71.50 340 ARG A C 1
ATOM 2764 O O . ARG A 1 340 ? 18.865 16.288 -16.051 1.00 71.50 340 ARG A O 1
ATOM 2771 N N . GLY A 1 341 ? 16.724 16.559 -15.419 1.00 67.81 341 GLY A N 1
ATOM 2772 C CA . GLY A 1 341 ? 16.733 18.018 -15.531 1.00 67.81 341 GLY A CA 1
ATOM 2773 C C . GLY A 1 341 ? 17.723 18.663 -14.555 1.00 67.81 341 GLY A C 1
ATOM 2774 O O . GLY A 1 341 ? 18.501 19.525 -14.955 1.00 67.81 341 GLY A O 1
ATOM 2775 N N . ILE A 1 342 ? 17.792 18.168 -13.311 1.00 65.25 342 ILE A N 1
ATOM 2776 C CA . ILE A 1 342 ? 18.787 18.610 -12.319 1.00 65.25 342 ILE A CA 1
ATOM 2777 C C . ILE A 1 342 ? 20.207 18.304 -12.811 1.00 65.25 342 ILE A C 1
ATOM 2779 O O . ILE A 1 342 ? 21.072 19.176 -12.769 1.00 65.25 342 ILE A O 1
ATOM 2783 N N . ALA A 1 343 ? 20.450 17.092 -13.320 1.00 60.12 343 ALA A N 1
ATOM 2784 C CA . ALA A 1 343 ? 21.754 16.716 -13.869 1.00 60.12 343 ALA A CA 1
ATOM 2785 C C . ALA A 1 343 ? 22.159 17.559 -15.096 1.00 60.12 343 ALA A C 1
ATOM 2787 O O . ALA A 1 343 ? 23.348 17.777 -15.325 1.00 60.12 343 ALA A O 1
ATOM 2788 N N . ALA A 1 344 ? 21.184 18.050 -15.866 1.00 64.44 344 ALA A N 1
ATOM 2789 C CA . ALA A 1 344 ? 21.388 18.934 -17.012 1.00 64.44 344 ALA A CA 1
ATOM 2790 C C . ALA A 1 344 ? 21.550 20.422 -16.633 1.00 64.44 344 ALA A C 1
ATOM 2792 O O . ALA A 1 344 ? 21.838 21.234 -17.512 1.00 64.44 344 ALA A O 1
ATOM 2793 N N . GLY A 1 345 ? 21.393 20.785 -15.353 1.00 58.22 345 GLY A N 1
ATOM 2794 C CA . GLY A 1 345 ? 21.480 22.170 -14.883 1.00 58.22 345 GLY A CA 1
ATOM 2795 C C . GLY A 1 345 ? 20.252 23.025 -15.211 1.00 58.22 345 GLY A C 1
ATOM 2796 O O . GLY A 1 345 ? 20.371 24.244 -15.303 1.00 58.22 345 GLY A O 1
ATOM 2797 N N . ASP A 1 346 ? 19.085 22.408 -15.411 1.00 64.19 346 ASP A N 1
ATOM 2798 C CA . ASP A 1 346 ? 17.841 23.117 -15.709 1.00 64.19 346 ASP A CA 1
ATOM 2799 C C . ASP A 1 346 ? 17.221 23.728 -14.435 1.00 64.19 346 ASP A C 1
ATOM 2801 O O . ASP A 1 346 ? 16.638 23.036 -13.589 1.00 64.19 346 ASP A O 1
ATOM 2805 N N . GLU A 1 347 ? 17.343 25.054 -14.302 1.00 55.91 347 GLU A N 1
ATOM 2806 C CA . GLU A 1 347 ? 16.783 25.836 -13.190 1.00 55.91 347 GLU A CA 1
ATOM 2807 C C . GLU A 1 347 ? 15.240 25.856 -13.169 1.00 55.91 347 GLU A C 1
ATOM 2809 O O . GLU A 1 347 ? 14.656 26.240 -12.155 1.00 55.91 347 GLU A O 1
ATOM 2814 N N . GLN A 1 348 ? 14.561 25.428 -14.243 1.00 57.84 348 GLN A N 1
ATOM 2815 C CA . GLN A 1 348 ? 13.093 25.411 -14.345 1.00 57.84 348 GLN A CA 1
ATOM 2816 C C . GLN A 1 348 ? 12.464 24.043 -14.039 1.00 57.84 348 GLN A C 1
ATOM 2818 O O . GLN A 1 348 ? 11.269 23.845 -14.271 1.00 57.84 348 GLN A O 1
ATOM 2823 N N . THR A 1 349 ? 13.230 23.098 -13.485 1.00 59.78 349 THR A N 1
ATOM 2824 C CA . THR A 1 349 ? 12.705 21.772 -13.134 1.00 59.78 349 THR A CA 1
ATOM 2825 C C . THR A 1 349 ? 11.522 21.856 -12.148 1.00 59.78 349 THR A C 1
ATOM 2827 O O . THR A 1 349 ? 11.674 22.369 -11.035 1.00 59.78 349 THR A O 1
ATOM 2830 N N . PRO A 1 350 ? 10.328 21.338 -12.506 1.00 58.06 350 PRO A N 1
ATOM 2831 C CA . PRO A 1 350 ? 9.151 21.420 -11.646 1.00 58.06 350 PRO A CA 1
ATOM 2832 C C . PRO A 1 350 ? 9.350 20.653 -10.330 1.00 58.06 350 PRO A C 1
ATOM 2834 O O . PRO A 1 350 ? 10.027 19.624 -10.272 1.00 58.06 350 PRO A O 1
ATOM 2837 N N . LEU A 1 351 ? 8.752 21.160 -9.246 1.00 66.12 351 LEU A N 1
ATOM 2838 C CA . LEU A 1 351 ? 8.774 20.498 -7.941 1.00 66.12 351 LEU A CA 1
ATOM 2839 C C . LEU A 1 351 ? 7.963 19.193 -7.995 1.00 66.12 351 LEU A C 1
ATOM 2841 O O . LEU A 1 351 ? 6.823 19.190 -8.453 1.00 66.12 351 LEU A O 1
ATOM 2845 N N . LEU A 1 352 ? 8.529 18.096 -7.481 1.00 72.00 352 LEU A N 1
ATOM 2846 C CA . LEU A 1 352 ? 7.796 16.843 -7.284 1.00 72.00 352 LEU A CA 1
ATOM 2847 C C . LEU A 1 352 ? 6.768 17.028 -6.175 1.00 72.00 352 LEU A C 1
ATOM 2849 O O . LEU A 1 352 ? 7.126 17.399 -5.057 1.00 72.00 352 LEU A O 1
ATOM 2853 N N . HIS A 1 353 ? 5.513 16.724 -6.486 1.00 74.06 353 HIS A N 1
ATOM 2854 C CA . HIS A 1 353 ? 4.447 16.612 -5.503 1.00 74.06 353 HIS A CA 1
ATOM 2855 C C . HIS A 1 353 ? 4.201 15.131 -5.221 1.00 74.06 353 HIS A C 1
ATOM 2857 O O . HIS A 1 353 ? 3.902 14.374 -6.143 1.00 74.06 353 HIS A O 1
ATOM 2863 N N . PHE A 1 354 ? 4.298 14.709 -3.961 1.00 75.88 354 PHE A N 1
ATOM 2864 C CA . PHE A 1 354 ? 4.012 13.322 -3.593 1.00 75.88 354 PHE A CA 1
ATOM 2865 C C . PHE A 1 354 ? 2.497 13.063 -3.682 1.00 75.88 354 PHE A C 1
ATOM 2867 O O . PHE A 1 354 ? 1.721 13.843 -3.118 1.00 75.88 354 PHE A O 1
ATOM 2874 N N . PRO A 1 355 ? 2.030 12.003 -4.365 1.00 75.12 355 PRO A N 1
ATOM 2875 C CA . PRO A 1 355 ? 0.601 11.703 -4.484 1.00 75.12 355 PRO A CA 1
ATOM 2876 C C . PRO A 1 355 ? -0.104 11.526 -3.129 1.00 75.12 355 PRO A C 1
ATOM 2878 O O . PRO A 1 355 ? -1.257 11.930 -2.973 1.00 75.12 355 PRO A O 1
ATOM 2881 N N . SER A 1 356 ? 0.596 10.981 -2.129 1.00 75.06 356 SER A N 1
ATOM 2882 C CA . SER A 1 356 ? 0.097 10.786 -0.760 1.00 75.06 356 SER A CA 1
ATOM 2883 C C . SER A 1 356 ? -0.038 12.085 0.044 1.00 75.06 356 SER A C 1
ATOM 2885 O O . SER A 1 356 ? -0.858 12.153 0.960 1.00 75.06 356 SER A O 1
ATOM 2887 N N . GLU A 1 357 ? 0.691 13.148 -0.309 1.00 78.19 357 GLU A N 1
ATOM 2888 C CA . GLU A 1 357 ? 0.843 14.339 0.539 1.00 78.19 357 GLU A CA 1
ATOM 2889 C C . GLU A 1 357 ? -0.487 15.057 0.800 1.00 78.19 357 GLU A C 1
ATOM 2891 O O . GLU A 1 357 ? -0.748 15.555 1.897 1.00 78.19 357 GLU A O 1
ATOM 2896 N N . GLN A 1 358 ? -1.363 15.107 -0.206 1.00 77.62 358 GLN A N 1
ATOM 2897 C CA . GLN A 1 358 ? -2.671 15.742 -0.060 1.00 77.62 358 GLN A CA 1
ATOM 2898 C C . GLN A 1 358 ? -3.591 14.929 0.861 1.00 77.62 358 GLN A C 1
ATOM 2900 O O . GLN A 1 358 ? -4.332 15.507 1.663 1.00 77.62 358 GLN A O 1
ATOM 2905 N N . ASN A 1 359 ? -3.519 13.599 0.779 1.00 79.62 359 ASN A N 1
ATOM 2906 C CA . ASN A 1 359 ? -4.286 12.704 1.639 1.00 79.62 359 ASN A CA 1
ATOM 2907 C C . ASN A 1 359 ? -3.806 12.805 3.090 1.00 79.62 359 ASN A C 1
ATOM 2909 O O . ASN A 1 359 ? -4.637 12.962 3.982 1.00 79.62 359 ASN A O 1
ATOM 2913 N N . GLU A 1 360 ? -2.493 12.846 3.326 1.00 79.69 360 GLU A N 1
ATOM 2914 C CA . GLU A 1 360 ? -1.917 13.058 4.660 1.00 79.69 360 GLU A CA 1
ATOM 2915 C C . GLU A 1 360 ? -2.297 14.419 5.248 1.00 79.69 360 GLU A C 1
ATOM 2917 O O . GLU A 1 360 ? -2.711 14.512 6.404 1.00 79.69 360 GLU A O 1
ATOM 2922 N N . LYS A 1 361 ? -2.238 15.495 4.452 1.00 82.62 361 LYS A N 1
ATOM 2923 C CA . LYS A 1 361 ? -2.683 16.829 4.891 1.00 82.62 361 LYS A CA 1
ATOM 2924 C C . LYS A 1 361 ? -4.156 16.823 5.297 1.00 82.62 361 LYS A C 1
ATOM 2926 O O . LYS A 1 361 ? -4.511 17.426 6.311 1.00 82.62 361 LYS A O 1
ATOM 2931 N N . ASN A 1 362 ? -5.019 16.163 4.525 1.00 85.81 362 ASN A N 1
ATOM 2932 C CA . ASN A 1 362 ? -6.444 16.053 4.838 1.00 85.81 362 ASN A CA 1
ATOM 2933 C C . ASN A 1 362 ? -6.697 15.174 6.070 1.00 85.81 362 ASN A C 1
ATOM 2935 O O . ASN A 1 362 ? -7.530 15.526 6.910 1.00 85.81 362 ASN A O 1
ATOM 2939 N N . HIS A 1 363 ? -5.950 14.081 6.216 1.00 85.56 363 HIS A N 1
ATOM 2940 C CA . HIS A 1 363 ? -5.993 13.218 7.389 1.00 85.56 363 HIS A CA 1
ATOM 2941 C C . HIS A 1 363 ? -5.592 13.991 8.654 1.00 85.56 363 HIS A C 1
ATOM 2943 O O . HIS A 1 363 ? -6.381 14.074 9.591 1.00 85.56 363 HIS A O 1
ATOM 2949 N N . ASN A 1 364 ? -4.445 14.674 8.639 1.00 85.12 364 ASN A N 1
ATOM 2950 C CA . ASN A 1 364 ? -3.949 15.471 9.765 1.00 85.12 364 ASN A CA 1
ATOM 2951 C C . ASN A 1 364 ? -4.898 16.620 10.131 1.00 85.12 364 ASN A C 1
ATOM 2953 O O . ASN A 1 364 ? -5.114 16.907 11.308 1.00 85.12 364 ASN A O 1
ATOM 2957 N N . LYS A 1 365 ? -5.528 17.266 9.140 1.00 88.12 365 LYS A N 1
ATOM 2958 C CA . LYS A 1 365 ? -6.592 18.253 9.394 1.00 88.12 365 LYS A CA 1
ATOM 2959 C C . LYS A 1 365 ? -7.789 17.621 10.096 1.00 88.12 365 LYS A C 1
ATOM 2961 O O . LYS A 1 365 ? -8.297 18.202 11.049 1.00 88.12 365 LYS A O 1
ATOM 2966 N N . THR A 1 366 ? -8.223 16.447 9.643 1.00 90.00 366 THR A N 1
ATOM 2967 C CA . THR A 1 366 ? -9.344 15.716 10.248 1.00 90.00 366 THR A CA 1
ATOM 2968 C C . THR A 1 366 ? -9.022 15.342 11.693 1.00 90.00 366 THR A C 1
ATOM 2970 O O . THR A 1 366 ? -9.824 15.627 12.579 1.00 90.00 366 THR A O 1
ATOM 2973 N N . VAL A 1 367 ? -7.824 14.806 11.946 1.00 89.56 367 VAL A N 1
ATOM 2974 C CA . VAL A 1 367 ? -7.313 14.508 13.293 1.00 89.56 367 VAL A CA 1
ATOM 2975 C C . VAL A 1 367 ? -7.350 15.759 14.172 1.00 89.56 367 VAL A C 1
ATO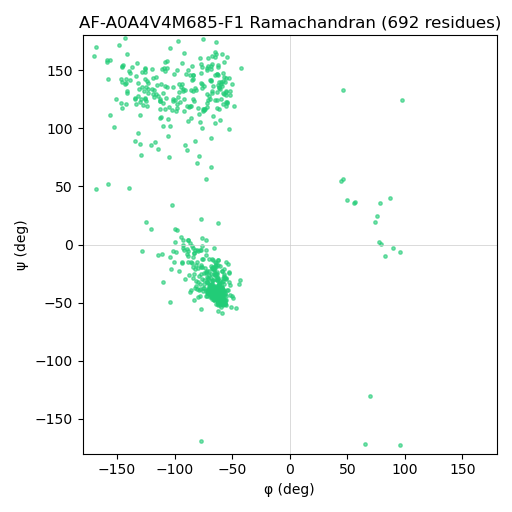M 2977 O O . VAL A 1 367 ? -7.984 15.743 15.222 1.00 89.56 367 VAL A O 1
ATOM 2980 N N . ASN A 1 368 ? -6.782 16.879 13.718 1.00 89.50 368 ASN A N 1
ATOM 2981 C CA . ASN A 1 368 ? -6.770 18.128 14.487 1.00 89.50 368 ASN A CA 1
ATOM 2982 C C . ASN A 1 368 ? -8.176 18.663 14.791 1.00 89.50 368 ASN A C 1
ATOM 2984 O O . ASN A 1 368 ? -8.432 19.129 15.899 1.00 89.50 368 ASN A O 1
ATOM 2988 N N . VAL A 1 369 ? -9.106 18.590 13.833 1.00 91.50 369 VAL A N 1
ATOM 2989 C CA . VAL A 1 369 ? -10.505 18.994 14.051 1.00 91.50 369 VAL A CA 1
ATOM 2990 C C . VAL A 1 369 ? -11.152 18.127 15.128 1.00 91.50 369 VAL A C 1
ATOM 2992 O O . VAL A 1 369 ? -11.790 18.661 16.031 1.00 91.50 369 VAL A O 1
ATOM 2995 N N . VAL A 1 370 ? -10.960 16.810 15.074 1.00 92.06 370 VAL A N 1
ATOM 2996 C CA . VAL A 1 370 ? -11.533 15.873 16.051 1.00 92.06 370 VAL A CA 1
ATOM 2997 C C . VAL A 1 370 ? -10.948 16.093 17.441 1.00 92.06 370 VAL A C 1
ATOM 2999 O O . VAL A 1 370 ? -11.703 16.164 18.409 1.00 92.06 370 VAL A O 1
ATOM 3002 N N . LEU A 1 371 ? -9.630 16.280 17.542 1.00 91.19 371 LEU A N 1
ATOM 3003 C CA . LEU A 1 371 ? -8.965 16.599 18.805 1.00 91.19 371 LEU A CA 1
ATOM 3004 C C . LEU A 1 371 ? -9.481 17.917 19.398 1.00 91.19 371 LEU A C 1
ATOM 3006 O O . LEU A 1 371 ? -9.785 17.967 20.588 1.00 91.19 371 LEU A O 1
ATOM 3010 N N . ASN A 1 372 ? -9.652 18.955 18.573 1.00 91.94 372 ASN A N 1
ATOM 3011 C CA . ASN A 1 372 ? -10.206 20.240 19.004 1.00 91.94 372 ASN A CA 1
ATOM 3012 C C . ASN A 1 372 ? -11.648 20.108 19.504 1.00 91.94 372 ASN A C 1
ATOM 3014 O O . ASN A 1 372 ? -11.988 20.649 20.554 1.00 91.94 372 ASN A O 1
ATOM 3018 N N . VAL A 1 373 ? -12.496 19.383 18.770 1.00 92.00 373 VAL A N 1
ATOM 3019 C CA . VAL A 1 373 ? -13.890 19.146 19.166 1.00 92.00 373 VAL A CA 1
ATOM 3020 C C . VAL A 1 373 ? -13.950 18.375 20.486 1.00 92.00 373 VAL A C 1
ATOM 3022 O O . VAL A 1 373 ? -14.664 18.798 21.392 1.00 92.00 373 VAL A O 1
ATOM 3025 N N . ASN A 1 374 ? -13.166 17.302 20.632 1.00 92.88 374 ASN A N 1
ATOM 3026 C CA . ASN A 1 374 ? -13.093 16.531 21.874 1.00 92.88 374 ASN A CA 1
ATOM 3027 C C . ASN A 1 374 ? -12.630 17.397 23.058 1.00 92.88 374 ASN A C 1
ATOM 3029 O O . ASN A 1 374 ? -13.245 17.370 24.122 1.00 92.88 374 ASN A O 1
ATOM 3033 N N . LEU A 1 375 ? -11.598 18.223 22.858 1.00 93.50 375 LEU A N 1
ATOM 3034 C CA . LEU A 1 375 ? -11.103 19.139 23.884 1.00 93.50 375 LEU A CA 1
ATOM 3035 C C . LEU A 1 375 ? -12.186 20.137 24.322 1.00 93.50 375 LEU A C 1
ATOM 3037 O O . LEU A 1 375 ? -12.405 20.311 25.518 1.00 93.50 375 LEU A O 1
ATOM 3041 N N . ILE A 1 376 ? -12.899 20.755 23.374 1.00 94.25 376 ILE A N 1
ATOM 3042 C CA . ILE A 1 376 ? -13.994 21.691 23.672 1.00 94.25 376 ILE A CA 1
ATOM 3043 C C . ILE A 1 376 ? -15.108 20.991 24.456 1.00 94.25 376 ILE A C 1
ATOM 3045 O O . ILE A 1 376 ? -15.584 21.536 25.450 1.00 94.25 376 ILE A O 1
ATOM 3049 N N . ILE A 1 377 ? -15.510 19.784 24.047 1.00 92.69 377 ILE A N 1
ATOM 3050 C CA . ILE A 1 377 ? -16.556 19.028 24.745 1.00 92.69 377 ILE A CA 1
ATOM 3051 C C . ILE A 1 377 ? -16.126 18.705 26.179 1.00 92.69 377 ILE A C 1
ATOM 3053 O O . ILE A 1 377 ? -16.913 18.916 27.099 1.00 92.69 377 ILE A O 1
ATOM 3057 N N . ASN A 1 378 ? -14.883 18.270 26.397 1.00 92.88 378 ASN A N 1
ATOM 3058 C CA . ASN A 1 378 ? -14.387 17.968 27.742 1.00 92.88 378 ASN A CA 1
ATOM 3059 C C . ASN A 1 378 ? -14.263 19.227 28.618 1.00 92.88 378 ASN A C 1
ATOM 3061 O O . ASN A 1 378 ? -14.588 19.173 29.803 1.00 92.88 378 ASN A O 1
ATOM 3065 N N . ILE A 1 379 ? -13.911 20.386 28.045 1.00 94.69 379 ILE A N 1
ATOM 3066 C CA . ILE A 1 379 ? -13.965 21.680 28.752 1.00 94.69 379 ILE A CA 1
ATOM 3067 C C . ILE A 1 379 ? -15.406 22.017 29.164 1.00 94.69 379 ILE A C 1
ATOM 3069 O O . ILE A 1 379 ? -15.645 22.418 30.305 1.00 94.69 379 ILE A O 1
ATOM 3073 N N . LEU A 1 380 ? -16.376 21.846 28.260 1.00 93.75 380 LEU A N 1
ATOM 3074 C CA . LEU A 1 380 ? -17.789 22.116 28.543 1.00 93.75 380 LEU A CA 1
ATOM 3075 C C . LEU A 1 380 ? -18.360 21.156 29.596 1.00 93.75 380 LEU A C 1
ATOM 3077 O O . LEU A 1 380 ? -19.067 21.603 30.498 1.00 93.75 380 LEU A O 1
ATOM 3081 N N . LEU A 1 381 ? -18.028 19.864 29.518 1.00 89.81 381 LEU A N 1
ATOM 3082 C CA . LEU A 1 381 ? -18.412 18.859 30.513 1.00 89.81 381 LEU A CA 1
ATOM 3083 C C . LEU A 1 381 ? -17.844 19.197 31.891 1.00 89.81 381 LEU A C 1
ATOM 3085 O O . LEU A 1 381 ? -18.584 19.182 32.877 1.00 89.81 381 LEU A O 1
ATOM 3089 N N . LEU A 1 382 ? -16.559 19.556 31.956 1.00 93.56 382 LEU A N 1
ATOM 3090 C CA . LEU A 1 382 ? -15.917 19.966 33.199 1.00 93.56 382 LEU A CA 1
ATOM 3091 C C . LEU A 1 382 ? -16.591 21.212 33.789 1.00 93.56 382 LEU A C 1
ATOM 3093 O O . LEU A 1 382 ? -16.895 21.236 34.979 1.00 93.56 382 LEU A O 1
ATOM 3097 N N . GLY A 1 383 ? -16.875 22.224 32.964 1.00 92.31 383 GLY A N 1
ATOM 3098 C CA . GLY A 1 383 ? -17.569 23.439 33.395 1.00 92.31 383 GLY A CA 1
ATOM 3099 C C . GLY A 1 383 ? -18.984 23.164 33.914 1.00 92.31 383 GLY A C 1
ATOM 3100 O O . GLY A 1 383 ? -19.361 23.666 34.974 1.00 92.31 383 GLY A O 1
ATOM 3101 N N . ALA A 1 384 ? -19.750 22.322 33.214 1.00 89.31 384 ALA A N 1
ATOM 3102 C CA . ALA A 1 384 ? -21.104 21.945 33.612 1.00 89.31 384 ALA A CA 1
ATOM 3103 C C . ALA A 1 384 ? -21.122 21.163 34.936 1.00 89.31 384 ALA A C 1
ATOM 3105 O O . ALA A 1 384 ? -21.892 21.499 35.838 1.00 89.31 384 ALA A O 1
ATOM 3106 N N . LYS A 1 385 ? -20.244 20.163 35.092 1.00 88.75 385 LYS A N 1
ATOM 3107 C CA . LYS A 1 385 ? -20.105 19.419 36.354 1.00 88.75 385 LYS A CA 1
ATOM 3108 C C . LYS A 1 385 ? -19.573 20.308 37.479 1.00 88.75 385 LYS A C 1
ATOM 3110 O O . LYS A 1 385 ? -20.026 20.181 38.612 1.00 88.75 385 LYS A O 1
ATOM 3115 N N . GLY A 1 386 ? -18.674 21.245 37.174 1.00 90.25 386 GLY A N 1
ATOM 3116 C CA . GLY A 1 386 ? -18.146 22.211 38.139 1.00 90.25 386 GLY A CA 1
ATOM 3117 C C . GLY A 1 386 ? -19.245 23.109 38.697 1.00 90.25 386 GLY A C 1
ATOM 3118 O O . GLY A 1 386 ? -19.376 23.243 39.911 1.00 90.25 386 GLY A O 1
ATOM 3119 N N . ALA A 1 387 ? -20.101 23.646 37.825 1.00 89.12 387 ALA A N 1
ATOM 3120 C CA . ALA A 1 387 ? -21.280 24.398 38.244 1.00 89.12 387 ALA A CA 1
ATOM 3121 C C . ALA A 1 387 ? -22.244 23.533 39.074 1.00 89.12 387 ALA A C 1
ATOM 3123 O O . ALA A 1 387 ? -22.734 23.987 40.105 1.00 89.12 387 ALA A O 1
ATOM 3124 N N . ALA A 1 388 ? -22.478 22.277 38.677 1.00 86.19 388 ALA A N 1
ATOM 3125 C CA . ALA A 1 388 ? -23.343 21.361 39.420 1.00 86.19 388 ALA A CA 1
ATOM 3126 C C . ALA A 1 388 ? -22.823 21.066 40.838 1.00 86.19 388 ALA A C 1
ATOM 3128 O O . ALA A 1 388 ? -23.622 21.011 41.769 1.00 86.19 388 ALA A O 1
ATOM 3129 N N . VAL A 1 389 ? -21.505 20.922 41.017 1.00 88.69 389 VAL A N 1
ATOM 3130 C CA . VAL A 1 389 ? -20.870 20.747 42.335 1.00 88.69 389 VAL A CA 1
ATOM 3131 C C . VAL A 1 389 ? -20.959 22.020 43.175 1.00 88.69 389 VAL A C 1
ATOM 3133 O O . VAL A 1 389 ? -21.262 21.943 44.355 1.00 88.69 389 VAL A O 1
ATOM 3136 N N . LEU A 1 390 ? -20.762 23.208 42.597 1.00 88.06 390 LEU A N 1
ATOM 3137 C CA . LEU A 1 390 ? -20.893 24.465 43.354 1.00 88.06 390 LEU A CA 1
ATOM 3138 C C . LEU A 1 390 ? -22.325 24.727 43.841 1.00 88.06 390 LEU A C 1
ATOM 3140 O O . LEU A 1 390 ? -22.527 25.430 44.826 1.00 88.06 390 LEU A O 1
ATOM 3144 N N . LEU A 1 391 ? -23.313 24.170 43.141 1.00 86.38 391 LEU A N 1
ATOM 3145 C CA . LEU A 1 391 ? -24.729 24.267 43.487 1.00 86.38 391 LEU A CA 1
ATOM 3146 C C . LEU A 1 391 ? -25.214 23.091 44.354 1.00 86.38 391 LEU A C 1
ATOM 3148 O O . LEU A 1 391 ? -26.388 23.065 44.725 1.00 86.38 391 LEU A O 1
ATOM 3152 N N . SER A 1 392 ? -24.359 22.105 44.653 1.00 81.69 392 SER A N 1
ATOM 3153 C CA . SER A 1 392 ? -24.754 20.872 45.334 1.00 81.69 392 SER A CA 1
ATOM 3154 C C . SER A 1 392 ? -23.713 20.383 46.336 1.00 81.69 392 SER A C 1
ATOM 3156 O O . SER A 1 392 ? -22.575 20.108 45.982 1.00 81.69 392 SER A O 1
ATOM 3158 N N . ASP A 1 393 ? -24.147 20.078 47.557 1.00 77.56 393 ASP A N 1
ATOM 3159 C CA . ASP A 1 393 ? -23.296 19.460 48.586 1.00 77.56 393 ASP A CA 1
ATOM 3160 C C . ASP A 1 393 ? -23.064 17.942 48.371 1.00 77.56 393 ASP A C 1
ATOM 3162 O O . ASP A 1 393 ? -22.785 17.192 49.309 1.00 77.56 393 ASP A O 1
ATOM 3166 N N . SER A 1 394 ? -23.223 17.433 47.142 1.00 77.69 394 SER A N 1
ATOM 3167 C CA . SER A 1 394 ? -23.136 15.996 46.861 1.00 77.69 394 SER A CA 1
ATOM 3168 C C . SER A 1 394 ? -21.705 15.517 46.607 1.00 77.69 394 SER A C 1
ATOM 3170 O O . SER A 1 394 ? -21.086 15.844 45.594 1.00 77.69 394 SER A O 1
ATOM 3172 N N . VAL A 1 395 ? -21.235 14.593 47.451 1.00 74.81 395 VAL A N 1
ATOM 3173 C CA . VAL A 1 395 ? -19.951 13.882 47.281 1.00 74.81 395 VAL A CA 1
ATOM 3174 C C . VAL A 1 395 ? -19.892 13.101 45.957 1.00 74.81 395 VAL A C 1
ATOM 3176 O O . VAL A 1 395 ? -18.835 13.010 45.336 1.00 74.81 395 VAL A O 1
ATOM 3179 N N . SER A 1 396 ? -21.031 12.583 45.479 1.00 75.75 396 SER A N 1
ATOM 3180 C CA . SER A 1 396 ? -21.103 11.851 44.202 1.00 75.75 396 SER A CA 1
ATOM 3181 C C . SER A 1 396 ? -20.854 12.749 42.984 1.00 75.75 396 SER A C 1
ATOM 3183 O O . SER A 1 396 ? -20.188 12.335 42.036 1.00 75.75 396 SER A O 1
ATOM 3185 N N . LEU A 1 397 ? -21.317 14.005 43.030 1.00 81.31 397 LEU A N 1
ATOM 3186 C CA . LEU A 1 397 ? -21.056 14.975 41.967 1.00 81.31 397 LEU A CA 1
ATOM 3187 C C . LEU A 1 397 ? -19.590 15.409 41.970 1.00 81.31 397 LEU A C 1
ATOM 3189 O O . LEU A 1 397 ? -18.999 15.527 40.898 1.00 81.31 397 LEU A O 1
ATOM 3193 N N . PHE A 1 398 ? -18.986 15.569 43.152 1.00 82.25 398 PHE A N 1
ATOM 3194 C CA . PHE A 1 398 ? -17.559 15.868 43.271 1.00 82.25 398 PHE A CA 1
ATOM 3195 C C . PHE A 1 398 ? -16.685 14.756 42.670 1.00 82.25 398 PHE A C 1
ATOM 3197 O O . PHE A 1 398 ? -15.770 15.048 41.906 1.00 82.25 398 PHE A O 1
ATOM 3204 N N . ALA A 1 399 ? -17.002 13.483 42.928 1.00 80.19 399 ALA A N 1
ATOM 3205 C CA . ALA A 1 399 ? -16.309 12.364 42.286 1.00 80.19 399 ALA A CA 1
ATOM 3206 C C . ALA A 1 399 ? -16.426 12.422 40.749 1.00 80.19 399 ALA A C 1
ATOM 3208 O O . ALA A 1 399 ? -15.419 12.311 40.051 1.00 80.19 399 ALA A O 1
ATOM 3209 N N . SER A 1 400 ? -17.627 12.704 40.225 1.00 81.88 400 SER A N 1
ATOM 3210 C CA . SER A 1 400 ? -17.848 12.850 38.777 1.00 81.88 400 SER A CA 1
ATOM 3211 C C . SER A 1 400 ? -17.115 14.049 38.155 1.00 81.88 400 SER A C 1
ATOM 3213 O O . SER A 1 400 ? -16.842 14.050 36.953 1.00 81.88 400 SER A O 1
ATOM 3215 N N . LEU A 1 401 ? -16.809 15.082 38.953 1.00 87.00 401 LEU A N 1
ATOM 3216 C CA . LEU A 1 401 ? -16.021 16.241 38.535 1.00 87.00 401 LEU A CA 1
ATOM 3217 C C . LEU A 1 401 ? -14.543 15.873 38.383 1.00 87.00 401 LEU A C 1
ATOM 3219 O O . LEU A 1 401 ? -13.931 16.253 37.389 1.00 87.00 401 LEU A O 1
ATOM 3223 N N . VAL A 1 402 ? -13.985 15.129 39.345 1.00 85.38 402 VAL A N 1
ATOM 3224 C CA . VAL A 1 402 ? -12.591 14.651 39.298 1.00 85.38 402 VAL A CA 1
ATOM 3225 C C . VAL A 1 402 ? -12.354 13.787 38.059 1.00 85.38 402 VAL A C 1
ATOM 3227 O O . VAL A 1 402 ? -11.337 13.955 37.393 1.00 85.38 402 VAL A O 1
ATOM 3230 N N . GLU A 1 403 ? -13.313 12.933 37.704 1.00 83.50 403 GLU A N 1
ATOM 3231 C CA . GLU A 1 403 ? -13.285 12.144 36.464 1.00 83.50 403 GLU A CA 1
ATOM 3232 C C . GLU A 1 403 ? -13.145 13.052 35.231 1.00 83.50 403 GLU A C 1
ATOM 3234 O O . GLU A 1 403 ? -12.195 12.930 34.465 1.00 83.50 403 GLU A O 1
ATOM 3239 N N . SER A 1 404 ? -13.981 14.087 35.110 1.00 89.31 404 SER A N 1
ATOM 3240 C CA . SER A 1 404 ? -13.879 15.034 33.991 1.00 89.31 404 SER A CA 1
ATOM 3241 C C . SER A 1 404 ? -12.620 15.913 34.006 1.00 89.31 404 SER A C 1
ATOM 3243 O O . SER A 1 404 ? -12.231 16.429 32.958 1.00 89.31 404 SER A O 1
ATOM 3245 N N . VAL A 1 405 ? -11.946 16.082 35.152 1.00 89.94 405 VAL A N 1
ATOM 3246 C CA . VAL A 1 405 ? -10.607 16.701 35.201 1.00 89.94 405 VAL A CA 1
ATOM 3247 C C . VAL A 1 405 ? -9.566 15.779 34.565 1.00 89.94 405 VAL A C 1
ATOM 3249 O O . VAL A 1 405 ? -8.724 16.258 33.803 1.00 89.94 405 VAL A O 1
ATOM 3252 N N . LEU A 1 406 ? -9.622 14.474 34.849 1.00 88.12 406 LEU A N 1
ATOM 3253 C CA . LEU A 1 406 ? -8.720 13.485 34.254 1.00 88.12 406 LEU A CA 1
ATOM 3254 C C . LEU A 1 406 ? -8.931 13.379 32.736 1.00 88.12 406 LEU A C 1
ATOM 3256 O O . LEU A 1 406 ? -7.948 13.373 31.995 1.00 88.12 406 LEU A O 1
ATOM 3260 N N . ASP A 1 407 ? -10.182 13.428 32.275 1.00 88.38 407 ASP A N 1
ATOM 3261 C CA . ASP A 1 407 ? -10.539 13.454 30.847 1.00 88.38 407 ASP A CA 1
ATOM 3262 C C . ASP A 1 407 ? -9.990 14.685 30.115 1.00 88.38 407 ASP A C 1
ATOM 3264 O O . ASP A 1 407 ? -9.575 14.640 28.950 1.00 88.38 407 ASP A O 1
ATOM 3268 N N . LEU A 1 408 ? -10.018 15.841 30.782 1.00 91.81 408 LEU A N 1
ATOM 3269 C CA . LEU A 1 408 ? -9.463 17.061 30.214 1.00 91.81 408 LEU A CA 1
ATOM 3270 C C . LEU A 1 408 ? -7.934 16.990 30.173 1.00 91.81 408 LEU A C 1
ATOM 3272 O O . LEU A 1 408 ? -7.329 17.392 29.178 1.00 91.81 408 LEU A O 1
ATOM 3276 N N . LEU A 1 409 ? -7.312 16.462 31.232 1.00 90.69 409 LEU A N 1
ATOM 3277 C CA . LEU A 1 409 ? -5.867 16.272 31.304 1.00 90.69 409 LEU A CA 1
ATOM 3278 C C . LEU A 1 409 ? -5.379 15.346 30.183 1.00 90.69 409 LEU A C 1
ATOM 3280 O O . LEU A 1 409 ? -4.418 15.684 29.492 1.00 90.69 409 LEU A O 1
ATOM 3284 N N . SER A 1 410 ? -6.054 14.218 29.961 1.00 87.88 410 SER A N 1
ATOM 3285 C CA . SER A 1 410 ? -5.716 13.281 28.889 1.00 87.88 410 SER A CA 1
ATOM 3286 C C . SER A 1 410 ? -5.842 13.913 27.507 1.00 87.88 410 SER A C 1
ATOM 3288 O O . SER A 1 410 ? -4.918 13.837 26.693 1.00 87.88 410 SER A O 1
ATOM 3290 N N . SER A 1 411 ? -6.941 14.632 27.278 1.00 91.06 411 SER A N 1
ATOM 3291 C CA . SER A 1 411 ? -7.179 15.377 26.042 1.00 91.06 411 SER A CA 1
ATOM 3292 C C . SER A 1 411 ? -6.089 16.419 25.795 1.00 91.06 411 SER A C 1
ATOM 3294 O O . SER A 1 411 ? -5.634 16.573 24.663 1.00 91.06 411 SER A O 1
ATOM 3296 N N . LEU A 1 412 ? -5.622 17.101 26.845 1.00 92.44 412 LEU A N 1
ATOM 3297 C CA . LEU A 1 412 ? -4.545 18.083 26.760 1.00 92.44 412 LEU A CA 1
ATOM 3298 C C . LEU A 1 412 ? -3.188 17.433 26.453 1.00 92.44 412 LEU A C 1
ATOM 3300 O O . LEU A 1 412 ? -2.420 17.988 25.669 1.00 92.44 412 LEU A O 1
ATOM 3304 N N . ILE A 1 413 ? -2.897 16.257 27.024 1.00 92.19 413 ILE A N 1
ATOM 3305 C CA . ILE A 1 413 ? -1.672 15.493 26.735 1.00 92.19 413 ILE A CA 1
ATOM 3306 C C . ILE A 1 413 ? -1.638 15.086 25.256 1.00 92.19 413 ILE A C 1
ATOM 3308 O O . ILE A 1 413 ? -0.643 15.340 24.571 1.00 92.19 413 ILE A O 1
ATOM 3312 N N . ILE A 1 414 ? -2.722 14.501 24.735 1.00 90.62 414 ILE A N 1
ATOM 3313 C CA . ILE A 1 414 ? -2.805 14.080 23.326 1.00 90.62 414 ILE A CA 1
ATOM 3314 C C . ILE A 1 414 ? -2.784 15.293 22.386 1.00 90.62 414 ILE A C 1
ATOM 3316 O O . ILE A 1 414 ? -2.052 15.303 21.396 1.00 90.62 414 ILE A O 1
ATOM 3320 N N . TYR A 1 415 ? -3.515 16.359 22.718 1.00 90.88 415 TYR A N 1
ATOM 3321 C CA . TYR A 1 415 ? -3.497 17.599 21.945 1.00 90.88 415 TYR A CA 1
ATOM 3322 C C . TYR A 1 415 ? -2.098 18.233 21.907 1.00 90.88 415 TYR A C 1
ATOM 3324 O O . TYR A 1 415 ? -1.596 18.577 20.839 1.00 90.88 415 TYR A O 1
ATOM 3332 N N . GLY A 1 416 ? -1.432 18.342 23.060 1.00 89.25 416 GLY A N 1
ATOM 3333 C CA . GLY A 1 416 ? -0.101 18.934 23.172 1.00 89.25 416 GLY A CA 1
ATOM 3334 C C . GLY A 1 416 ? 0.971 18.122 22.448 1.00 89.25 416 GLY A C 1
ATOM 3335 O O . GLY A 1 416 ? 1.833 18.703 21.789 1.00 89.25 416 GLY A O 1
ATOM 3336 N N . THR A 1 417 ? 0.903 16.791 22.507 1.00 89.69 417 THR A N 1
ATOM 3337 C CA . THR A 1 417 ? 1.841 15.917 21.782 1.00 89.69 417 THR A CA 1
ATOM 3338 C C . THR A 1 417 ? 1.629 15.966 20.271 1.00 89.69 417 THR A C 1
ATOM 3340 O O . THR A 1 417 ? 2.612 16.084 19.540 1.00 89.69 417 THR A O 1
ATOM 3343 N N . THR A 1 418 ? 0.378 16.015 19.807 1.00 86.19 418 THR A N 1
ATOM 3344 C CA . THR A 1 418 ? 0.044 16.207 18.382 1.00 86.19 418 THR A CA 1
ATOM 3345 C C . THR A 1 418 ? 0.501 17.582 17.880 1.00 86.19 418 THR A C 1
ATOM 3347 O O . THR A 1 418 ? 1.110 17.701 16.816 1.00 86.19 418 THR A O 1
ATOM 3350 N N . LEU A 1 419 ? 0.303 18.638 18.678 1.00 85.38 419 LEU A N 1
ATOM 3351 C CA . LEU A 1 419 ? 0.784 19.983 18.356 1.00 85.38 419 LEU A CA 1
ATOM 3352 C C . LEU A 1 419 ? 2.316 20.021 18.253 1.00 85.38 419 LEU A C 1
ATOM 3354 O O . LEU A 1 419 ? 2.861 20.595 17.311 1.00 85.38 419 LEU A O 1
ATOM 3358 N N . CYS A 1 420 ? 3.019 19.374 19.188 1.00 83.56 420 CYS A N 1
ATOM 3359 C CA . CYS A 1 420 ? 4.477 19.252 19.150 1.00 83.56 420 CYS A CA 1
ATOM 3360 C C . CYS A 1 420 ? 4.971 18.467 17.927 1.00 83.56 420 CYS A C 1
ATOM 3362 O O . CYS A 1 420 ? 6.002 18.834 17.356 1.00 83.56 420 CYS A O 1
ATOM 3364 N N . ALA A 1 421 ? 4.250 17.415 17.529 1.00 81.06 421 ALA A N 1
ATOM 3365 C CA . ALA A 1 421 ? 4.560 16.605 16.354 1.00 81.06 421 ALA A CA 1
ATOM 3366 C C . ALA A 1 421 ? 4.387 17.397 15.047 1.00 81.06 421 ALA A C 1
ATOM 3368 O O . ALA A 1 421 ? 5.239 17.316 14.158 1.00 81.06 421 ALA A O 1
ATOM 3369 N N . GLY A 1 422 ? 3.331 18.214 14.959 1.00 75.44 422 GLY A N 1
ATOM 3370 C CA . GLY A 1 422 ? 3.037 19.066 13.804 1.00 75.44 422 GLY A CA 1
ATOM 3371 C C . GLY A 1 422 ? 3.894 20.334 13.701 1.00 75.44 422 GLY A C 1
ATOM 3372 O O . GLY A 1 422 ? 3.978 20.931 12.626 1.00 75.44 422 GLY A O 1
ATOM 3373 N N . HIS A 1 423 ? 4.551 20.758 14.786 1.00 74.88 423 HIS A N 1
ATOM 3374 C CA . HIS A 1 423 ? 5.344 21.987 14.803 1.00 74.88 423 HIS A CA 1
ATOM 3375 C C . HIS A 1 423 ? 6.691 21.816 14.080 1.00 74.88 423 HIS A C 1
ATOM 3377 O O . HIS A 1 423 ? 7.667 21.296 14.639 1.00 74.88 423 HIS A O 1
ATOM 3383 N N . ARG A 1 424 ? 6.734 22.292 12.831 1.00 64.12 424 ARG A N 1
ATOM 3384 C CA . ARG A 1 424 ? 7.915 22.345 11.961 1.00 64.12 424 ARG A CA 1
ATOM 3385 C C . ARG A 1 424 ? 8.414 23.790 11.856 1.00 64.12 424 ARG A C 1
ATOM 3387 O O . ARG A 1 424 ? 7.928 24.545 11.026 1.00 64.12 424 ARG A O 1
ATOM 3394 N N . ASP A 1 425 ? 9.365 24.157 12.710 1.00 68.75 425 ASP A N 1
ATOM 3395 C CA . ASP A 1 425 ? 10.099 25.430 12.633 1.00 68.75 425 ASP A CA 1
ATOM 3396 C C . ASP A 1 425 ? 11.539 25.191 12.144 1.00 68.75 425 ASP A C 1
ATOM 3398 O O . ASP A 1 425 ? 12.110 24.121 12.399 1.00 68.75 425 ASP A O 1
ATOM 3402 N N . ASP A 1 426 ? 12.161 26.174 11.491 1.00 65.56 426 ASP A N 1
ATOM 3403 C CA . ASP A 1 426 ? 13.516 26.040 10.928 1.00 65.56 426 ASP A CA 1
ATOM 3404 C C . ASP A 1 426 ? 14.551 25.703 12.010 1.00 65.56 426 ASP A C 1
ATOM 3406 O O . ASP A 1 426 ? 15.427 24.857 11.815 1.00 65.56 426 ASP A O 1
ATOM 3410 N N . SER A 1 427 ? 14.391 26.268 13.210 1.00 67.69 427 SER A N 1
ATOM 3411 C CA . SER A 1 427 ? 15.234 25.963 14.371 1.00 67.69 427 SER A CA 1
ATOM 3412 C C . SER A 1 427 ? 15.126 24.498 14.828 1.00 67.69 427 SER A C 1
ATOM 3414 O O . SER A 1 427 ? 16.082 23.910 15.345 1.00 67.69 427 SER A O 1
ATOM 3416 N N . THR A 1 428 ? 13.959 23.881 14.627 1.00 65.31 428 THR A N 1
ATOM 3417 C CA . THR A 1 428 ? 13.682 22.500 15.035 1.00 65.31 428 THR A CA 1
ATOM 3418 C C . THR A 1 428 ? 14.169 21.475 14.021 1.00 65.31 428 THR A C 1
ATOM 3420 O O . THR A 1 428 ? 14.512 20.366 14.427 1.00 65.31 428 THR A O 1
ATOM 3423 N N . ARG A 1 429 ? 14.296 21.851 12.742 1.00 69.00 429 ARG A N 1
ATOM 3424 C CA . ARG A 1 429 ? 14.836 20.991 11.679 1.00 69.00 429 ARG A CA 1
ATOM 3425 C C . ARG A 1 429 ? 16.264 20.527 11.978 1.00 69.00 429 ARG A C 1
ATOM 3427 O O . ARG A 1 429 ? 16.590 19.369 11.746 1.00 69.00 429 ARG A O 1
ATOM 3434 N N . PHE A 1 430 ? 17.094 21.398 12.552 1.00 74.19 430 PHE A N 1
ATOM 3435 C CA . PHE A 1 430 ? 18.472 21.054 12.927 1.00 74.19 430 PHE A CA 1
ATOM 3436 C C . PHE A 1 430 ? 18.554 20.116 14.137 1.00 74.19 430 PHE A C 1
ATOM 3438 O O . PHE A 1 430 ? 19.461 19.293 14.217 1.00 74.19 430 PHE A O 1
ATOM 3445 N N . LYS A 1 431 ? 17.611 20.226 15.082 1.00 79.94 431 LYS A N 1
ATOM 3446 C CA . LYS A 1 431 ? 17.577 19.382 16.289 1.00 79.94 431 LYS A CA 1
ATOM 3447 C C . LYS A 1 431 ? 16.935 18.019 16.024 1.00 79.94 431 LYS A C 1
ATOM 3449 O O . LYS A 1 431 ? 17.368 17.018 16.584 1.00 79.94 431 LYS A O 1
ATOM 3454 N N . CYS A 1 432 ? 15.901 17.988 15.185 1.00 76.69 432 CYS A N 1
ATOM 3455 C CA . CYS A 1 432 ? 15.120 16.799 14.855 1.00 76.69 432 CYS A CA 1
ATOM 3456 C C . CYS A 1 432 ? 15.020 16.651 13.324 1.00 76.69 432 CYS A C 1
ATOM 3458 O O . CYS A 1 432 ? 13.970 16.956 12.754 1.00 76.69 432 CYS A O 1
ATOM 3460 N N . PRO A 1 433 ? 16.085 16.182 12.644 1.00 71.31 433 PRO A N 1
ATOM 3461 C CA . PRO A 1 433 ? 16.147 16.155 11.178 1.00 71.31 433 PRO A CA 1
ATOM 3462 C C . PRO A 1 433 ? 15.171 15.165 10.533 1.00 71.31 433 PRO A C 1
ATOM 3464 O O . PRO A 1 433 ? 14.767 15.361 9.393 1.00 71.31 433 PRO A O 1
ATOM 3467 N N . VAL A 1 434 ? 14.774 14.120 11.265 1.00 71.38 434 VAL A N 1
ATOM 3468 C CA . VAL A 1 434 ? 13.799 13.108 10.817 1.00 71.38 434 VAL A CA 1
ATOM 3469 C C . VAL A 1 434 ? 12.359 13.529 11.157 1.00 71.38 434 VAL A C 1
ATOM 3471 O O . VAL A 1 434 ? 11.413 12.887 10.745 1.00 71.38 434 VAL A O 1
ATOM 3474 N N . GLY A 1 435 ? 12.164 14.640 11.875 1.00 75.62 435 GLY A N 1
ATOM 3475 C CA . GLY A 1 435 ? 10.848 15.090 12.327 1.00 75.62 435 GLY A CA 1
ATOM 3476 C C . GLY A 1 435 ? 10.499 14.653 13.753 1.00 75.62 435 GLY A C 1
ATOM 3477 O O . GLY A 1 435 ? 11.337 14.160 14.510 1.00 75.62 435 GLY A O 1
ATOM 3478 N N . LYS A 1 436 ? 9.247 14.920 14.143 1.00 80.75 436 LYS A N 1
ATOM 3479 C CA . LYS A 1 436 ? 8.718 14.767 15.511 1.00 80.75 436 LYS A CA 1
ATOM 3480 C C . LYS A 1 436 ? 7.474 13.871 15.575 1.00 80.75 436 LYS A C 1
ATOM 3482 O O . LYS A 1 436 ? 6.743 13.902 16.556 1.00 80.75 436 LYS A O 1
ATOM 3487 N N . GLN A 1 437 ? 7.235 13.038 14.565 1.00 77.69 437 GLN A N 1
ATOM 3488 C CA . GLN A 1 437 ? 6.051 12.165 14.540 1.00 77.69 437 GLN A CA 1
ATOM 3489 C C . GLN A 1 437 ? 6.046 11.134 15.686 1.00 77.69 437 GLN A C 1
ATOM 3491 O O . GLN A 1 437 ? 4.997 10.749 16.186 1.00 77.69 437 GLN A O 1
ATOM 3496 N N . ARG A 1 438 ? 7.221 10.794 16.235 1.00 84.06 438 ARG A N 1
ATOM 3497 C CA . ARG A 1 438 ? 7.365 9.923 17.420 1.00 84.06 438 ARG A CA 1
ATOM 3498 C C . ARG A 1 438 ? 6.731 10.473 18.708 1.00 84.06 438 ARG A C 1
ATOM 3500 O O . ARG A 1 438 ? 6.623 9.731 19.680 1.00 84.06 438 ARG A O 1
ATOM 3507 N N . PHE A 1 439 ? 6.350 11.751 18.756 1.00 84.12 439 PHE A N 1
ATOM 3508 C CA . PHE A 1 439 ? 5.689 12.324 19.932 1.00 84.12 439 PHE A CA 1
ATOM 3509 C C . PHE A 1 439 ? 4.237 11.850 20.090 1.00 84.12 439 PHE A C 1
ATOM 3511 O O . PHE A 1 439 ? 3.747 11.823 21.215 1.00 84.12 439 PHE A O 1
ATOM 3518 N N . GLU A 1 440 ? 3.573 11.422 19.014 1.00 81.56 440 GLU A N 1
ATOM 3519 C CA . GLU A 1 440 ? 2.195 10.912 19.063 1.00 81.56 440 GLU A CA 1
ATOM 3520 C C . GLU A 1 440 ? 2.049 9.637 19.917 1.00 81.56 440 GLU A C 1
ATOM 3522 O O . GLU A 1 440 ? 1.342 9.690 20.930 1.00 81.56 440 GLU A O 1
ATOM 3527 N N . PRO A 1 441 ? 2.771 8.526 19.645 1.00 88.25 441 PRO A N 1
ATOM 3528 C CA . PRO A 1 441 ? 2.706 7.336 20.504 1.00 88.25 441 PRO A CA 1
ATOM 3529 C C . PRO A 1 441 ? 3.217 7.617 21.924 1.00 88.25 441 PRO A C 1
ATOM 3531 O O . PRO A 1 441 ? 2.775 6.980 22.877 1.00 88.25 441 PRO A O 1
ATOM 3534 N N . LEU A 1 442 ? 4.128 8.584 22.099 1.00 90.69 442 LEU A N 1
ATOM 3535 C CA . LEU A 1 442 ? 4.611 8.999 23.418 1.00 90.69 442 LEU A CA 1
ATOM 3536 C C . LEU A 1 442 ? 3.484 9.618 24.256 1.00 90.69 442 LEU A C 1
ATOM 3538 O O . LEU A 1 442 ? 3.379 9.314 25.444 1.00 90.69 442 LEU A O 1
ATOM 3542 N N . GLY A 1 443 ? 2.619 10.433 23.645 1.00 90.62 443 GLY A N 1
ATOM 3543 C CA . GLY A 1 443 ? 1.420 10.962 24.295 1.00 90.62 443 GLY A CA 1
ATOM 3544 C C . GLY A 1 443 ? 0.483 9.857 24.766 1.00 90.62 443 GLY A C 1
ATOM 3545 O O . GLY A 1 443 ? 0.037 9.878 25.914 1.00 90.62 443 GLY A O 1
ATOM 3546 N N . VAL A 1 444 ? 0.260 8.846 23.921 1.00 92.06 444 VAL A N 1
ATOM 3547 C CA . VAL A 1 444 ? -0.571 7.680 24.257 1.00 92.06 444 VAL A CA 1
ATOM 3548 C C . VAL A 1 444 ? 0.048 6.846 25.379 1.00 92.06 444 VAL A C 1
ATOM 3550 O O . VAL A 1 444 ? -0.676 6.399 26.266 1.00 92.06 444 VAL A O 1
ATOM 3553 N N . ILE A 1 445 ? 1.373 6.669 25.406 1.00 93.44 445 ILE A N 1
ATOM 3554 C CA . ILE A 1 445 ? 2.073 5.964 26.494 1.00 93.44 445 ILE A CA 1
ATOM 3555 C C . ILE A 1 445 ? 1.881 6.700 27.822 1.00 93.44 445 ILE A C 1
ATOM 3557 O O . ILE A 1 445 ? 1.480 6.079 28.804 1.00 93.44 445 ILE A O 1
ATOM 3561 N N . ILE A 1 446 ? 2.132 8.016 27.854 1.00 93.31 446 ILE A N 1
ATOM 3562 C CA . ILE A 1 446 ? 1.955 8.832 29.066 1.00 93.31 446 ILE A CA 1
ATOM 3563 C C . ILE A 1 446 ? 0.507 8.728 29.542 1.00 93.31 446 ILE A C 1
ATOM 3565 O O . ILE A 1 446 ? 0.263 8.448 30.714 1.00 93.31 446 ILE A O 1
ATOM 3569 N N . PHE A 1 447 ? -0.447 8.890 28.626 1.00 92.25 447 PHE A N 1
ATOM 3570 C CA . PHE A 1 447 ? -1.863 8.794 28.944 1.00 92.25 447 PHE A CA 1
ATOM 3571 C C . PHE A 1 447 ? -2.248 7.411 29.497 1.00 92.25 447 PHE A C 1
ATOM 3573 O O . PHE A 1 447 ? -2.890 7.323 30.542 1.00 92.25 447 PHE A O 1
ATOM 3580 N N . SER A 1 448 ? -1.767 6.332 28.878 1.00 94.00 448 SER A N 1
ATOM 3581 C CA . SER A 1 448 ? -2.027 4.960 29.331 1.00 94.00 448 SER A CA 1
ATOM 3582 C C . SER A 1 448 ? -1.537 4.722 30.766 1.00 94.00 448 SER A C 1
ATOM 3584 O O . SER A 1 448 ? -2.214 4.050 31.541 1.00 94.00 448 SER A O 1
ATOM 3586 N N . VAL A 1 449 ? -0.394 5.303 31.160 1.00 94.44 449 VAL A N 1
ATOM 3587 C CA . VAL A 1 449 ? 0.118 5.211 32.542 1.00 94.44 449 VAL A CA 1
ATOM 3588 C C . VAL A 1 449 ? -0.829 5.887 33.537 1.00 94.44 449 VAL A C 1
ATOM 3590 O O . VAL A 1 449 ? -1.111 5.309 34.588 1.00 94.44 449 VAL A O 1
ATOM 3593 N N . PHE A 1 450 ? -1.351 7.075 33.209 1.00 90.75 450 PHE A N 1
ATOM 3594 C CA . PHE A 1 450 ? -2.343 7.755 34.050 1.00 90.75 450 PHE A CA 1
ATOM 3595 C C . PHE A 1 450 ? -3.625 6.931 34.188 1.00 90.75 450 PHE A C 1
ATOM 3597 O O . PHE A 1 450 ? -4.118 6.768 35.302 1.00 90.75 450 PHE A O 1
ATOM 3604 N N . MET A 1 451 ? -4.120 6.352 33.092 1.00 90.06 451 MET A N 1
ATOM 3605 C CA . MET A 1 451 ? -5.336 5.534 33.109 1.00 90.06 451 MET A CA 1
ATOM 3606 C C . MET A 1 451 ? -5.184 4.273 33.952 1.00 90.06 451 MET A C 1
ATOM 3608 O O . MET A 1 451 ? -6.034 3.986 34.795 1.00 90.06 451 MET A O 1
ATOM 3612 N N . ILE A 1 452 ? -4.074 3.549 33.799 1.00 94.06 452 ILE A N 1
ATOM 3613 C CA . ILE A 1 452 ? -3.780 2.379 34.634 1.00 94.06 452 ILE A CA 1
ATOM 3614 C C . ILE A 1 452 ? -3.712 2.787 36.113 1.00 94.06 452 ILE A C 1
ATOM 3616 O O . ILE A 1 452 ? -4.296 2.111 36.959 1.00 94.06 452 ILE A O 1
ATOM 3620 N N . GLY A 1 453 ? -3.055 3.909 36.430 1.00 92.62 453 GLY A N 1
ATOM 3621 C CA . GLY A 1 453 ? -2.986 4.445 37.792 1.00 92.62 453 GLY A CA 1
ATOM 3622 C C . GLY A 1 453 ? -4.362 4.765 38.389 1.00 92.62 453 GLY A C 1
ATOM 3623 O O . GLY A 1 453 ? -4.666 4.319 39.497 1.00 92.62 453 GLY A O 1
ATOM 3624 N N . SER A 1 454 ? -5.218 5.468 37.643 1.00 88.88 454 SER A N 1
ATOM 3625 C CA . SER A 1 454 ? -6.581 5.805 38.075 1.00 88.88 454 SER A CA 1
ATOM 3626 C C . SER A 1 454 ? -7.431 4.555 38.317 1.00 88.88 454 SER A C 1
ATOM 3628 O O . SER A 1 454 ? -8.092 4.443 39.351 1.00 88.88 454 SER A O 1
ATOM 3630 N N . PHE A 1 455 ? -7.375 3.561 37.426 1.00 90.88 455 PHE A N 1
ATOM 3631 C CA . PHE A 1 455 ? -8.160 2.334 37.598 1.00 90.88 455 PHE A CA 1
ATOM 3632 C C . PHE A 1 455 ? -7.609 1.392 38.676 1.00 90.88 455 PHE A C 1
ATOM 3634 O O . PHE A 1 455 ? -8.392 0.660 39.285 1.00 90.88 455 PHE A O 1
ATOM 3641 N N . LEU A 1 456 ? -6.309 1.447 38.991 1.00 94.25 456 LEU A N 1
ATOM 3642 C CA . LEU A 1 456 ? -5.749 0.782 40.174 1.00 94.25 456 LEU A CA 1
ATOM 3643 C C . LEU A 1 456 ? -6.299 1.379 41.474 1.00 94.25 456 LEU A C 1
ATOM 3645 O O . LEU A 1 456 ? -6.614 0.633 42.402 1.00 94.25 456 LEU A O 1
ATOM 3649 N N . GLN A 1 457 ? -6.468 2.703 41.542 1.00 91.06 457 GLN A N 1
ATOM 3650 C CA . GLN A 1 457 ? -7.099 3.348 42.695 1.00 91.06 457 GLN A CA 1
ATOM 3651 C C . GLN A 1 457 ? -8.551 2.879 42.869 1.00 91.06 457 GLN A C 1
ATOM 3653 O O . GLN A 1 457 ? -8.940 2.501 43.974 1.00 91.06 457 GLN A O 1
ATOM 3658 N N . VAL A 1 458 ? -9.335 2.843 41.784 1.00 88.50 458 VAL A N 1
ATOM 3659 C CA . VAL A 1 458 ? -10.724 2.343 41.807 1.00 88.50 458 VAL A CA 1
ATOM 3660 C C . VAL A 1 458 ? -10.785 0.870 42.223 1.00 88.50 458 VAL A C 1
ATOM 3662 O O . VAL A 1 458 ? -11.666 0.483 42.994 1.00 88.50 458 VAL A O 1
ATOM 3665 N N . LEU A 1 459 ? -9.827 0.052 41.775 1.00 93.12 459 LEU A N 1
ATOM 3666 C CA . LEU A 1 459 ? -9.717 -1.350 42.173 1.00 93.12 459 LEU A CA 1
ATOM 3667 C C . LEU A 1 459 ? -9.497 -1.488 43.686 1.00 93.12 459 LEU A C 1
ATOM 3669 O O . LEU A 1 459 ? -10.219 -2.241 44.340 1.00 93.12 459 LEU A O 1
ATOM 3673 N N . PHE A 1 460 ? -8.535 -0.754 44.256 1.00 92.31 460 PHE A N 1
ATOM 3674 C CA . PHE A 1 460 ? -8.264 -0.801 45.696 1.00 92.31 460 PHE A CA 1
ATOM 3675 C C . PHE A 1 460 ? -9.435 -0.279 46.532 1.00 92.31 460 PHE A C 1
ATOM 3677 O O . PHE A 1 460 ? -9.778 -0.893 47.542 1.00 92.31 460 PHE A O 1
ATOM 3684 N N . GLU A 1 461 ? -10.093 0.794 46.089 1.00 88.12 461 GLU A N 1
ATOM 3685 C CA . GLU A 1 461 ? -11.305 1.317 46.727 1.00 88.12 461 GLU A CA 1
ATOM 3686 C C . GLU A 1 461 ? -12.438 0.275 46.710 1.00 88.12 461 GLU A C 1
ATOM 3688 O O . GLU A 1 461 ? -13.075 0.023 47.733 1.00 88.12 461 GLU A O 1
ATOM 3693 N N . SER A 1 462 ? -12.645 -0.406 45.580 1.00 88.62 462 SER A N 1
ATOM 3694 C CA . SER A 1 462 ? -13.675 -1.446 45.443 1.00 88.62 462 SER A CA 1
ATOM 3695 C C . SER A 1 462 ? -13.388 -2.667 46.329 1.00 88.62 462 SER A C 1
ATOM 3697 O O . SER A 1 462 ? -14.301 -3.208 46.954 1.00 88.62 462 SER A O 1
ATOM 3699 N N . ILE A 1 463 ? -12.117 -3.072 46.457 1.00 90.69 463 ILE A N 1
ATOM 3700 C CA . ILE A 1 463 ? -11.690 -4.140 47.381 1.00 90.69 463 ILE A CA 1
ATOM 3701 C C . ILE A 1 463 ? -11.917 -3.724 48.840 1.00 90.69 463 ILE A C 1
ATOM 3703 O O . ILE A 1 463 ? -12.419 -4.521 49.634 1.00 90.69 463 ILE A O 1
ATOM 3707 N N . SER A 1 464 ? -11.592 -2.479 49.195 1.00 88.56 464 SER A N 1
ATOM 3708 C CA . SER A 1 464 ? -11.808 -1.938 50.543 1.00 88.56 464 SER A CA 1
ATOM 3709 C C . SER A 1 464 ? -13.296 -1.948 50.928 1.00 88.56 464 SER A C 1
ATOM 3711 O O . SER A 1 464 ? -13.667 -2.416 52.011 1.00 88.56 464 SER A O 1
ATOM 3713 N N . ARG A 1 465 ? -14.174 -1.543 49.997 1.00 83.50 465 ARG A N 1
ATOM 3714 C CA . ARG A 1 465 ? -15.641 -1.569 50.163 1.00 83.50 465 ARG A CA 1
ATOM 3715 C C . ARG A 1 465 ? -16.223 -2.971 50.307 1.00 83.50 465 ARG A C 1
ATOM 3717 O O . ARG A 1 465 ? -17.260 -3.133 50.941 1.00 83.50 465 ARG A O 1
ATOM 3724 N N . LEU A 1 466 ? -15.560 -3.994 49.768 1.00 85.00 466 LEU A N 1
ATOM 3725 C CA . LEU A 1 466 ? -15.980 -5.381 49.970 1.00 85.00 466 LEU A CA 1
ATOM 3726 C C . LEU A 1 466 ? -15.801 -5.829 51.432 1.00 85.00 466 LEU A C 1
ATOM 3728 O O . LEU A 1 466 ? -16.563 -6.661 51.919 1.00 85.00 466 LEU A O 1
ATOM 3732 N N . GLN A 1 467 ? -14.810 -5.271 52.136 1.00 82.25 467 GLN A N 1
ATOM 3733 C CA . GLN A 1 467 ? -14.523 -5.588 53.540 1.00 82.25 467 GLN A CA 1
ATOM 3734 C C . GLN A 1 467 ? -15.392 -4.784 54.516 1.00 82.25 467 GLN A C 1
ATOM 3736 O O . GLN A 1 467 ? -15.705 -5.266 55.603 1.00 82.25 467 GLN A O 1
ATOM 3741 N N . HIS A 1 468 ? -15.802 -3.579 54.122 1.00 75.44 468 HIS A N 1
ATOM 3742 C CA . HIS A 1 468 ? -16.617 -2.674 54.929 1.00 75.44 468 HIS A CA 1
ATOM 3743 C C . HIS A 1 468 ? -17.907 -2.387 54.165 1.00 75.44 468 HIS A C 1
ATOM 3745 O O . HIS A 1 468 ? -17.956 -1.406 53.432 1.00 75.44 468 HIS A O 1
ATOM 3751 N N . ILE A 1 469 ? -18.929 -3.245 54.305 1.00 65.38 469 ILE A N 1
ATOM 3752 C CA . ILE A 1 469 ? -20.227 -3.073 53.627 1.00 65.38 469 ILE A CA 1
ATOM 3753 C C . ILE A 1 469 ? -20.833 -1.738 54.087 1.00 65.38 469 ILE A C 1
ATOM 3755 O O . ILE A 1 469 ? -21.286 -1.649 55.233 1.00 65.38 469 ILE A O 1
ATOM 3759 N N . PRO A 1 470 ? -20.862 -0.689 53.247 1.00 59.62 470 PRO A N 1
ATOM 3760 C CA . PRO A 1 470 ? -21.502 0.554 53.621 1.00 59.62 470 PRO A CA 1
ATOM 3761 C C . PRO A 1 470 ? -23.017 0.378 53.509 1.00 59.62 470 PRO A C 1
ATOM 3763 O O . PRO A 1 470 ? -23.524 -0.408 52.706 1.00 59.62 470 PRO A O 1
ATOM 3766 N N . ILE A 1 471 ? -23.752 1.154 54.299 1.00 54.34 471 ILE A N 1
ATOM 3767 C CA . ILE A 1 471 ? -25.193 1.330 54.120 1.00 54.34 471 ILE A CA 1
ATOM 3768 C C . ILE A 1 471 ? -25.401 1.904 52.714 1.00 54.34 471 ILE A C 1
ATOM 3770 O O . ILE A 1 471 ? -24.799 2.923 52.378 1.00 54.34 471 ILE A O 1
ATOM 3774 N N . THR A 1 472 ? -26.231 1.249 51.898 1.00 53.44 472 THR A N 1
ATOM 3775 C CA . THR A 1 472 ? -26.589 1.674 50.538 1.00 53.44 472 THR A CA 1
ATOM 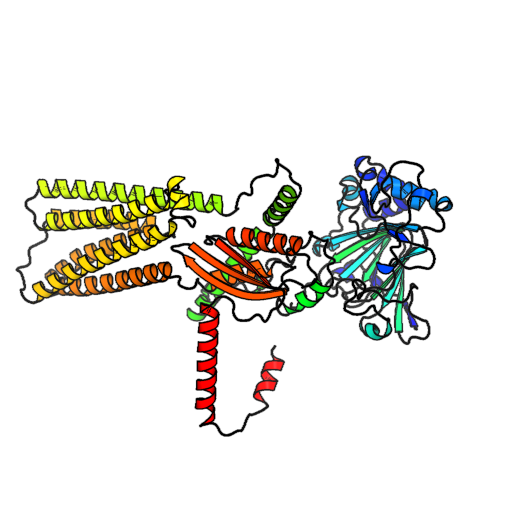3776 C C . THR A 1 472 ? -27.086 3.118 50.542 1.00 53.44 472 THR A C 1
ATOM 3778 O O . THR A 1 472 ? -28.245 3.385 50.863 1.00 53.44 472 THR A O 1
ATOM 3781 N N . THR A 1 473 ? -26.219 4.061 50.188 1.00 55.78 473 THR A N 1
ATOM 3782 C CA . THR A 1 473 ? -26.611 5.434 49.894 1.00 55.78 473 THR A CA 1
ATOM 3783 C C . THR A 1 473 ? -27.258 5.429 48.516 1.00 55.78 473 THR A C 1
ATOM 3785 O O . THR A 1 473 ? -26.627 5.101 47.513 1.00 55.78 473 THR A O 1
ATOM 3788 N N . LEU A 1 474 ? -28.555 5.739 48.456 1.00 58.91 474 LEU A N 1
ATOM 3789 C CA . LEU A 1 474 ? -29.221 5.996 47.182 1.00 58.91 474 LEU A CA 1
ATOM 3790 C C . LEU A 1 474 ? -28.452 7.105 46.461 1.00 58.91 474 LEU A C 1
ATOM 3792 O O . LEU A 1 474 ? -28.268 8.192 47.014 1.00 58.91 474 LEU A O 1
ATOM 3796 N N . LEU A 1 475 ? -27.994 6.813 45.242 1.00 65.44 475 LEU A N 1
ATOM 3797 C CA . LEU A 1 475 ? -27.396 7.811 44.365 1.00 65.44 475 LEU A CA 1
ATOM 3798 C C . LEU A 1 475 ? -28.396 8.971 44.221 1.00 65.44 475 LEU A C 1
ATOM 3800 O O . LEU A 1 475 ? -29.533 8.740 43.798 1.00 65.44 475 LEU A O 1
ATOM 3804 N N . PRO A 1 476 ? -28.018 10.209 44.585 1.00 74.44 476 PRO A N 1
ATOM 3805 C CA . PRO A 1 476 ? -28.882 11.363 44.398 1.00 74.44 476 PRO A CA 1
ATOM 3806 C C . PRO A 1 476 ? -29.294 11.471 42.929 1.00 74.44 476 PRO A C 1
ATOM 3808 O O . PRO A 1 476 ? -28.474 11.231 42.041 1.00 74.44 476 PRO A O 1
ATOM 3811 N N . LEU A 1 477 ? -30.534 11.893 42.660 1.00 79.12 477 LEU A N 1
ATOM 3812 C CA . LEU A 1 477 ? -31.046 12.046 41.290 1.00 79.12 477 LEU A CA 1
ATOM 3813 C C . LEU A 1 477 ? -30.105 12.893 40.411 1.00 79.12 477 LEU A C 1
ATOM 3815 O O . LEU A 1 477 ? -29.924 12.599 39.233 1.00 79.12 477 LEU A O 1
ATOM 3819 N N . ALA A 1 478 ? -29.455 13.899 41.004 1.00 76.31 478 ALA A N 1
ATOM 3820 C CA . ALA A 1 478 ? -28.459 14.734 40.339 1.00 76.31 478 ALA A CA 1
ATOM 3821 C C . ALA A 1 478 ? -27.204 13.954 39.893 1.00 76.31 478 ALA A C 1
ATOM 3823 O O . ALA A 1 478 ? -26.705 14.185 38.794 1.00 76.31 478 ALA A O 1
ATOM 3824 N N . GLY A 1 479 ? -26.719 13.006 40.704 1.00 78.69 479 GLY A N 1
ATOM 3825 C CA . GLY A 1 479 ? -25.588 12.140 40.355 1.00 78.69 479 GLY A CA 1
ATOM 3826 C C . GLY A 1 479 ? -25.937 11.186 39.214 1.00 78.69 479 GLY A C 1
ATOM 3827 O O . GLY A 1 479 ? -25.190 11.088 38.245 1.00 78.69 479 GLY A O 1
ATOM 3828 N N . ILE A 1 480 ? -27.127 10.575 39.266 1.00 83.94 480 ILE A N 1
ATOM 3829 C CA . ILE A 1 480 ? -27.631 9.703 38.193 1.00 83.94 480 ILE A CA 1
ATOM 3830 C C . ILE A 1 480 ? -27.747 10.481 36.876 1.00 83.94 480 ILE A C 1
ATOM 3832 O O . ILE A 1 480 ? -27.261 10.024 35.844 1.00 83.94 480 ILE A O 1
ATOM 3836 N N . LEU A 1 481 ? -28.348 11.676 36.907 1.00 85.88 481 LEU A N 1
ATOM 3837 C CA . LEU A 1 481 ? -28.499 12.512 35.716 1.00 85.88 481 LEU A CA 1
ATOM 3838 C C . LEU A 1 481 ? -27.136 12.923 35.131 1.00 85.88 481 LEU A C 1
ATOM 3840 O O . LEU A 1 481 ? -26.959 12.871 33.916 1.00 85.88 481 LEU A O 1
ATOM 3844 N N . SER A 1 482 ? -26.164 13.265 35.984 1.00 84.50 482 SER A N 1
ATOM 3845 C CA . SER A 1 482 ? -24.786 13.578 35.573 1.00 84.50 482 SER A CA 1
ATOM 3846 C C . SER A 1 482 ? -24.113 12.401 34.852 1.00 84.50 482 SER A C 1
ATOM 3848 O O . SER A 1 482 ? -23.536 12.576 33.774 1.00 84.50 482 SER A O 1
ATOM 3850 N N . MET A 1 483 ? -24.236 11.184 35.390 1.00 86.00 483 MET A N 1
ATOM 3851 C CA . MET A 1 483 ? -23.675 9.975 34.773 1.00 86.00 483 MET A CA 1
ATOM 3852 C C . MET A 1 483 ? -24.355 9.656 33.435 1.00 86.00 483 MET A C 1
ATOM 3854 O O . MET A 1 483 ? -23.671 9.373 32.455 1.00 86.00 483 MET A O 1
ATOM 3858 N N . VAL A 1 484 ? -25.685 9.783 33.344 1.00 89.94 484 VAL A N 1
ATOM 3859 C CA . VAL A 1 484 ? -26.430 9.566 32.087 1.00 89.94 484 VAL A CA 1
ATOM 3860 C C . VAL A 1 484 ? -26.027 10.576 31.009 1.00 89.94 484 VAL A C 1
ATOM 3862 O O . VAL A 1 484 ? -25.806 10.190 29.861 1.00 89.94 484 VAL A O 1
ATOM 3865 N N . ILE A 1 485 ? -25.884 11.858 31.359 1.00 89.25 485 ILE A N 1
ATOM 3866 C CA . ILE A 1 485 ? -25.399 12.886 30.424 1.00 89.25 485 ILE A CA 1
ATOM 3867 C C . ILE A 1 485 ? -23.980 12.546 29.953 1.00 89.25 485 ILE A C 1
ATOM 3869 O O . ILE A 1 485 ? -23.706 12.610 28.754 1.00 89.25 485 ILE A O 1
ATOM 3873 N N . THR A 1 486 ? -23.102 12.131 30.871 1.00 89.44 486 THR A N 1
ATOM 3874 C CA . THR A 1 486 ? -21.725 11.725 30.544 1.00 89.44 486 THR A CA 1
ATOM 3875 C C . THR A 1 486 ? -21.721 10.554 29.558 1.00 89.44 486 THR A C 1
ATOM 3877 O O . THR A 1 486 ? -21.036 10.628 28.541 1.00 89.44 486 THR A O 1
ATOM 3880 N N . VAL A 1 487 ? -22.558 9.532 29.780 1.00 93.19 487 VAL A N 1
ATOM 3881 C CA . VAL A 1 487 ? -22.717 8.386 28.867 1.00 93.19 487 VAL A CA 1
ATOM 3882 C C . VAL A 1 487 ? -23.135 8.835 27.467 1.00 93.19 487 VAL A C 1
ATOM 3884 O O . VAL A 1 487 ? -22.539 8.399 26.486 1.00 93.19 487 VAL A O 1
ATOM 3887 N N . ILE A 1 488 ? -24.128 9.720 27.347 1.00 94.25 488 ILE A N 1
ATOM 3888 C CA . ILE A 1 488 ? -24.610 10.193 26.038 1.00 94.25 488 ILE A CA 1
ATOM 3889 C C . ILE A 1 488 ? -23.506 10.956 25.296 1.00 94.25 488 ILE A C 1
ATOM 3891 O O . ILE A 1 488 ? -23.259 10.699 24.116 1.00 94.25 488 ILE A O 1
ATOM 3895 N N . VAL A 1 489 ? -22.827 11.878 25.983 1.00 93.38 489 VAL A N 1
ATOM 3896 C CA . VAL A 1 489 ? -21.788 12.716 25.371 1.00 93.38 489 VAL A CA 1
ATOM 3897 C C . VAL A 1 489 ? -20.564 11.885 24.978 1.00 93.38 489 VAL A C 1
ATOM 3899 O O . VAL A 1 489 ? -20.081 12.003 23.852 1.00 93.38 489 VAL A O 1
ATOM 3902 N N . LYS A 1 490 ? -20.090 10.994 25.854 1.00 92.56 490 LYS A N 1
ATOM 3903 C CA . LYS A 1 490 ? -18.934 10.129 25.577 1.00 92.56 490 LYS A CA 1
ATOM 3904 C C . LYS A 1 490 ? -19.242 9.076 24.511 1.00 92.56 490 LYS A C 1
ATOM 3906 O O . LYS A 1 490 ? -18.399 8.824 23.653 1.00 92.56 490 LYS A O 1
ATOM 3911 N N . ALA A 1 491 ? -20.466 8.545 24.456 1.00 94.25 491 ALA A N 1
ATOM 3912 C CA . ALA A 1 491 ? -20.891 7.670 23.360 1.00 94.25 491 ALA A CA 1
ATOM 3913 C C . ALA A 1 491 ? -20.884 8.402 22.007 1.00 94.25 491 ALA A C 1
ATOM 3915 O O . ALA A 1 491 ? -20.472 7.827 20.998 1.00 94.25 491 ALA A O 1
ATOM 3916 N N . PHE A 1 492 ? -21.288 9.676 21.978 1.00 93.31 492 PHE A N 1
ATOM 3917 C CA . PHE A 1 492 ? -21.197 10.503 20.774 1.00 93.31 492 PHE A CA 1
ATOM 3918 C C . PHE A 1 492 ? -19.740 10.720 20.334 1.00 93.31 492 PHE A C 1
ATOM 3920 O O . PHE A 1 492 ? -19.429 10.520 19.157 1.00 93.31 492 PHE A O 1
ATOM 3927 N N . ILE A 1 493 ? -18.839 11.053 21.270 1.00 92.12 493 ILE A N 1
ATOM 3928 C CA . ILE A 1 493 ? -17.397 11.182 20.993 1.00 92.12 493 ILE A CA 1
ATOM 3929 C C . ILE A 1 493 ? -16.840 9.866 20.439 1.00 92.12 493 ILE A C 1
ATOM 3931 O O . ILE A 1 493 ? -16.178 9.866 19.402 1.00 92.12 493 ILE A O 1
ATOM 3935 N N . TRP A 1 494 ? -17.156 8.736 21.076 1.00 94.12 494 TRP A N 1
ATOM 3936 C CA . TRP A 1 494 ? -16.704 7.417 20.639 1.00 94.12 494 TRP A CA 1
ATOM 3937 C C . TRP A 1 494 ? -17.108 7.117 19.190 1.00 94.12 494 TRP A C 1
ATOM 3939 O O . TRP A 1 494 ? -16.255 6.747 18.383 1.00 94.12 494 TRP A O 1
ATOM 3949 N N . VAL A 1 495 ? -18.374 7.342 18.816 1.00 91.62 495 VAL A N 1
ATOM 3950 C CA . VAL A 1 495 ? -18.858 7.113 17.440 1.00 91.62 495 VAL A CA 1
ATOM 3951 C C . VAL A 1 495 ? -18.125 7.992 16.423 1.00 91.62 495 VAL A C 1
ATOM 3953 O O . VAL A 1 495 ? -17.838 7.535 15.312 1.00 91.62 495 VAL A O 1
ATOM 3956 N N . PHE A 1 496 ? -17.813 9.238 16.786 1.00 89.81 496 PHE A N 1
ATOM 3957 C CA . PHE A 1 496 ? -17.117 10.173 15.905 1.00 89.81 496 PHE A CA 1
ATOM 3958 C C . PHE A 1 496 ? -15.630 9.817 15.733 1.00 89.81 496 PHE A C 1
ATOM 3960 O O . PHE A 1 496 ? -15.109 9.864 14.618 1.00 89.81 496 PHE A O 1
ATOM 3967 N N . CYS A 1 497 ? -14.962 9.393 16.808 1.00 90.25 497 CYS A N 1
ATOM 3968 C CA . CYS A 1 497 ? -13.533 9.075 16.810 1.00 90.25 497 CYS A CA 1
ATOM 3969 C C . CYS A 1 497 ? -13.215 7.666 16.277 1.00 90.25 497 CYS A C 1
ATOM 3971 O O . CYS A 1 497 ? -12.175 7.478 15.651 1.00 90.25 497 CYS A O 1
ATOM 3973 N N . PHE A 1 498 ? -14.101 6.676 16.462 1.00 87.19 498 PHE A N 1
ATOM 3974 C CA . PHE A 1 498 ? -13.821 5.254 16.186 1.00 87.19 498 PHE A CA 1
ATOM 3975 C C . PHE A 1 498 ? -13.366 4.955 14.746 1.00 87.19 498 PHE A C 1
ATOM 3977 O O . PHE A 1 498 ? -12.629 4.001 14.506 1.00 87.19 498 PHE A O 1
ATOM 3984 N N . LYS A 1 499 ? -13.799 5.755 13.765 1.00 85.44 499 LYS A N 1
ATOM 3985 C CA . LYS A 1 499 ? -13.456 5.539 12.348 1.00 85.44 499 LYS A CA 1
ATOM 3986 C C . LYS A 1 499 ? -12.109 6.135 11.933 1.00 85.44 499 LYS A C 1
ATOM 3988 O O . LYS A 1 499 ? -11.653 5.855 10.825 1.00 85.44 499 LYS A O 1
ATOM 3993 N N . ILE A 1 500 ? -11.488 6.957 12.774 1.00 88.25 500 ILE A N 1
ATOM 3994 C CA . ILE A 1 500 ? -10.278 7.706 12.432 1.00 88.25 500 ILE A CA 1
ATOM 3995 C C . ILE A 1 500 ? -9.055 6.921 12.900 1.00 88.25 500 ILE A C 1
ATOM 3997 O O . ILE A 1 500 ? -8.917 6.576 14.072 1.00 88.25 500 ILE A O 1
ATOM 4001 N N . LYS A 1 501 ? -8.161 6.616 11.959 1.00 82.75 501 LYS A N 1
ATOM 4002 C CA . LYS A 1 501 ? -6.956 5.818 12.201 1.00 82.75 501 LYS A CA 1
ATOM 4003 C C . LYS A 1 501 ? -5.782 6.712 12.612 1.00 82.75 501 LYS A C 1
ATOM 4005 O O . LYS A 1 501 ? -4.962 7.050 11.777 1.00 82.75 501 LYS A O 1
ATOM 4010 N N . SER A 1 502 ? -5.735 7.091 13.885 1.00 86.75 502 SER A N 1
ATOM 4011 C CA . SER A 1 502 ? -4.589 7.749 14.532 1.00 86.75 502 SER A CA 1
ATOM 4012 C C . SER A 1 502 ? -4.478 7.223 15.961 1.00 86.75 502 SER A C 1
ATOM 4014 O O . SER A 1 502 ? -5.508 7.080 16.624 1.00 86.75 502 SER A O 1
ATOM 4016 N N . SER A 1 503 ? -3.268 6.936 16.445 1.00 87.06 503 SER A N 1
ATOM 4017 C CA . SER A 1 503 ? -3.039 6.408 17.800 1.00 87.06 503 SER A CA 1
ATOM 4018 C C . SER A 1 503 ? -3.644 7.303 18.885 1.00 87.06 503 SER A C 1
ATOM 4020 O O . SER A 1 503 ? -4.347 6.814 19.770 1.00 87.06 503 SER A O 1
ATOM 4022 N N . GLY A 1 504 ? -3.455 8.621 18.778 1.00 88.56 504 GLY A N 1
ATOM 4023 C CA . GLY A 1 504 ? -4.018 9.597 19.712 1.00 88.56 504 GLY A CA 1
ATOM 4024 C C . GLY A 1 504 ? -5.549 9.633 19.694 1.00 88.56 504 GLY A C 1
ATOM 4025 O O . GLY A 1 504 ? -6.187 9.608 20.746 1.00 88.56 504 GLY A O 1
ATOM 4026 N N . VAL A 1 505 ? -6.158 9.637 18.503 1.00 91.19 505 VAL A N 1
ATOM 4027 C CA . VAL A 1 505 ? -7.628 9.659 18.362 1.00 91.19 505 VAL A CA 1
ATOM 4028 C C . VAL A 1 505 ? -8.254 8.338 18.816 1.00 91.19 505 VAL A C 1
ATOM 4030 O O . VAL A 1 505 ? -9.308 8.343 19.451 1.00 91.19 505 VAL A O 1
ATOM 4033 N N . GLN A 1 506 ? -7.599 7.207 18.545 1.00 91.69 506 GLN A N 1
ATOM 4034 C CA . GLN A 1 506 ? -8.044 5.895 19.012 1.00 91.69 506 GLN A CA 1
ATOM 4035 C C . GLN A 1 506 ? -7.955 5.770 20.532 1.00 91.69 506 GLN A C 1
ATOM 4037 O O . GLN A 1 506 ? -8.883 5.232 21.131 1.00 91.69 506 GLN A O 1
ATOM 4042 N N . ALA A 1 507 ? -6.916 6.326 21.163 1.00 91.88 507 ALA A N 1
ATOM 4043 C CA . ALA A 1 507 ? -6.823 6.375 22.619 1.00 91.88 507 ALA A CA 1
ATOM 4044 C C . ALA A 1 507 ? -7.988 7.170 23.236 1.00 91.88 507 ALA A C 1
ATOM 4046 O O . ALA A 1 507 ? -8.588 6.713 24.202 1.00 91.88 507 ALA A O 1
ATOM 4047 N N . ILE A 1 508 ? -8.377 8.304 22.638 1.00 91.94 508 ILE A N 1
ATOM 4048 C CA . ILE A 1 508 ? -9.552 9.089 23.069 1.00 91.94 508 ILE A CA 1
ATOM 4049 C C . ILE A 1 508 ? -10.862 8.318 22.856 1.00 91.94 508 ILE A C 1
ATOM 4051 O O . ILE A 1 508 ? -11.769 8.381 23.688 1.00 91.94 508 ILE A O 1
ATOM 4055 N N . ALA A 1 509 ? -10.992 7.595 21.741 1.00 93.56 509 ALA A N 1
ATOM 4056 C CA . ALA A 1 509 ? -12.170 6.773 21.478 1.00 93.56 509 ALA A CA 1
ATOM 4057 C C . ALA A 1 509 ? -12.298 5.639 22.507 1.00 93.56 509 ALA A C 1
ATOM 4059 O O . ALA A 1 509 ? -13.389 5.399 23.020 1.00 93.56 509 ALA A O 1
ATOM 4060 N N . GLN A 1 510 ? -11.190 4.959 22.807 1.00 92.81 510 GLN A N 1
ATOM 4061 C CA . GLN A 1 510 ? -11.115 3.888 23.797 1.00 92.81 510 GLN A CA 1
ATOM 4062 C C . GLN A 1 510 ? -11.429 4.409 25.204 1.00 92.81 510 GLN A C 1
ATOM 4064 O O . GLN A 1 510 ? -12.232 3.809 25.909 1.00 92.81 510 GLN A O 1
ATOM 4069 N N . ASP A 1 511 ? -10.863 5.554 25.580 1.00 92.00 511 ASP A N 1
ATOM 4070 C CA . ASP A 1 511 ? -11.170 6.259 26.826 1.00 92.00 511 ASP A CA 1
ATOM 4071 C C . ASP A 1 511 ? -12.665 6.573 26.950 1.00 92.00 511 ASP A C 1
ATOM 4073 O O . ASP A 1 511 ? -13.331 6.138 27.885 1.00 92.00 511 ASP A O 1
ATOM 4077 N N . SER A 1 512 ? -13.240 7.187 25.914 1.00 92.50 512 SER A N 1
ATOM 4078 C CA . SER A 1 512 ? -14.667 7.517 25.897 1.00 92.50 512 SER A CA 1
ATOM 4079 C C . SER A 1 512 ? -15.566 6.279 25.990 1.00 92.50 512 SER A C 1
ATOM 4081 O O . SER A 1 512 ? -16.637 6.336 26.591 1.00 92.50 512 SER A O 1
ATOM 4083 N N . LEU A 1 513 ? -15.152 5.150 25.406 1.00 93.56 513 LEU A N 1
ATOM 4084 C CA . LEU A 1 513 ? -15.862 3.880 25.546 1.00 93.56 513 LEU A CA 1
ATOM 4085 C C . LEU A 1 513 ? -15.750 3.328 26.973 1.00 93.56 513 LEU A C 1
ATOM 4087 O O . LEU A 1 513 ? -16.756 2.875 27.521 1.00 93.56 513 LEU A O 1
ATOM 4091 N N . ASN A 1 514 ? -14.560 3.382 27.570 1.00 91.69 514 ASN A N 1
ATOM 4092 C CA . ASN A 1 514 ? -14.332 2.948 28.944 1.00 91.69 514 ASN A CA 1
ATOM 4093 C C . ASN A 1 514 ? -15.197 3.743 29.925 1.00 91.69 514 ASN A C 1
ATOM 4095 O O . ASN A 1 514 ? -15.820 3.127 30.786 1.00 91.69 514 ASN A O 1
ATOM 4099 N N . ASP A 1 515 ? -15.350 5.055 29.734 1.00 90.38 515 ASP A N 1
ATOM 4100 C CA . ASP A 1 515 ? -16.228 5.894 30.561 1.00 90.38 515 ASP A CA 1
ATOM 4101 C C . ASP A 1 515 ? -17.704 5.534 30.402 1.00 90.38 515 ASP A C 1
ATOM 4103 O O . ASP A 1 515 ? -18.460 5.512 31.376 1.00 90.38 515 ASP A O 1
ATOM 4107 N N . VAL A 1 516 ? -18.140 5.236 29.174 1.00 92.94 516 VAL A N 1
ATOM 4108 C CA . VAL A 1 516 ? -19.510 4.779 28.904 1.00 92.94 516 VAL A CA 1
ATOM 4109 C C . VAL A 1 516 ? -19.771 3.460 29.625 1.00 92.94 516 VAL A C 1
ATOM 4111 O O . VAL A 1 516 ? -20.766 3.334 30.339 1.00 92.94 516 VAL A O 1
ATOM 4114 N N . VAL A 1 517 ? -18.871 2.486 29.475 1.00 92.06 517 VAL A N 1
ATOM 4115 C CA . VAL A 1 517 ? -18.984 1.173 30.123 1.00 92.06 517 VAL A CA 1
ATOM 4116 C C . VAL A 1 517 ? -18.935 1.320 31.646 1.00 92.06 517 VAL A C 1
ATOM 4118 O O . VAL A 1 517 ? -19.758 0.720 32.341 1.00 92.06 517 VAL A O 1
ATOM 4121 N N . PHE A 1 518 ? -18.042 2.164 32.162 1.00 89.19 518 PHE A N 1
ATOM 4122 C CA . PHE A 1 518 ? -17.892 2.438 33.587 1.00 89.19 518 PHE A CA 1
ATOM 4123 C C . PHE A 1 518 ? -19.130 3.064 34.204 1.00 89.19 518 PHE A C 1
ATOM 4125 O O . PHE A 1 518 ? -19.638 2.550 35.203 1.00 89.19 518 PHE A O 1
ATOM 4132 N N . ASN A 1 519 ? -19.679 4.105 33.585 1.00 89.38 519 ASN A N 1
ATOM 4133 C CA . ASN A 1 519 ? -20.882 4.757 34.083 1.00 89.38 519 ASN A CA 1
ATOM 4134 C C . ASN A 1 519 ? -22.119 3.846 33.978 1.00 89.38 519 ASN A C 1
ATOM 4136 O O . ASN A 1 519 ? -22.945 3.833 34.890 1.00 89.38 519 ASN A O 1
ATOM 4140 N N . ILE A 1 520 ? -22.237 3.023 32.927 1.00 90.81 520 ILE A N 1
ATOM 4141 C CA . ILE A 1 520 ? -23.333 2.045 32.799 1.00 90.81 520 ILE A CA 1
ATOM 4142 C C . ILE A 1 520 ? -23.251 0.976 33.894 1.00 90.81 520 ILE A C 1
ATOM 4144 O O . ILE A 1 520 ? -24.263 0.677 34.534 1.00 90.81 520 ILE A O 1
ATOM 4148 N N . ILE A 1 521 ? -22.070 0.401 34.131 1.00 88.94 521 ILE A N 1
ATOM 4149 C CA . ILE A 1 521 ? -21.858 -0.622 35.167 1.00 88.94 521 ILE A CA 1
ATOM 4150 C C . ILE A 1 521 ? -22.100 -0.032 36.558 1.00 88.94 521 ILE A C 1
ATOM 4152 O O . ILE A 1 521 ? -22.840 -0.623 37.344 1.00 88.94 521 ILE A O 1
ATOM 4156 N N . SER A 1 522 ? -21.579 1.166 36.818 1.00 84.69 522 SER A N 1
ATOM 4157 C CA . SER A 1 522 ? -21.739 1.876 38.092 1.00 84.69 522 SER A CA 1
ATOM 4158 C C . SER A 1 522 ? -23.185 2.298 38.380 1.00 84.69 522 SER A C 1
ATOM 4160 O O . SER A 1 522 ? -23.541 2.500 39.533 1.00 84.69 522 SER A O 1
ATOM 4162 N N . LEU A 1 523 ? -24.050 2.406 37.365 1.00 85.56 523 LEU A N 1
ATOM 4163 C CA . LEU A 1 523 ? -25.496 2.578 37.558 1.00 85.56 523 LEU A CA 1
ATOM 4164 C C . LEU A 1 523 ? -26.222 1.232 37.724 1.00 85.56 523 LEU A C 1
ATOM 4166 O O . LEU A 1 523 ? -27.143 1.109 38.533 1.00 85.56 523 LEU A O 1
ATOM 4170 N N . SER A 1 524 ? -25.810 0.214 36.965 1.00 87.75 524 SER A N 1
ATOM 4171 C CA . SER A 1 524 ? -26.521 -1.067 36.870 1.00 87.75 524 SER A CA 1
ATOM 4172 C C . SER A 1 524 ? -26.283 -1.978 38.075 1.00 87.75 524 SER A C 1
ATOM 4174 O O . SER A 1 524 ? -27.231 -2.563 38.596 1.00 87.75 524 SER A O 1
ATOM 4176 N N . PHE A 1 525 ? -25.036 -2.105 38.538 1.00 86.75 525 PHE A N 1
ATOM 4177 C CA . PHE A 1 525 ? -24.672 -3.030 39.616 1.00 86.75 525 PHE A CA 1
ATOM 4178 C C . PHE A 1 525 ? -25.260 -2.626 40.978 1.00 86.75 525 PHE A C 1
ATOM 4180 O O . PHE A 1 525 ? -25.826 -3.503 41.638 1.00 86.75 525 PHE A O 1
ATOM 4187 N N . PRO A 1 526 ? -25.255 -1.340 41.386 1.00 81.25 526 PRO A N 1
ATOM 4188 C CA . PRO A 1 526 ? -25.982 -0.905 42.580 1.00 81.25 526 PRO A CA 1
ATOM 4189 C C . PRO A 1 526 ? -27.488 -1.151 42.488 1.00 81.25 526 PRO A C 1
ATOM 4191 O O . PRO A 1 526 ? -28.092 -1.636 43.445 1.00 81.25 526 PRO A O 1
ATOM 4194 N N . TYR A 1 527 ? -28.100 -0.868 41.332 1.00 83.94 527 TYR A N 1
ATOM 4195 C CA . TYR A 1 527 ? -29.530 -1.095 41.118 1.00 83.94 527 TYR A CA 1
ATOM 4196 C C . TYR A 1 527 ? -29.889 -2.584 41.226 1.00 83.94 527 TYR A C 1
ATOM 4198 O O . TYR A 1 527 ? -30.812 -2.958 41.949 1.00 83.94 527 TYR A O 1
ATOM 4206 N N . MET A 1 528 ? -29.115 -3.457 40.577 1.00 85.38 528 MET A N 1
ATOM 4207 C CA . MET A 1 528 ? -29.279 -4.907 40.695 1.00 85.38 528 MET A CA 1
ATOM 4208 C C . MET A 1 528 ? -29.039 -5.402 42.125 1.00 85.38 528 MET A C 1
ATOM 4210 O O . MET A 1 528 ? -29.774 -6.266 42.597 1.00 85.38 528 MET A O 1
ATOM 4214 N N . GLY A 1 529 ? -28.052 -4.843 42.828 1.00 83.94 529 GLY A N 1
ATOM 4215 C CA . GLY A 1 529 ? -27.768 -5.167 44.224 1.00 83.94 529 GLY A CA 1
ATOM 4216 C C . GLY A 1 529 ? -28.940 -4.836 45.149 1.00 83.94 529 GLY A C 1
ATOM 4217 O O . GLY A 1 529 ? -29.251 -5.628 46.037 1.00 83.94 529 GLY A O 1
ATOM 4218 N N . GLN A 1 530 ? -29.649 -3.730 44.897 1.00 81.94 530 GLN A N 1
ATOM 4219 C CA . GLN A 1 530 ? -30.879 -3.380 45.616 1.00 81.94 530 GLN A CA 1
ATOM 4220 C C . GLN A 1 530 ? -32.028 -4.345 45.303 1.00 81.94 530 GLN A C 1
ATOM 4222 O O . GLN A 1 530 ? -32.682 -4.829 46.221 1.00 81.94 530 GLN A O 1
ATOM 4227 N N . VAL A 1 531 ? -32.262 -4.665 44.025 1.00 85.31 531 VAL A N 1
ATOM 4228 C CA . VAL A 1 531 ? -33.354 -5.571 43.614 1.00 85.31 531 VAL A CA 1
ATOM 4229 C C . VAL A 1 531 ? -33.138 -6.999 44.133 1.00 85.31 531 VAL A C 1
ATOM 4231 O O . VAL A 1 531 ? -34.092 -7.663 44.533 1.00 85.31 531 VAL A O 1
ATOM 4234 N N . LEU A 1 532 ? -31.889 -7.474 44.145 1.00 86.88 532 LEU A N 1
ATOM 4235 C CA . LEU A 1 532 ? -31.521 -8.828 44.571 1.00 86.88 532 LEU A CA 1
ATOM 4236 C C . LEU A 1 532 ? -31.164 -8.929 46.065 1.00 86.88 532 LEU A C 1
ATOM 4238 O O . LEU A 1 532 ? -30.930 -10.035 46.546 1.00 86.88 532 LEU A O 1
ATOM 4242 N N . ASN A 1 533 ? -31.128 -7.810 46.798 1.00 83.06 533 ASN A N 1
ATOM 4243 C CA . ASN A 1 533 ? -30.637 -7.709 48.182 1.00 83.06 533 ASN A CA 1
ATOM 4244 C C . ASN A 1 533 ? -29.190 -8.216 48.378 1.00 83.06 533 ASN A C 1
ATOM 4246 O O . ASN A 1 533 ? -28.856 -8.784 49.418 1.00 83.06 533 ASN A O 1
ATOM 4250 N N . ILE A 1 534 ? -28.318 -8.000 47.387 1.00 85.38 534 ILE A N 1
ATOM 4251 C CA . ILE A 1 534 ? -26.889 -8.356 47.428 1.00 85.38 534 ILE A CA 1
ATOM 4252 C C . ILE A 1 534 ? -26.058 -7.063 47.333 1.00 85.38 534 ILE A C 1
ATOM 4254 O O . ILE A 1 534 ? -25.691 -6.650 46.230 1.00 85.38 534 ILE A O 1
ATOM 4258 N N . PRO A 1 535 ? -25.740 -6.393 48.458 1.00 78.06 535 PRO A N 1
ATOM 4259 C CA . PRO A 1 535 ? -24.993 -5.129 48.449 1.00 78.06 535 PRO A CA 1
ATOM 4260 C C . PRO A 1 535 ? -23.538 -5.280 47.978 1.00 78.06 535 PRO A C 1
ATOM 4262 O O . PRO A 1 535 ? -22.935 -4.315 47.524 1.00 78.06 535 PRO A O 1
ATOM 4265 N N . GLN A 1 536 ? -22.974 -6.491 48.026 1.00 84.38 536 GLN A N 1
ATOM 4266 C CA . GLN A 1 536 ? -21.625 -6.786 47.531 1.00 84.38 536 GLN A CA 1
ATOM 4267 C C . GLN A 1 536 ? -21.525 -6.737 46.001 1.00 84.38 536 GLN A C 1
ATOM 4269 O O . GLN A 1 536 ? -20.421 -6.752 45.463 1.00 84.38 536 GLN A O 1
ATOM 4274 N N . LEU A 1 537 ? -22.655 -6.694 45.289 1.00 84.88 537 LEU A N 1
ATOM 4275 C CA . LEU A 1 537 ? -22.655 -6.708 43.833 1.00 84.88 537 LEU A CA 1
ATOM 4276 C C . LEU A 1 537 ? -21.953 -5.464 43.260 1.00 84.88 537 LEU A C 1
ATOM 4278 O O . LEU A 1 537 ? -21.184 -5.597 42.317 1.00 84.88 537 LEU A O 1
ATOM 4282 N N . ASP A 1 538 ? -22.133 -4.295 43.879 1.00 84.56 538 ASP A N 1
ATOM 4283 C CA . ASP A 1 538 ? -21.472 -3.042 43.487 1.00 84.56 538 ASP A CA 1
ATOM 4284 C C . ASP A 1 538 ? -19.926 -3.122 43.529 1.00 84.56 538 ASP A C 1
ATOM 4286 O O . ASP A 1 538 ? -19.299 -3.019 42.470 1.00 84.56 538 ASP A O 1
ATOM 4290 N N . PRO A 1 539 ? -19.273 -3.422 44.675 1.00 87.56 539 PRO A N 1
ATOM 4291 C CA . PRO A 1 539 ? -17.814 -3.544 44.716 1.00 87.56 539 PRO A CA 1
ATOM 4292 C C . PRO A 1 539 ? -17.276 -4.685 43.839 1.00 87.56 539 PRO A C 1
ATOM 4294 O O . PRO A 1 539 ? -16.181 -4.563 43.292 1.00 87.56 539 PRO A O 1
ATOM 4297 N N . ILE A 1 540 ? -18.029 -5.775 43.644 1.00 89.38 540 ILE A N 1
ATOM 4298 C CA . ILE A 1 540 ? -17.642 -6.847 42.710 1.00 89.38 540 ILE A CA 1
ATOM 4299 C C . ILE A 1 540 ? -17.636 -6.334 41.262 1.00 89.38 540 ILE A C 1
ATOM 4301 O O . ILE A 1 540 ? -16.689 -6.612 40.523 1.00 89.38 540 ILE A O 1
ATOM 4305 N N . GLY A 1 541 ? -18.657 -5.570 40.863 1.00 88.50 541 GLY A N 1
ATOM 4306 C CA . GLY A 1 541 ? -18.727 -4.932 39.548 1.00 88.50 541 GLY A CA 1
ATOM 4307 C C . GLY A 1 541 ? -17.552 -3.986 39.308 1.00 88.50 541 GLY A C 1
ATOM 4308 O O . GLY A 1 541 ? -16.895 -4.083 38.270 1.00 88.50 541 GLY A O 1
ATOM 4309 N N . GLY A 1 542 ? -17.230 -3.153 40.305 1.00 88.56 542 GLY A N 1
ATOM 4310 C CA . GLY A 1 542 ? -16.062 -2.267 40.285 1.00 88.56 542 GLY A CA 1
ATOM 4311 C C . GLY A 1 542 ? -14.742 -3.022 40.100 1.00 88.56 542 GLY A C 1
ATOM 4312 O O . GLY A 1 542 ? -13.961 -2.680 39.217 1.00 88.56 542 GLY A O 1
ATOM 4313 N N . ILE A 1 543 ? -14.520 -4.110 40.849 1.00 91.75 543 ILE A N 1
ATOM 4314 C CA . ILE A 1 543 ? -13.308 -4.944 40.727 1.00 91.75 543 ILE A CA 1
ATOM 4315 C C . ILE A 1 543 ? -13.176 -5.548 39.324 1.00 91.75 543 ILE A C 1
ATOM 4317 O O . ILE A 1 543 ? -12.112 -5.452 38.709 1.00 91.75 543 ILE A O 1
ATOM 4321 N N . ILE A 1 544 ? -14.241 -6.181 38.819 1.00 92.88 544 ILE A N 1
ATOM 4322 C CA . ILE A 1 544 ? -14.228 -6.845 37.507 1.00 92.88 544 ILE A CA 1
ATOM 4323 C C . ILE A 1 544 ? -13.931 -5.828 36.406 1.00 92.88 544 ILE A C 1
ATOM 4325 O O . ILE A 1 544 ? -13.093 -6.080 35.538 1.00 92.88 544 ILE A O 1
ATOM 4329 N N . LEU A 1 545 ? -14.592 -4.673 36.461 1.00 92.19 545 LEU A N 1
ATOM 4330 C CA . LEU A 1 545 ? -14.420 -3.634 35.463 1.00 92.19 545 LEU A CA 1
ATOM 4331 C C . LEU A 1 545 ? -13.024 -3.002 35.515 1.00 92.19 545 LEU A C 1
ATOM 4333 O O . LEU A 1 545 ? -12.390 -2.858 34.472 1.00 92.19 545 LEU A O 1
ATOM 4337 N N . SER A 1 546 ? -12.516 -2.666 36.703 1.00 93.81 546 SER A N 1
ATOM 4338 C CA . SER A 1 546 ? -11.169 -2.105 36.838 1.00 93.81 546 SER A CA 1
ATOM 4339 C C . SER A 1 546 ? -10.105 -3.052 36.286 1.00 93.81 546 SER A C 1
ATOM 4341 O O . SER A 1 546 ? -9.210 -2.606 35.575 1.00 93.81 546 SER A O 1
ATOM 4343 N N . LEU A 1 547 ? -10.211 -4.361 36.543 1.00 95.38 547 LEU A N 1
ATOM 4344 C CA . LEU A 1 547 ? -9.283 -5.347 35.975 1.00 95.38 547 LEU A CA 1
ATOM 4345 C C . LEU A 1 547 ? -9.365 -5.405 34.448 1.00 95.38 547 LEU A C 1
ATOM 4347 O O . LEU A 1 547 ? -8.328 -5.453 33.787 1.00 95.38 547 LEU A O 1
ATOM 4351 N N . TYR A 1 548 ? -10.578 -5.375 33.892 1.00 94.62 548 TYR A N 1
ATOM 4352 C CA . TYR A 1 548 ? -10.790 -5.345 32.447 1.00 94.62 548 TYR A CA 1
ATOM 4353 C C . TYR A 1 548 ? -10.097 -4.129 31.808 1.00 94.62 548 TYR A C 1
ATOM 4355 O O . TYR A 1 548 ? -9.276 -4.297 30.906 1.00 94.62 548 TYR A O 1
ATOM 4363 N N . ILE A 1 549 ? -10.341 -2.927 32.342 1.00 93.00 549 ILE A N 1
ATOM 4364 C CA . ILE A 1 549 ? -9.783 -1.677 31.810 1.00 93.00 549 ILE A CA 1
ATOM 4365 C C . ILE A 1 549 ? -8.253 -1.635 31.969 1.00 93.00 549 ILE A C 1
ATOM 4367 O O . ILE A 1 549 ? -7.549 -1.239 31.041 1.00 93.00 549 ILE A O 1
ATOM 4371 N N . ILE A 1 550 ? -7.706 -2.102 33.099 1.00 95.69 550 ILE A N 1
ATOM 4372 C CA . ILE A 1 550 ? -6.249 -2.183 33.316 1.00 95.69 550 ILE A CA 1
ATOM 4373 C C . ILE A 1 550 ? -5.582 -3.096 32.283 1.00 95.69 550 ILE A C 1
ATOM 4375 O O . ILE A 1 550 ? -4.545 -2.729 31.727 1.00 95.69 550 ILE A O 1
ATOM 4379 N N . ILE A 1 551 ? -6.150 -4.279 32.022 1.00 96.00 551 ILE A N 1
ATOM 4380 C CA . ILE A 1 551 ? -5.614 -5.216 31.023 1.00 96.00 551 ILE A CA 1
ATOM 4381 C C . ILE A 1 551 ? -5.632 -4.568 29.636 1.00 96.00 551 ILE A C 1
ATOM 4383 O O . ILE A 1 551 ? -4.640 -4.653 28.909 1.00 96.00 551 ILE A O 1
ATOM 4387 N N . GLU A 1 552 ? -6.727 -3.890 29.292 1.00 94.31 552 GLU A N 1
ATOM 4388 C CA . GLU A 1 552 ? -6.885 -3.223 28.002 1.00 94.31 552 GLU A CA 1
ATOM 4389 C C . GLU A 1 552 ? -5.843 -2.109 27.801 1.00 94.31 552 GLU A C 1
ATOM 4391 O O . GLU A 1 552 ? -5.092 -2.137 26.823 1.00 94.31 552 GLU A O 1
ATOM 4396 N N . TRP A 1 553 ? -5.704 -1.190 28.764 1.00 95.31 553 TRP A N 1
ATOM 4397 C CA . TRP A 1 553 ? -4.716 -0.104 28.696 1.00 95.31 553 TRP A CA 1
ATOM 4398 C C . TRP A 1 553 ? -3.272 -0.586 28.783 1.00 95.31 553 TRP A C 1
ATOM 4400 O O . TRP A 1 553 ? -2.393 0.006 28.160 1.00 95.31 553 TRP A O 1
ATOM 4410 N N . THR A 1 554 ? -3.004 -1.674 29.509 1.00 96.75 554 THR A N 1
ATOM 4411 C CA . THR A 1 554 ? -1.673 -2.299 29.510 1.00 96.75 554 THR A CA 1
ATOM 4412 C C . THR A 1 554 ? -1.333 -2.829 28.115 1.00 96.75 554 THR A C 1
ATOM 4414 O O . THR A 1 554 ? -0.205 -2.659 27.651 1.00 96.75 554 THR A O 1
ATOM 4417 N N . GLY A 1 555 ? -2.310 -3.408 27.409 1.00 95.19 555 GLY A N 1
ATOM 4418 C CA . GLY A 1 555 ? -2.173 -3.784 26.002 1.00 95.19 555 GLY A CA 1
ATOM 4419 C C . GLY A 1 555 ? -1.846 -2.585 25.105 1.00 95.19 555 GLY A C 1
ATOM 4420 O O . GLY A 1 555 ? -0.868 -2.636 24.356 1.00 95.19 555 GLY A O 1
ATOM 4421 N N . THR A 1 556 ? -2.603 -1.488 25.233 1.00 93.50 556 THR A N 1
ATOM 4422 C CA . THR A 1 556 ? -2.378 -0.237 24.482 1.00 93.50 556 THR A CA 1
ATOM 4423 C C . THR A 1 556 ? -0.994 0.360 24.762 1.00 93.50 556 THR A C 1
ATOM 4425 O O . THR A 1 556 ? -0.295 0.767 23.829 1.00 93.50 556 THR A O 1
ATOM 4428 N N . LEU A 1 557 ? -0.553 0.359 26.023 1.00 95.00 557 LEU A N 1
ATOM 4429 C CA . LEU A 1 557 ? 0.771 0.827 26.435 1.00 95.00 557 LEU A CA 1
ATOM 4430 C C . LEU A 1 557 ? 1.891 0.000 25.793 1.00 95.00 557 LEU A C 1
ATOM 4432 O O . LEU A 1 557 ? 2.825 0.570 25.227 1.00 95.00 557 LEU A O 1
ATOM 4436 N N . ILE A 1 558 ? 1.794 -1.332 25.846 1.00 94.56 558 ILE A N 1
ATOM 4437 C CA . ILE A 1 558 ? 2.805 -2.229 25.269 1.00 94.56 558 ILE A CA 1
ATOM 4438 C C . ILE A 1 558 ? 2.853 -2.089 23.744 1.00 94.56 558 ILE A C 1
ATOM 4440 O O . ILE A 1 558 ? 3.951 -2.086 23.180 1.00 94.56 558 ILE A O 1
ATOM 4444 N N . ASP A 1 559 ? 1.710 -1.950 23.063 1.00 91.19 559 ASP A N 1
ATOM 4445 C CA . ASP A 1 559 ? 1.697 -1.798 21.604 1.00 91.19 559 ASP A CA 1
ATOM 4446 C C . ASP A 1 559 ? 2.348 -0.480 21.165 1.00 91.19 559 ASP A C 1
ATOM 4448 O O . ASP A 1 559 ? 3.256 -0.496 20.334 1.00 91.19 559 ASP A O 1
ATOM 4452 N N . ASN A 1 560 ? 1.981 0.647 21.788 1.00 91.50 560 ASN A N 1
ATOM 4453 C CA . ASN A 1 560 ? 2.573 1.953 21.474 1.00 91.50 560 ASN A CA 1
ATOM 4454 C C . ASN A 1 560 ? 4.066 2.014 21.826 1.00 91.50 560 ASN A C 1
ATOM 4456 O O . ASN A 1 560 ? 4.865 2.544 21.052 1.00 91.50 560 ASN A O 1
ATOM 4460 N N . PHE A 1 561 ? 4.476 1.414 22.947 1.00 92.25 561 PHE A N 1
ATOM 4461 C CA . PHE A 1 561 ? 5.891 1.286 23.301 1.00 92.25 561 PHE A CA 1
ATOM 4462 C C . PHE A 1 561 ? 6.667 0.437 22.281 1.00 92.25 561 PHE A C 1
ATOM 4464 O O . PHE A 1 561 ? 7.790 0.778 21.898 1.00 92.25 561 PHE A O 1
ATOM 4471 N N . SER A 1 562 ? 6.061 -0.649 21.797 1.00 90.44 562 SER A N 1
ATOM 4472 C CA . SER A 1 562 ? 6.658 -1.509 20.771 1.00 90.44 562 SER A CA 1
ATOM 4473 C C . SER A 1 562 ? 6.794 -0.774 19.435 1.00 90.44 562 SER A C 1
ATOM 4475 O O . SER A 1 562 ? 7.847 -0.857 18.804 1.00 90.44 562 SER A O 1
ATOM 4477 N N . ARG A 1 563 ? 5.775 -0.009 19.019 1.00 87.94 563 ARG A N 1
ATOM 4478 C CA . ARG A 1 563 ? 5.830 0.847 17.819 1.00 87.94 563 ARG A CA 1
ATOM 4479 C C . ARG A 1 563 ? 6.927 1.903 17.924 1.00 87.94 563 ARG A C 1
ATOM 4481 O O . ARG A 1 563 ? 7.673 2.099 16.973 1.00 87.94 563 ARG A O 1
ATOM 4488 N N . LEU A 1 564 ? 7.088 2.524 19.094 1.00 87.12 564 LEU A N 1
ATOM 4489 C CA . LEU A 1 564 ? 8.170 3.480 19.350 1.00 87.12 564 LEU A CA 1
ATOM 4490 C C . LEU A 1 564 ? 9.565 2.828 19.277 1.00 87.12 564 LEU A C 1
ATOM 4492 O O . LEU A 1 564 ? 10.536 3.487 18.907 1.00 87.12 564 LEU A O 1
ATOM 4496 N N . SER A 1 565 ? 9.656 1.537 19.609 1.00 87.19 565 SER A N 1
ATOM 4497 C CA . SER A 1 565 ? 10.897 0.750 19.625 1.00 87.19 565 SER A CA 1
ATOM 4498 C C . SER A 1 565 ? 11.269 0.120 18.274 1.00 87.19 565 SER A C 1
ATOM 4500 O O . SER A 1 565 ? 12.279 -0.578 18.205 1.00 87.19 565 SER A O 1
ATOM 4502 N N . GLY A 1 566 ? 10.486 0.338 17.210 1.00 85.06 566 GLY A N 1
ATOM 4503 C CA . GLY A 1 566 ? 10.755 -0.243 15.889 1.00 85.06 566 GLY A CA 1
ATOM 4504 C C . GLY A 1 566 ? 10.157 -1.637 15.678 1.00 85.06 566 GLY A C 1
ATOM 4505 O O . GLY A 1 566 ? 10.800 -2.512 15.101 1.00 85.06 566 GLY A O 1
ATOM 4506 N N . ARG A 1 567 ? 8.932 -1.883 16.162 1.00 89.00 567 ARG A N 1
ATOM 4507 C CA . ARG A 1 567 ? 8.185 -3.117 15.857 1.00 89.00 567 ARG A CA 1
ATOM 4508 C C . ARG A 1 567 ? 8.039 -3.302 14.340 1.00 89.00 567 ARG A C 1
ATOM 4510 O O . ARG A 1 567 ? 7.744 -2.347 13.631 1.00 89.00 567 ARG A O 1
ATOM 4517 N N . VAL A 1 568 ? 8.186 -4.541 13.867 1.00 88.31 568 VAL A N 1
ATOM 4518 C CA . VAL A 1 568 ? 7.962 -4.911 12.458 1.00 88.31 568 VAL A CA 1
ATOM 4519 C C . VAL A 1 568 ? 6.525 -4.577 12.034 1.00 88.31 568 VAL A C 1
ATOM 4521 O O . VAL A 1 568 ? 5.587 -4.854 12.786 1.00 88.31 568 VAL A O 1
ATOM 4524 N N . ALA A 1 569 ? 6.385 -4.007 10.838 1.00 89.12 569 ALA A N 1
ATOM 4525 C CA . ALA A 1 569 ? 5.123 -3.677 10.176 1.00 89.12 569 ALA A CA 1
ATOM 4526 C C . ALA A 1 569 ? 4.218 -4.905 9.944 1.00 89.12 569 ALA A C 1
ATOM 4528 O O . ALA A 1 569 ? 4.672 -6.056 9.997 1.00 89.12 569 ALA A O 1
ATOM 4529 N N . ASP A 1 570 ? 2.928 -4.684 9.650 1.00 87.94 570 ASP A N 1
ATOM 4530 C CA . ASP A 1 570 ? 2.028 -5.796 9.307 1.00 87.94 570 ASP A CA 1
ATOM 4531 C C . ASP A 1 570 ? 2.534 -6.496 8.029 1.00 87.94 570 ASP A C 1
ATOM 4533 O O . ASP A 1 570 ? 2.945 -5.833 7.071 1.00 87.94 570 ASP A O 1
ATOM 4537 N N . PRO A 1 571 ? 2.469 -7.838 7.954 1.00 84.88 571 PRO A N 1
ATOM 4538 C CA . PRO A 1 571 ? 2.693 -8.582 6.718 1.00 84.88 571 PRO A CA 1
ATOM 4539 C C . PRO A 1 571 ? 2.026 -8.003 5.459 1.00 84.88 571 PRO A C 1
ATOM 4541 O O . PRO A 1 571 ? 2.564 -8.186 4.367 1.00 84.88 571 PRO A O 1
ATOM 4544 N N . VAL A 1 572 ? 0.873 -7.330 5.581 1.00 86.38 572 VAL A N 1
ATOM 4545 C CA . VAL A 1 572 ? 0.206 -6.650 4.453 1.00 86.38 572 VAL A CA 1
ATOM 4546 C C . VAL A 1 572 ? 1.048 -5.487 3.919 1.00 86.38 572 VAL A C 1
ATOM 4548 O O . VAL A 1 572 ? 1.255 -5.403 2.709 1.00 86.38 572 VAL A O 1
ATOM 4551 N N . GLU A 1 573 ? 1.585 -4.633 4.793 1.00 87.75 573 GLU A N 1
ATOM 4552 C CA . GLU A 1 573 ? 2.446 -3.504 4.411 1.00 87.75 573 GLU A CA 1
ATOM 4553 C C . GLU A 1 573 ? 3.762 -3.996 3.811 1.00 87.75 573 GLU A C 1
ATOM 4555 O O . GLU A 1 573 ? 4.150 -3.557 2.729 1.00 87.75 573 GLU A O 1
ATOM 4560 N N . LEU A 1 574 ? 4.392 -4.994 4.441 1.00 89.31 574 LEU A N 1
ATOM 4561 C CA . LEU A 1 574 ? 5.594 -5.630 3.897 1.00 89.31 574 LEU A CA 1
ATOM 4562 C C . LEU A 1 574 ? 5.337 -6.200 2.494 1.00 89.31 574 LEU A C 1
ATOM 4564 O O . LEU A 1 574 ? 6.133 -6.006 1.577 1.00 89.31 574 LEU A O 1
ATOM 4568 N N . SER A 1 575 ? 4.201 -6.879 2.306 1.00 87.50 575 SER A N 1
ATOM 4569 C CA . SER A 1 575 ? 3.804 -7.427 1.006 1.00 87.50 575 SER A CA 1
ATOM 4570 C C . SER A 1 575 ? 3.566 -6.323 -0.022 1.00 87.50 575 SER A C 1
ATOM 4572 O O . SER A 1 575 ? 3.957 -6.493 -1.175 1.00 87.50 575 SER A O 1
ATOM 4574 N N . LYS A 1 576 ? 2.940 -5.207 0.375 1.00 90.19 576 LYS A N 1
ATOM 4575 C CA . LYS A 1 576 ? 2.669 -4.033 -0.471 1.00 90.19 576 LYS A CA 1
ATOM 4576 C C . LYS A 1 576 ? 3.970 -3.410 -0.982 1.00 90.19 576 LYS A C 1
ATOM 4578 O O . LYS A 1 576 ? 4.108 -3.197 -2.185 1.00 90.19 576 LYS A O 1
ATOM 4583 N N . VAL A 1 577 ? 4.936 -3.184 -0.092 1.00 91.12 577 VAL A N 1
ATOM 4584 C CA . VAL A 1 577 ? 6.259 -2.639 -0.440 1.00 91.12 577 VAL A CA 1
ATOM 4585 C C . VAL A 1 577 ? 7.034 -3.613 -1.323 1.00 91.12 577 VAL A C 1
ATOM 4587 O O . VAL A 1 577 ? 7.547 -3.220 -2.369 1.00 91.12 577 VAL A O 1
ATOM 4590 N N . LEU A 1 578 ? 7.073 -4.898 -0.956 1.00 90.06 578 LEU A N 1
ATOM 4591 C CA . LEU A 1 578 ? 7.742 -5.923 -1.756 1.00 90.06 578 LEU A CA 1
ATOM 4592 C C . LEU A 1 578 ? 7.140 -6.012 -3.162 1.00 90.06 578 LEU A C 1
ATOM 4594 O O . LEU A 1 578 ? 7.872 -6.079 -4.151 1.00 90.06 578 LEU A O 1
ATOM 4598 N N . TYR A 1 579 ? 5.811 -5.986 -3.267 1.00 88.50 579 TYR A N 1
ATOM 4599 C CA . TYR A 1 579 ? 5.127 -5.941 -4.552 1.00 88.50 579 TYR A CA 1
ATOM 4600 C C . TYR A 1 579 ? 5.574 -4.709 -5.341 1.00 88.50 579 TYR A C 1
ATOM 4602 O O . TYR A 1 579 ? 6.096 -4.886 -6.434 1.00 88.50 579 TYR A O 1
ATOM 4610 N N . CYS A 1 580 ? 5.514 -3.509 -4.754 1.00 90.06 580 CYS A N 1
ATOM 4611 C CA . CYS A 1 580 ? 5.959 -2.256 -5.374 1.00 90.06 580 CYS A CA 1
ATOM 4612 C C . CYS A 1 580 ? 7.384 -2.327 -5.940 1.00 90.06 580 CYS A C 1
ATOM 4614 O O . CYS A 1 580 ? 7.583 -2.113 -7.134 1.00 90.06 580 CYS A O 1
ATOM 4616 N N . VAL A 1 581 ? 8.370 -2.723 -5.132 1.00 89.38 581 VAL A N 1
ATOM 4617 C CA . VAL A 1 581 ? 9.775 -2.829 -5.568 1.00 89.38 581 VAL A CA 1
ATOM 4618 C C . VAL A 1 581 ? 9.926 -3.859 -6.680 1.00 89.38 581 VAL A C 1
ATOM 4620 O O . VAL A 1 581 ? 10.587 -3.624 -7.692 1.00 89.38 581 VAL A O 1
ATOM 4623 N N . THR A 1 582 ? 9.243 -4.996 -6.550 1.00 83.81 582 THR A N 1
ATOM 4624 C CA . THR A 1 582 ? 9.227 -6.011 -7.600 1.00 83.81 582 THR A CA 1
ATOM 4625 C C . THR A 1 582 ? 8.385 -5.600 -8.809 1.00 83.81 582 THR A C 1
ATOM 4627 O O . THR A 1 582 ? 8.296 -6.373 -9.750 1.00 83.81 582 THR A O 1
ATOM 4630 N N . ARG A 1 583 ? 7.800 -4.408 -8.913 1.00 83.69 583 ARG A N 1
ATOM 4631 C CA . ARG A 1 583 ? 7.222 -3.949 -10.190 1.00 83.69 583 ARG A CA 1
ATOM 4632 C C . ARG A 1 583 ? 8.244 -3.327 -11.123 1.00 83.69 583 ARG A C 1
ATOM 4634 O O . ARG A 1 583 ? 8.005 -3.298 -12.330 1.00 83.69 583 ARG A O 1
ATOM 4641 N N . PHE A 1 584 ? 9.386 -2.909 -10.594 1.00 81.94 584 PHE A N 1
ATOM 4642 C CA . PHE A 1 584 ? 10.442 -2.306 -11.384 1.00 81.94 584 PHE A CA 1
ATOM 4643 C C . PHE A 1 584 ? 11.164 -3.378 -12.216 1.00 81.94 584 PHE A C 1
ATOM 4645 O O . PHE A 1 584 ? 11.775 -4.306 -11.683 1.00 81.94 584 PHE A O 1
ATOM 4652 N N . THR A 1 585 ? 11.085 -3.267 -13.542 1.00 77.69 585 THR A N 1
ATOM 4653 C CA . THR A 1 585 ? 11.728 -4.161 -14.518 1.00 77.69 585 THR A CA 1
ATOM 4654 C C . THR A 1 585 ? 13.241 -4.297 -14.305 1.00 77.69 585 THR A C 1
ATOM 4656 O O . THR A 1 585 ? 13.735 -5.417 -14.447 1.00 77.69 585 THR A O 1
ATOM 4659 N N . PRO A 1 586 ? 13.993 -3.231 -13.948 1.00 79.94 586 PRO A N 1
ATOM 4660 C CA . PRO A 1 586 ? 15.431 -3.349 -13.704 1.00 79.94 586 PRO A CA 1
ATOM 4661 C C . PRO A 1 586 ? 15.814 -4.214 -12.498 1.00 79.94 586 PRO A C 1
ATOM 4663 O O . PRO A 1 586 ? 16.945 -4.693 -12.427 1.00 79.94 586 PRO A O 1
ATOM 4666 N N . VAL A 1 587 ? 14.890 -4.427 -11.558 1.00 82.56 587 VAL A N 1
ATOM 4667 C CA . VAL A 1 587 ? 15.142 -5.178 -10.325 1.00 82.56 587 VAL A CA 1
ATOM 4668 C C . VAL A 1 587 ? 15.225 -6.672 -10.626 1.00 82.56 587 VAL A C 1
ATOM 4670 O O . VAL A 1 587 ? 14.237 -7.297 -11.027 1.00 82.56 587 VAL A O 1
ATOM 4673 N N . GLN A 1 588 ? 16.403 -7.260 -10.403 1.00 80.50 588 GLN A N 1
ATOM 4674 C CA . GLN A 1 588 ? 16.634 -8.696 -10.586 1.00 80.50 588 GLN A CA 1
ATOM 4675 C C . GLN A 1 588 ? 16.110 -9.509 -9.401 1.00 80.50 588 GLN A C 1
ATOM 4677 O O . GLN A 1 588 ? 15.460 -10.541 -9.584 1.00 80.50 588 GLN A O 1
ATOM 4682 N N . SER A 1 589 ? 16.400 -9.040 -8.190 1.00 78.88 589 SER A N 1
ATOM 4683 C CA . SER A 1 589 ? 15.972 -9.644 -6.930 1.00 78.88 589 SER A CA 1
ATOM 4684 C C . SER A 1 589 ? 16.014 -8.623 -5.798 1.00 78.88 589 SER A C 1
ATOM 4686 O O . SER A 1 589 ? 16.742 -7.639 -5.881 1.00 78.88 589 SER A O 1
ATOM 4688 N N . VAL A 1 590 ? 15.268 -8.894 -4.729 1.00 84.38 590 VAL A N 1
ATOM 4689 C CA . VAL A 1 590 ? 15.359 -8.170 -3.455 1.00 84.38 590 VAL A CA 1
ATOM 4690 C C . VAL A 1 590 ? 16.142 -9.060 -2.493 1.00 84.38 590 VAL A C 1
ATOM 4692 O O . VAL A 1 590 ? 15.704 -10.180 -2.220 1.00 84.38 590 VAL A O 1
ATOM 4695 N N . SER A 1 591 ? 17.324 -8.621 -2.060 1.00 79.81 591 SER A N 1
ATOM 4696 C CA . SER A 1 591 ? 18.193 -9.384 -1.145 1.00 79.81 591 SER A CA 1
ATOM 4697 C C . SER A 1 591 ? 17.749 -9.221 0.307 1.00 79.81 591 SER A C 1
ATOM 4699 O O . SER A 1 591 ? 17.789 -10.182 1.078 1.00 79.81 591 SER A O 1
ATOM 4701 N N . TYR A 1 592 ? 17.277 -8.026 0.658 1.00 84.25 592 TYR A N 1
ATOM 4702 C CA . TYR A 1 592 ? 16.830 -7.675 1.997 1.00 84.25 592 TYR A CA 1
ATOM 4703 C C . TYR A 1 592 ? 15.671 -6.679 1.933 1.00 84.25 592 TYR A C 1
ATOM 4705 O O . TYR A 1 592 ? 15.618 -5.818 1.058 1.00 84.25 592 TYR A O 1
ATOM 4713 N N . ILE A 1 593 ? 14.712 -6.840 2.842 1.00 86.50 593 ILE A N 1
ATOM 4714 C CA . ILE A 1 593 ? 13.607 -5.906 3.032 1.00 86.50 593 ILE A CA 1
ATOM 4715 C C . ILE A 1 593 ? 13.158 -5.965 4.490 1.00 86.50 593 ILE A C 1
ATOM 4717 O O . ILE A 1 593 ? 12.816 -7.035 4.999 1.00 86.50 593 ILE A O 1
ATOM 4721 N N . GLU A 1 594 ? 13.132 -4.814 5.148 1.00 88.00 594 GLU A N 1
ATOM 4722 C CA . GLU A 1 594 ? 12.535 -4.646 6.466 1.00 88.00 594 GLU A CA 1
ATOM 4723 C C . GLU A 1 594 ? 11.627 -3.419 6.476 1.00 88.00 594 GLU A C 1
ATOM 4725 O O . GLU A 1 594 ? 11.917 -2.374 5.897 1.00 88.00 594 GLU A O 1
ATOM 4730 N N . CYS A 1 595 ? 10.484 -3.573 7.131 1.00 92.19 595 CYS A N 1
ATOM 4731 C CA . CYS A 1 595 ? 9.520 -2.506 7.337 1.00 92.19 595 CYS A CA 1
ATOM 4732 C C . CYS A 1 595 ? 9.236 -2.462 8.834 1.00 92.19 595 CYS A C 1
ATOM 4734 O O . CYS A 1 595 ? 8.813 -3.471 9.409 1.00 92.19 595 CYS A O 1
ATOM 4736 N N . TYR A 1 596 ? 9.504 -1.331 9.477 1.00 92.06 596 TYR A N 1
ATOM 4737 C CA . TYR A 1 596 ? 9.341 -1.181 10.919 1.00 92.06 596 TYR A CA 1
ATOM 4738 C C . TYR A 1 596 ? 8.735 0.172 11.280 1.00 92.06 596 TYR A C 1
ATOM 4740 O O . TYR A 1 596 ? 8.953 1.181 10.611 1.00 92.06 596 TYR A O 1
ATOM 4748 N N . HIS A 1 597 ? 7.953 0.185 12.355 1.00 90.12 597 HIS A N 1
ATOM 4749 C CA . HIS A 1 597 ? 7.229 1.368 12.792 1.00 90.12 597 HIS A CA 1
ATOM 4750 C C . HIS A 1 597 ? 8.157 2.452 13.335 1.00 90.12 597 HIS A C 1
ATOM 4752 O O . HIS A 1 597 ? 9.107 2.190 14.076 1.00 90.12 597 HIS A O 1
ATOM 4758 N N . VAL A 1 598 ? 7.807 3.692 13.015 1.00 85.94 598 VAL A N 1
ATOM 4759 C CA . VAL A 1 598 ? 8.304 4.908 13.644 1.00 85.94 598 VAL A CA 1
ATOM 4760 C C . VAL A 1 598 ? 7.091 5.755 14.014 1.00 85.94 598 VAL A C 1
ATOM 4762 O O . VAL A 1 598 ? 6.618 6.600 13.265 1.00 85.94 598 VAL A O 1
ATOM 4765 N N . GLY A 1 599 ? 6.554 5.484 15.203 1.00 83.44 599 GLY A N 1
ATOM 4766 C CA . GLY A 1 599 ? 5.240 5.995 15.592 1.00 83.44 599 GLY A CA 1
ATOM 4767 C C . GLY A 1 599 ? 4.116 5.339 14.798 1.00 83.44 599 GLY A C 1
ATOM 4768 O O . GLY A 1 599 ? 4.068 4.109 14.740 1.00 83.44 599 GLY A O 1
ATOM 4769 N N . ASP A 1 600 ? 3.215 6.142 14.232 1.00 82.50 600 ASP A N 1
ATOM 4770 C CA . ASP A 1 600 ? 2.087 5.639 13.434 1.00 82.50 600 ASP A CA 1
ATOM 4771 C C . ASP A 1 600 ? 2.471 5.313 11.986 1.00 82.50 600 ASP A C 1
ATOM 4773 O O . ASP A 1 600 ? 1.785 4.521 11.343 1.00 82.50 600 ASP A O 1
ATOM 4777 N N . ASN A 1 601 ? 3.603 5.839 11.514 1.00 87.50 601 ASN A N 1
ATOM 4778 C CA . ASN A 1 601 ? 4.136 5.565 10.185 1.00 87.50 601 ASN A CA 1
ATOM 4779 C C . ASN A 1 601 ? 5.201 4.461 10.210 1.00 87.50 601 ASN A C 1
ATOM 4781 O O . ASN A 1 601 ? 5.602 3.957 11.265 1.00 87.50 601 ASN A O 1
ATOM 4785 N N . VAL A 1 602 ? 5.659 4.075 9.022 1.00 90.50 602 VAL A N 1
ATOM 4786 C CA . VAL A 1 602 ? 6.627 3.000 8.801 1.00 90.50 602 VAL A CA 1
ATOM 4787 C C . VAL A 1 602 ? 7.842 3.523 8.044 1.00 90.50 602 VAL A C 1
ATOM 4789 O O . VAL A 1 602 ? 7.720 4.288 7.088 1.00 90.50 602 VAL A O 1
ATOM 4792 N N . ILE A 1 603 ? 9.025 3.073 8.460 1.00 92.56 603 ILE A N 1
ATOM 4793 C CA . ILE A 1 603 ? 10.250 3.178 7.671 1.00 92.56 603 ILE A CA 1
ATOM 4794 C C . ILE A 1 603 ? 10.462 1.868 6.922 1.00 92.56 603 ILE A C 1
ATOM 4796 O O . ILE A 1 603 ? 10.281 0.780 7.475 1.00 92.56 603 ILE A O 1
ATOM 4800 N N . VAL A 1 604 ? 10.870 1.993 5.664 1.00 94.56 604 VAL A N 1
ATOM 4801 C CA . VAL A 1 604 ? 11.252 0.875 4.806 1.00 94.56 604 VAL A CA 1
ATOM 4802 C C . VAL A 1 604 ? 12.750 0.910 4.561 1.00 94.56 604 VAL A C 1
ATOM 4804 O O . VAL A 1 604 ? 13.278 1.923 4.119 1.00 94.56 604 VAL A O 1
ATOM 4807 N N . GLU A 1 605 ? 13.413 -0.219 4.765 1.00 93.25 605 GLU A N 1
ATOM 4808 C CA . GLU A 1 605 ? 14.765 -0.481 4.279 1.00 93.25 605 GLU A CA 1
ATOM 4809 C C . GLU A 1 605 ? 14.697 -1.607 3.248 1.00 93.25 605 GLU A C 1
ATOM 4811 O O . GLU A 1 605 ? 14.106 -2.657 3.512 1.00 93.25 605 GLU A O 1
ATOM 4816 N N . VAL A 1 606 ? 15.267 -1.397 2.063 1.00 90.94 606 VAL A N 1
ATOM 4817 C CA . VAL A 1 606 ? 15.265 -2.393 0.993 1.00 90.94 606 VAL A CA 1
ATOM 4818 C C . VAL A 1 606 ? 16.589 -2.411 0.241 1.00 90.94 606 VAL A C 1
ATOM 4820 O O . VAL A 1 606 ? 17.071 -1.378 -0.220 1.00 90.94 606 VAL A O 1
ATOM 4823 N N . ASP A 1 607 ? 17.120 -3.615 0.051 1.00 90.00 607 ASP A N 1
ATOM 4824 C CA . ASP A 1 607 ? 18.307 -3.866 -0.755 1.00 90.00 607 ASP A CA 1
ATOM 4825 C C . ASP A 1 607 ? 17.877 -4.496 -2.081 1.00 90.00 607 ASP A C 1
ATOM 4827 O O . ASP A 1 607 ? 17.266 -5.574 -2.148 1.00 90.00 607 ASP A O 1
ATOM 4831 N N . VAL A 1 608 ? 18.177 -3.785 -3.161 1.00 90.19 608 VAL A N 1
ATOM 4832 C CA . VAL A 1 608 ? 17.717 -4.091 -4.509 1.00 90.19 608 VAL A CA 1
ATOM 4833 C C . VAL A 1 608 ? 18.905 -4.498 -5.362 1.00 90.19 608 VAL A C 1
ATOM 4835 O O . VAL A 1 608 ? 19.849 -3.733 -5.535 1.00 90.19 608 VAL A O 1
ATOM 4838 N N . VAL A 1 609 ? 18.835 -5.689 -5.956 1.00 86.50 609 VAL A N 1
ATOM 4839 C CA . VAL A 1 609 ? 19.890 -6.195 -6.836 1.00 86.50 609 VAL A CA 1
ATOM 4840 C C . VAL A 1 609 ? 19.635 -5.754 -8.276 1.00 86.50 609 VAL A C 1
ATOM 4842 O O . VAL A 1 609 ? 18.623 -6.126 -8.886 1.00 86.50 609 VAL A O 1
ATOM 4845 N N . LEU A 1 610 ? 20.575 -4.992 -8.828 1.00 86.88 610 LEU A N 1
ATOM 4846 C CA . LEU A 1 610 ? 20.594 -4.501 -10.201 1.00 86.88 610 LEU A CA 1
ATOM 4847 C C . LEU A 1 610 ? 21.637 -5.247 -11.057 1.00 86.88 610 LEU A C 1
ATOM 4849 O O . LEU A 1 610 ? 22.593 -5.819 -10.530 1.00 86.88 610 LEU A O 1
ATOM 4853 N N . PRO A 1 611 ? 21.492 -5.248 -12.398 1.00 83.12 611 PRO A N 1
ATOM 4854 C CA . PRO A 1 611 ? 22.484 -5.848 -13.281 1.00 83.12 611 PRO A CA 1
ATOM 4855 C C . PRO A 1 611 ? 23.866 -5.172 -13.154 1.00 83.12 611 PRO A C 1
ATOM 4857 O O . PRO A 1 611 ? 23.942 -3.946 -13.241 1.00 83.12 611 PRO A O 1
ATOM 4860 N N . PRO A 1 612 ? 24.975 -5.937 -13.080 1.00 81.19 612 PRO A N 1
ATOM 4861 C CA . PRO A 1 612 ? 26.330 -5.375 -12.973 1.00 81.19 612 PRO A CA 1
ATOM 4862 C C . PRO A 1 612 ? 26.767 -4.509 -14.164 1.00 81.19 612 PRO A C 1
ATOM 4864 O O . PRO A 1 612 ? 27.738 -3.768 -14.072 1.00 81.19 612 PRO A O 1
ATOM 4867 N N . SER A 1 613 ? 26.082 -4.627 -15.305 1.00 80.94 613 SER A N 1
ATOM 4868 C CA . SER A 1 613 ? 26.367 -3.876 -16.532 1.00 80.94 613 SER A CA 1
ATOM 4869 C C . SER A 1 613 ? 25.821 -2.444 -16.525 1.00 80.94 613 SER A C 1
ATOM 4871 O O . SER A 1 613 ? 26.022 -1.712 -17.492 1.00 80.94 613 SER A O 1
ATOM 4873 N N . VAL A 1 614 ? 25.065 -2.060 -15.494 1.00 80.88 614 VAL A N 1
ATOM 4874 C CA . VAL A 1 614 ? 24.411 -0.750 -15.397 1.00 80.88 614 VAL A CA 1
ATOM 4875 C C . VAL A 1 614 ? 25.411 0.280 -14.879 1.00 80.88 614 VAL A C 1
ATOM 4877 O O . VAL A 1 614 ? 26.146 0.024 -13.929 1.00 80.88 614 VAL A O 1
ATOM 4880 N N . SER A 1 615 ? 25.448 1.458 -15.504 1.00 86.81 615 SER A N 1
ATOM 4881 C CA . SER A 1 615 ? 26.297 2.556 -15.041 1.00 86.81 615 SER A CA 1
ATOM 4882 C C . SER A 1 615 ? 25.751 3.162 -13.746 1.00 86.81 615 SER A C 1
ATOM 4884 O O . SER A 1 615 ? 24.540 3.197 -13.526 1.00 86.81 615 SER A O 1
ATOM 4886 N N . LEU A 1 616 ? 26.642 3.690 -12.901 1.00 88.19 616 LEU A N 1
ATOM 4887 C CA . LEU A 1 616 ? 26.264 4.296 -11.620 1.00 88.19 616 LEU A CA 1
ATOM 4888 C C . LEU A 1 616 ? 25.153 5.362 -11.743 1.00 88.19 616 LEU A C 1
ATOM 4890 O O . LEU A 1 616 ? 24.225 5.294 -10.942 1.00 88.19 616 LEU A O 1
ATOM 4894 N N . PRO A 1 617 ? 25.163 6.287 -12.729 1.00 84.62 617 PRO A N 1
ATOM 4895 C CA . PRO A 1 617 ? 24.084 7.268 -12.869 1.00 84.62 617 PRO A CA 1
ATOM 4896 C C . PRO A 1 617 ? 22.716 6.626 -13.129 1.00 84.62 617 PRO A C 1
ATOM 4898 O O . PRO A 1 617 ? 21.721 7.022 -12.538 1.00 84.62 617 PRO A O 1
ATOM 4901 N N . VAL A 1 618 ? 22.663 5.585 -13.965 1.00 81.62 618 VAL A N 1
ATOM 4902 C CA . VAL A 1 618 ? 21.405 4.891 -14.280 1.00 81.62 618 VAL A CA 1
ATOM 4903 C C . VAL A 1 618 ? 20.914 4.080 -13.083 1.00 81.62 618 VAL A C 1
ATOM 4905 O O . VAL A 1 618 ? 19.721 4.073 -12.791 1.00 81.62 618 VAL A O 1
ATOM 4908 N N . ALA A 1 619 ? 21.831 3.415 -12.374 1.00 87.19 619 ALA A N 1
ATOM 4909 C CA . ALA A 1 619 ? 21.506 2.700 -11.147 1.00 87.19 619 ALA A CA 1
ATOM 4910 C C . ALA A 1 619 ? 20.938 3.661 -10.091 1.00 87.19 619 ALA A C 1
ATOM 4912 O O . ALA A 1 619 ? 19.885 3.379 -9.526 1.00 87.19 619 ALA A O 1
ATOM 4913 N N . HIS A 1 620 ? 21.593 4.808 -9.891 1.00 88.75 620 HIS A N 1
ATOM 4914 C CA . HIS A 1 620 ? 21.141 5.871 -8.997 1.00 88.75 620 HIS A CA 1
ATOM 4915 C C . HIS A 1 620 ? 19.733 6.357 -9.355 1.00 88.75 620 HIS A C 1
ATOM 4917 O O . HIS A 1 620 ? 18.859 6.342 -8.495 1.00 88.75 620 HIS A O 1
ATOM 4923 N N . ASP A 1 621 ? 19.481 6.707 -10.620 1.00 86.56 621 ASP A N 1
ATOM 4924 C CA . ASP A 1 621 ? 18.167 7.188 -11.061 1.00 86.56 621 ASP A CA 1
ATOM 4925 C C . ASP A 1 621 ? 17.054 6.167 -10.787 1.00 86.56 621 ASP A C 1
ATOM 4927 O O . ASP A 1 621 ? 15.957 6.528 -10.356 1.00 86.56 621 ASP A O 1
ATOM 4931 N N . TRP A 1 622 ? 17.326 4.876 -11.004 1.00 88.50 622 TRP A N 1
ATOM 4932 C CA . TRP A 1 622 ? 16.378 3.815 -10.667 1.00 88.50 622 TRP A CA 1
ATOM 4933 C C . TRP A 1 622 ? 16.173 3.670 -9.160 1.00 88.50 622 TRP A C 1
ATOM 4935 O O . TRP A 1 622 ? 15.028 3.541 -8.734 1.00 88.50 622 TRP A O 1
ATOM 4945 N N . GLY A 1 623 ? 17.243 3.708 -8.363 1.00 91.25 623 GLY A N 1
ATOM 4946 C CA . GLY A 1 623 ? 17.161 3.631 -6.903 1.00 91.25 623 GLY A CA 1
ATOM 4947 C C . GLY A 1 623 ? 16.356 4.775 -6.299 1.00 91.25 623 GLY A C 1
ATOM 4948 O O . GLY A 1 623 ? 15.427 4.524 -5.535 1.00 91.25 623 GLY A O 1
ATOM 4949 N N . GLU A 1 624 ? 16.636 6.009 -6.719 1.00 90.81 624 GLU A N 1
ATOM 4950 C CA . GLU A 1 624 ? 15.875 7.192 -6.311 1.00 90.81 624 GLU A CA 1
ATOM 4951 C C . GLU A 1 624 ? 14.407 7.066 -6.727 1.00 90.81 624 GLU A C 1
ATOM 4953 O O . GLU A 1 624 ? 13.511 7.271 -5.915 1.00 90.81 624 GLU A O 1
ATOM 4958 N N . THR A 1 625 ? 14.124 6.639 -7.961 1.00 90.12 625 THR A N 1
ATOM 4959 C CA . THR A 1 625 ? 12.732 6.456 -8.409 1.00 90.12 625 THR A CA 1
ATOM 4960 C C . THR A 1 625 ? 11.988 5.429 -7.556 1.00 90.12 625 THR A C 1
ATOM 4962 O O . THR A 1 625 ? 10.848 5.669 -7.163 1.00 90.12 625 THR A O 1
ATOM 4965 N N . ILE A 1 626 ? 12.627 4.301 -7.231 1.00 92.62 626 ILE A N 1
ATOM 4966 C CA . ILE A 1 626 ? 12.068 3.297 -6.316 1.00 92.62 626 ILE A CA 1
ATOM 4967 C C . ILE A 1 626 ? 11.803 3.929 -4.946 1.00 92.62 626 ILE A C 1
ATOM 4969 O O . ILE A 1 626 ? 10.723 3.724 -4.393 1.00 92.62 626 ILE A O 1
ATOM 4973 N N . GLN A 1 627 ? 12.741 4.719 -4.418 1.00 94.38 627 GLN A N 1
ATOM 4974 C CA . GLN A 1 627 ? 12.593 5.382 -3.126 1.00 94.38 627 GLN A CA 1
ATOM 4975 C C . GLN A 1 627 ? 11.384 6.325 -3.107 1.00 94.38 627 GLN A C 1
ATOM 4977 O O . GLN A 1 627 ? 10.501 6.148 -2.270 1.00 94.38 627 GLN A O 1
ATOM 4982 N N . TYR A 1 628 ? 11.290 7.261 -4.055 1.00 91.69 628 TYR A N 1
ATOM 4983 C CA . TYR A 1 628 ? 10.177 8.219 -4.134 1.00 91.69 628 TYR A CA 1
ATOM 4984 C C . TYR A 1 628 ? 8.819 7.527 -4.302 1.00 91.69 628 TYR A C 1
ATOM 4986 O O . TYR A 1 628 ? 7.811 7.969 -3.748 1.00 91.69 628 TYR A O 1
ATOM 4994 N N . VAL A 1 629 ? 8.770 6.422 -5.050 1.00 91.19 629 VAL A N 1
ATOM 4995 C CA . VAL A 1 629 ? 7.538 5.644 -5.221 1.00 91.19 629 VAL A CA 1
ATOM 4996 C C . VAL A 1 629 ? 7.161 4.899 -3.938 1.00 91.19 629 VAL A C 1
ATOM 4998 O O . VAL A 1 629 ? 5.982 4.874 -3.591 1.00 91.19 629 VAL A O 1
ATOM 5001 N N . ILE A 1 630 ? 8.123 4.330 -3.204 1.00 93.19 630 ILE A N 1
ATOM 5002 C CA . ILE A 1 630 ? 7.872 3.733 -1.881 1.00 93.19 630 ILE A CA 1
ATOM 5003 C C . ILE A 1 630 ? 7.345 4.798 -0.912 1.00 93.19 630 ILE A C 1
ATOM 5005 O O . ILE A 1 630 ? 6.327 4.574 -0.267 1.00 93.19 630 ILE A O 1
ATOM 5009 N N . GLU A 1 631 ? 7.986 5.965 -0.847 1.00 92.06 631 GLU A N 1
ATOM 5010 C CA . GLU A 1 631 ? 7.580 7.091 0.013 1.00 92.06 631 GLU A CA 1
ATOM 5011 C C . GLU A 1 631 ? 6.213 7.681 -0.374 1.00 92.06 631 GLU A C 1
ATOM 5013 O O . GLU A 1 631 ? 5.557 8.342 0.425 1.00 92.06 631 GLU A O 1
ATOM 5018 N N . SER A 1 632 ? 5.739 7.407 -1.590 1.00 90.19 632 SER A N 1
ATOM 5019 C CA . SER A 1 632 ? 4.400 7.795 -2.042 1.00 90.19 632 SER A CA 1
ATOM 5020 C C . SER A 1 632 ? 3.302 6.815 -1.621 1.00 90.19 632 SER A C 1
ATOM 5022 O O . SER A 1 632 ? 2.118 7.089 -1.836 1.00 90.19 632 SER A O 1
ATOM 5024 N N . LEU A 1 633 ? 3.652 5.664 -1.040 1.00 90.12 633 LEU A N 1
ATOM 5025 C CA . LEU A 1 633 ? 2.671 4.740 -0.482 1.00 90.12 633 LEU A CA 1
ATOM 5026 C C . LEU A 1 633 ? 2.157 5.272 0.861 1.00 90.12 633 LEU A C 1
ATOM 5028 O O . LEU A 1 633 ? 2.925 5.662 1.732 1.00 90.12 633 LEU A O 1
ATOM 5032 N N . GLU A 1 634 ? 0.838 5.218 1.055 1.00 86.38 634 GLU A N 1
ATOM 5033 C CA . GLU A 1 634 ? 0.206 5.613 2.321 1.00 86.38 634 GLU A CA 1
ATOM 5034 C C . GLU A 1 634 ? 0.798 4.847 3.518 1.00 86.38 634 GLU A C 1
ATOM 5036 O O . GLU A 1 634 ? 0.902 3.615 3.465 1.00 86.38 634 GLU A O 1
ATOM 5041 N N . GLY A 1 635 ? 1.149 5.589 4.576 1.00 84.62 635 GLY A N 1
ATOM 5042 C CA . GLY A 1 635 ? 1.707 5.074 5.832 1.00 84.62 635 GLY A CA 1
ATOM 5043 C C . GLY A 1 635 ? 3.235 4.961 5.865 1.00 84.62 635 GLY A C 1
ATOM 5044 O O . GLY A 1 635 ? 3.792 4.600 6.903 1.00 84.62 635 GLY A O 1
ATOM 5045 N N . ILE A 1 636 ? 3.928 5.269 4.764 1.00 90.06 636 ILE A N 1
ATOM 5046 C CA . ILE A 1 636 ? 5.390 5.189 4.686 1.00 90.06 636 ILE A CA 1
ATOM 5047 C C . ILE A 1 636 ? 5.996 6.577 4.880 1.00 90.06 636 ILE A C 1
ATOM 5049 O O . ILE A 1 636 ? 5.815 7.462 4.055 1.00 90.06 636 ILE A O 1
ATOM 5053 N N . GLU A 1 637 ? 6.745 6.761 5.968 1.00 86.69 637 GLU A N 1
ATOM 5054 C CA . GLU A 1 637 ? 7.421 8.033 6.261 1.00 86.69 637 GLU A CA 1
ATOM 5055 C C . GLU A 1 637 ? 8.694 8.193 5.424 1.00 86.69 637 GLU A C 1
ATOM 5057 O O . GLU A 1 637 ? 9.031 9.299 5.001 1.00 86.69 637 GLU A O 1
ATOM 5062 N N . ARG A 1 638 ? 9.435 7.094 5.224 1.00 89.50 638 ARG A N 1
ATOM 5063 C CA . ARG A 1 638 ? 10.717 7.116 4.517 1.00 89.50 638 ARG A CA 1
ATOM 5064 C C . ARG A 1 638 ? 11.102 5.758 3.944 1.00 89.50 638 ARG A C 1
ATOM 5066 O O . ARG A 1 638 ? 10.926 4.734 4.608 1.00 89.50 638 ARG A O 1
ATOM 5073 N N . GLY A 1 639 ? 11.701 5.772 2.755 1.00 92.81 639 GLY A N 1
ATOM 5074 C CA . GLY A 1 639 ? 12.349 4.615 2.145 1.00 92.81 639 GLY A CA 1
ATOM 5075 C C . GLY A 1 639 ? 13.870 4.766 2.136 1.00 92.81 639 GLY A C 1
ATOM 5076 O O . GLY A 1 639 ? 14.400 5.818 1.795 1.00 92.81 639 GLY A O 1
ATOM 5077 N N . PHE A 1 640 ? 14.588 3.706 2.485 1.00 93.50 640 PHE A N 1
ATOM 5078 C CA . PHE A 1 640 ? 16.022 3.569 2.262 1.00 93.50 640 PHE A CA 1
ATOM 5079 C C . PHE A 1 640 ? 16.229 2.477 1.223 1.00 93.50 640 PHE A C 1
ATOM 5081 O O . PHE A 1 640 ? 15.977 1.305 1.497 1.00 93.50 640 PHE A O 1
ATOM 5088 N N . VAL A 1 641 ? 16.653 2.873 0.025 1.00 94.12 641 VAL A N 1
ATOM 5089 C CA . VAL A 1 641 ? 16.910 1.949 -1.080 1.00 94.12 641 VAL A CA 1
ATOM 5090 C C . VAL A 1 641 ? 18.414 1.810 -1.253 1.00 94.12 641 VAL A C 1
ATOM 5092 O O . VAL A 1 641 ? 19.087 2.729 -1.718 1.00 94.12 641 VAL A O 1
ATOM 5095 N N . HIS A 1 642 ? 18.951 0.657 -0.876 1.00 92.00 642 HIS A N 1
ATOM 5096 C CA . HIS A 1 642 ? 20.334 0.302 -1.149 1.00 92.00 642 HIS A CA 1
ATOM 5097 C C . HIS A 1 642 ? 20.413 -0.496 -2.454 1.00 92.00 642 HIS A C 1
ATOM 5099 O O . HIS A 1 642 ? 19.569 -1.348 -2.737 1.00 92.00 642 HIS A O 1
ATOM 5105 N N . LEU A 1 643 ? 21.417 -0.198 -3.277 1.00 91.06 643 LEU A N 1
ATOM 5106 C CA . LEU A 1 643 ? 21.596 -0.816 -4.587 1.00 91.06 643 LEU A CA 1
ATOM 5107 C C . LEU A 1 643 ? 22.785 -1.767 -4.561 1.00 91.06 643 LEU A C 1
ATOM 5109 O O . LEU A 1 643 ? 23.930 -1.344 -4.421 1.00 91.06 643 LEU A O 1
ATOM 5113 N N . ASP A 1 644 ? 22.500 -3.043 -4.781 1.00 87.81 644 ASP A N 1
ATOM 5114 C CA . ASP A 1 644 ? 23.488 -4.107 -4.850 1.00 87.81 644 ASP A CA 1
ATOM 5115 C C . ASP A 1 644 ? 23.643 -4.622 -6.282 1.00 87.81 644 ASP A C 1
ATOM 5117 O O . ASP A 1 644 ? 22.712 -4.609 -7.081 1.00 87.81 644 ASP A O 1
ATOM 5121 N N . TYR A 1 645 ? 24.823 -5.139 -6.618 1.00 82.62 645 TYR A N 1
ATOM 5122 C CA . TYR A 1 645 ? 25.042 -5.883 -7.868 1.00 82.62 645 TYR A CA 1
ATOM 5123 C C . TYR A 1 645 ? 25.136 -7.399 -7.638 1.00 82.62 645 TYR A C 1
ATOM 5125 O O . TYR A 1 645 ? 25.157 -8.178 -8.592 1.00 82.62 645 TYR A O 1
ATOM 5133 N N . ASN A 1 646 ? 25.228 -7.827 -6.373 1.00 76.94 646 ASN A N 1
ATOM 5134 C CA . ASN A 1 646 ? 25.393 -9.218 -5.974 1.00 76.94 646 ASN A CA 1
ATOM 5135 C C . ASN A 1 646 ? 24.294 -9.606 -4.969 1.00 76.94 646 ASN A C 1
ATOM 5137 O O . ASN A 1 646 ? 24.167 -8.948 -3.940 1.00 76.94 646 ASN A O 1
ATOM 5141 N N . PRO A 1 647 ? 23.523 -10.682 -5.214 1.00 66.94 647 PRO A N 1
ATOM 5142 C CA . PRO A 1 647 ? 22.494 -11.137 -4.278 1.00 66.94 647 PRO A CA 1
ATOM 5143 C C . PRO A 1 647 ? 23.057 -11.706 -2.970 1.00 66.94 647 PRO A C 1
ATOM 5145 O O . PRO A 1 647 ? 22.321 -11.837 -1.995 1.00 66.94 647 PRO A O 1
ATOM 5148 N N . THR A 1 648 ? 24.337 -12.085 -2.942 1.00 66.75 648 THR A N 1
ATOM 5149 C CA . THR A 1 648 ? 25.000 -12.648 -1.763 1.00 66.75 648 THR A CA 1
ATOM 5150 C C . THR A 1 648 ? 26.083 -11.703 -1.271 1.00 66.75 648 THR A C 1
ATOM 5152 O O . THR A 1 648 ? 27.265 -11.887 -1.566 1.00 66.75 648 THR A O 1
ATOM 5155 N N . ASN A 1 649 ? 25.670 -10.698 -0.508 1.00 62.16 649 ASN A N 1
ATOM 5156 C CA . ASN A 1 649 ? 26.577 -9.855 0.257 1.00 62.16 649 ASN A CA 1
ATOM 5157 C C . ASN A 1 649 ? 26.730 -10.392 1.689 1.00 62.16 649 ASN A C 1
ATOM 5159 O O . ASN A 1 649 ? 25.849 -11.109 2.182 1.00 62.16 649 ASN A O 1
ATOM 5163 N N . PRO A 1 650 ? 27.841 -10.077 2.386 1.00 61.34 650 PRO A N 1
ATOM 5164 C CA . PRO A 1 650 ? 27.877 -10.210 3.836 1.00 61.34 650 PRO A CA 1
ATOM 5165 C C . PRO A 1 650 ? 26.638 -9.505 4.401 1.00 61.34 650 PRO A C 1
ATOM 5167 O O . PRO A 1 650 ? 26.311 -8.434 3.889 1.00 61.34 650 PRO A O 1
ATOM 5170 N N . PRO A 1 651 ? 25.946 -10.079 5.403 1.00 55.38 651 PRO A N 1
ATOM 5171 C CA . PRO A 1 651 ? 24.776 -9.437 5.993 1.00 55.38 651 PRO A CA 1
ATOM 5172 C C . PRO A 1 651 ? 25.133 -7.984 6.312 1.00 55.38 651 PRO A C 1
ATOM 5174 O O . PRO A 1 651 ? 26.108 -7.737 7.031 1.00 55.38 651 PRO A O 1
ATOM 5177 N N . GLY A 1 652 ? 24.408 -7.054 5.683 1.00 55.28 652 GLY A N 1
ATOM 5178 C CA . GLY A 1 652 ? 24.609 -5.619 5.850 1.00 55.28 652 GLY A CA 1
ATOM 5179 C C . GLY A 1 652 ? 24.536 -5.230 7.324 1.00 55.28 652 GLY A C 1
ATOM 5180 O O . GLY A 1 652 ? 24.068 -6.004 8.141 1.00 55.28 652 GLY A O 1
ATOM 5181 N N . HIS A 1 653 ? 25.062 -4.054 7.672 1.00 58.12 653 HIS A N 1
ATOM 5182 C CA . HIS A 1 653 ? 25.050 -3.428 9.004 1.00 58.12 653 HIS A CA 1
ATOM 5183 C C . HIS A 1 653 ? 25.421 -4.307 10.231 1.00 58.12 653 HIS A C 1
ATOM 5185 O O . HIS A 1 653 ? 24.907 -5.387 10.504 1.00 58.12 653 HIS A O 1
ATOM 5191 N N . LYS A 1 654 ? 26.297 -3.777 11.096 1.00 53.94 654 LYS A N 1
ATOM 5192 C CA . LYS A 1 654 ? 26.894 -4.475 12.260 1.00 53.94 654 LYS A CA 1
ATOM 5193 C C . LYS A 1 654 ? 25.915 -5.314 13.112 1.00 53.94 654 LYS A C 1
ATOM 5195 O O . LYS A 1 654 ? 26.315 -6.348 13.642 1.00 53.94 654 LYS A O 1
ATOM 5200 N N . MET A 1 655 ? 24.662 -4.875 13.248 1.00 56.44 655 MET A N 1
ATOM 5201 C CA . MET A 1 655 ? 23.623 -5.550 14.032 1.00 56.44 655 MET A CA 1
ATOM 5202 C C . MET A 1 655 ? 22.951 -6.726 13.301 1.00 56.44 655 MET A C 1
ATOM 5204 O O . MET A 1 655 ? 22.702 -7.760 13.915 1.00 56.44 655 MET A O 1
ATOM 5208 N N . GLN A 1 656 ? 22.700 -6.637 11.993 1.00 56.41 656 GLN A N 1
ATOM 5209 C CA . GLN A 1 656 ? 22.136 -7.773 11.253 1.00 56.41 656 GLN A CA 1
ATOM 5210 C C . GLN A 1 656 ? 23.210 -8.845 11.043 1.00 56.41 656 GLN A C 1
ATOM 5212 O O . GLN A 1 656 ? 22.920 -10.036 11.150 1.00 56.41 656 GLN A O 1
ATOM 5217 N N . ALA A 1 657 ? 24.472 -8.439 10.857 1.00 55.16 657 ALA A N 1
ATOM 5218 C CA . ALA A 1 657 ? 25.607 -9.356 10.840 1.00 55.16 657 ALA A CA 1
ATOM 5219 C C . ALA A 1 657 ? 25.739 -10.151 12.149 1.00 55.16 657 ALA A C 1
ATOM 5221 O O . ALA A 1 657 ? 25.907 -11.373 12.113 1.00 55.16 657 ALA A O 1
ATOM 5222 N N . SER A 1 658 ? 25.603 -9.501 13.312 1.00 57.16 658 SER A N 1
ATOM 5223 C CA . SER A 1 658 ? 25.641 -10.202 14.601 1.00 57.16 658 SER A CA 1
ATOM 5224 C C . SER A 1 658 ? 24.437 -11.133 14.787 1.00 57.16 658 SER A C 1
ATOM 5226 O O . SER A 1 658 ? 24.620 -12.283 15.186 1.00 57.16 658 SER A O 1
ATOM 5228 N N . MET A 1 659 ? 23.227 -10.707 14.412 1.00 59.97 659 MET A N 1
ATOM 5229 C CA . MET A 1 659 ? 22.023 -11.547 14.472 1.00 59.97 659 MET A CA 1
ATOM 5230 C C . MET A 1 659 ? 22.067 -12.735 13.501 1.00 59.97 659 MET A C 1
ATOM 5232 O O . MET A 1 659 ? 21.604 -13.826 13.841 1.00 59.97 659 MET A O 1
ATOM 5236 N N . ALA A 1 660 ? 22.629 -12.563 12.304 1.00 59.41 660 ALA A N 1
ATOM 5237 C CA . ALA A 1 660 ? 22.827 -13.638 11.336 1.00 59.41 660 ALA A CA 1
ATOM 5238 C C . ALA A 1 660 ? 23.811 -14.688 11.870 1.00 59.41 660 ALA A C 1
ATOM 5240 O O . ALA A 1 660 ? 23.529 -15.885 11.790 1.00 59.41 660 ALA A O 1
ATOM 5241 N N . VAL A 1 661 ? 24.908 -14.250 12.500 1.00 61.62 661 VAL A N 1
ATOM 5242 C CA . VAL A 1 661 ? 25.855 -15.131 13.201 1.00 61.62 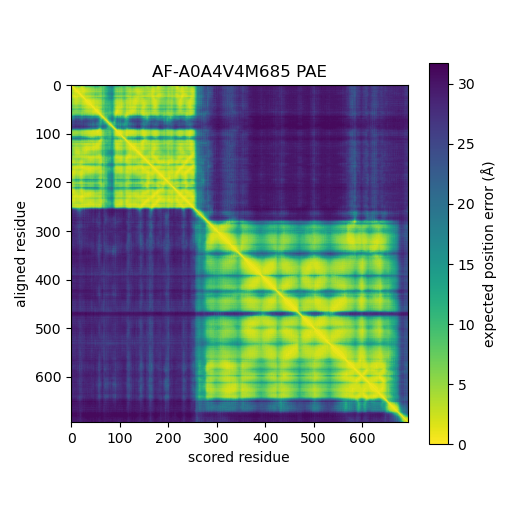661 VAL A CA 1
ATOM 5243 C C . VAL A 1 661 ? 25.168 -15.872 14.353 1.00 61.62 661 VAL A C 1
ATOM 5245 O O . VAL A 1 661 ? 25.357 -17.079 14.501 1.00 61.62 661 VAL A O 1
ATOM 5248 N N . GLU A 1 662 ? 24.334 -15.194 15.143 1.00 64.25 662 GLU A N 1
ATOM 5249 C CA . GLU A 1 662 ? 23.548 -15.796 16.229 1.00 64.25 662 GLU A CA 1
ATOM 5250 C C . GLU A 1 662 ? 22.574 -16.873 15.705 1.00 64.25 662 GLU A C 1
ATOM 5252 O O . GLU A 1 662 ? 22.467 -17.967 16.265 1.00 64.25 662 GLU A O 1
ATOM 5257 N N . ARG A 1 663 ? 21.879 -16.589 14.591 1.00 66.56 663 ARG A N 1
ATOM 5258 C CA . ARG A 1 663 ? 20.958 -17.522 13.917 1.00 66.56 663 ARG A CA 1
ATOM 5259 C C . ARG A 1 663 ? 21.697 -18.734 13.355 1.00 66.56 663 ARG A C 1
ATOM 5261 O O . ARG A 1 663 ? 21.221 -19.853 13.526 1.00 66.56 663 ARG A O 1
ATOM 5268 N N . GLU A 1 664 ? 22.849 -18.535 12.721 1.00 67.19 664 GLU A N 1
ATOM 5269 C CA . GLU A 1 664 ? 23.726 -19.617 12.252 1.00 67.19 664 GLU A CA 1
ATOM 5270 C C . GLU A 1 664 ? 24.216 -20.482 13.418 1.00 67.19 664 GLU A C 1
ATOM 5272 O O . GLU A 1 664 ? 24.121 -21.707 13.352 1.00 67.19 664 GLU A O 1
ATOM 5277 N N . LYS A 1 665 ? 24.652 -19.873 14.529 1.00 69.06 665 LYS A N 1
ATOM 5278 C CA . LYS A 1 665 ? 25.023 -20.600 15.754 1.00 69.06 665 LYS A CA 1
ATOM 5279 C C . LYS A 1 665 ? 23.861 -21.439 16.285 1.00 69.06 665 LYS A C 1
ATOM 5281 O O . LYS A 1 665 ? 24.055 -22.621 16.554 1.00 69.06 665 LYS A O 1
ATOM 5286 N N . LYS A 1 666 ? 22.648 -20.878 16.367 1.00 68.94 666 LYS A N 1
ATOM 5287 C CA . LYS A 1 666 ? 21.441 -21.618 16.780 1.00 68.94 666 LYS A CA 1
ATOM 5288 C C . LYS A 1 666 ? 21.097 -22.758 15.823 1.00 68.94 666 LYS A C 1
ATOM 5290 O O . LYS A 1 666 ? 20.798 -23.851 16.290 1.00 68.94 666 LYS A O 1
ATOM 5295 N N . LYS A 1 667 ? 21.176 -22.544 14.504 1.00 71.81 667 LYS A N 1
ATOM 5296 C CA . LYS A 1 667 ? 20.956 -23.597 13.495 1.00 71.81 667 LYS A CA 1
ATOM 5297 C C . LYS A 1 667 ? 21.994 -24.712 13.610 1.00 71.81 667 LYS A C 1
ATOM 5299 O O . LYS A 1 667 ? 21.631 -25.879 13.519 1.00 71.81 667 LYS A O 1
ATOM 5304 N N . ARG A 1 668 ? 23.270 -24.380 13.829 1.00 67.62 668 ARG A N 1
ATOM 5305 C CA . ARG A 1 668 ? 24.344 -25.363 14.052 1.00 67.62 668 ARG A CA 1
ATOM 5306 C C . ARG A 1 668 ? 24.134 -26.149 15.344 1.00 67.62 668 ARG A C 1
ATOM 5308 O O . ARG A 1 668 ? 24.254 -27.366 15.317 1.00 67.62 668 ARG A O 1
ATOM 5315 N N . PHE A 1 669 ? 23.736 -25.473 16.419 1.00 69.06 669 PHE A N 1
ATOM 5316 C CA . PHE A 1 669 ? 23.399 -26.103 17.696 1.00 69.06 669 PHE A CA 1
ATOM 5317 C C . PHE A 1 669 ? 22.183 -27.035 17.574 1.00 69.06 669 PHE A C 1
ATOM 5319 O O . PHE A 1 669 ? 22.212 -28.166 18.042 1.00 69.06 669 PHE A O 1
ATOM 5326 N N . GLN A 1 670 ? 21.134 -26.610 16.862 1.00 66.88 670 GLN A N 1
ATOM 5327 C CA . GLN A 1 670 ? 19.976 -27.457 16.563 1.00 66.88 670 GLN A CA 1
ATOM 5328 C C . GLN A 1 670 ? 20.349 -28.656 15.692 1.00 66.88 670 GLN A C 1
ATOM 5330 O O . GLN A 1 670 ? 19.901 -29.755 15.990 1.00 66.88 670 GLN A O 1
ATOM 5335 N N . ARG A 1 671 ? 21.197 -28.473 14.668 1.00 68.75 671 ARG A N 1
ATOM 5336 C CA . ARG A 1 671 ? 21.705 -29.572 13.829 1.00 68.75 671 ARG A CA 1
ATOM 5337 C C . ARG A 1 671 ? 22.485 -30.595 14.654 1.00 68.75 671 ARG A C 1
ATOM 5339 O O . ARG A 1 671 ? 22.218 -31.782 14.505 1.00 68.75 671 ARG A O 1
ATOM 5346 N N . GLN A 1 672 ? 23.365 -30.136 15.546 1.00 62.38 672 GLN A N 1
ATOM 5347 C CA . GLN A 1 672 ? 24.129 -30.991 16.464 1.00 62.38 672 GLN A CA 1
ATOM 5348 C C . GLN A 1 672 ? 23.231 -31.757 17.447 1.00 62.38 672 GLN A C 1
ATOM 5350 O O . GLN A 1 672 ? 23.438 -32.949 17.648 1.00 62.38 672 GLN A O 1
ATOM 5355 N N . ASN A 1 673 ? 22.184 -31.126 17.983 1.00 57.47 673 ASN A N 1
ATOM 5356 C CA . ASN A 1 673 ? 21.250 -31.804 18.890 1.00 57.47 673 ASN A CA 1
ATOM 5357 C C . ASN A 1 673 ? 20.269 -32.733 18.150 1.00 57.47 673 ASN A C 1
ATOM 5359 O O . ASN A 1 673 ? 19.836 -33.741 18.698 1.00 57.47 673 ASN A O 1
ATOM 5363 N N . SER A 1 674 ? 19.921 -32.432 16.894 1.00 49.09 674 SER A N 1
ATOM 5364 C CA . SER A 1 674 ? 19.071 -33.300 16.065 1.00 49.09 674 SER A CA 1
ATOM 5365 C C . SER A 1 674 ? 19.808 -34.521 15.502 1.00 49.09 674 SER A C 1
ATOM 5367 O O . SER A 1 674 ? 19.163 -35.498 15.132 1.00 49.09 674 SER A O 1
ATOM 5369 N N . SER A 1 675 ? 21.146 -34.500 15.460 1.00 46.75 675 SER A N 1
ATOM 5370 C CA . SER A 1 675 ? 21.955 -35.649 15.030 1.00 46.75 675 SER A CA 1
ATOM 5371 C C . SER A 1 675 ? 22.103 -36.754 16.083 1.00 46.75 675 SER A C 1
ATOM 5373 O O . SER A 1 675 ? 22.651 -37.802 15.759 1.00 46.75 675 SER A O 1
ATOM 5375 N N . GLU A 1 676 ? 21.592 -36.575 17.306 1.00 48.59 676 GLU A N 1
ATOM 5376 C CA . GLU A 1 676 ? 21.656 -37.608 18.354 1.00 48.59 676 GLU A CA 1
ATOM 5377 C C . GLU A 1 676 ? 20.431 -38.541 18.418 1.00 48.59 676 GLU A C 1
ATOM 5379 O O . GLU A 1 676 ? 20.418 -39.453 19.241 1.00 48.59 676 GLU A O 1
ATOM 5384 N N . SER A 1 677 ? 19.399 -38.397 17.569 1.00 43.50 677 SER A N 1
ATOM 5385 C CA . SER A 1 677 ? 18.202 -39.258 17.704 1.00 43.50 677 SER A CA 1
ATOM 5386 C C . SER A 1 677 ? 17.304 -39.437 16.468 1.00 43.50 677 SER A C 1
ATOM 5388 O O . SER A 1 677 ? 16.089 -39.315 16.583 1.00 43.50 677 SER A O 1
ATOM 5390 N N . VAL A 1 678 ? 17.832 -39.811 15.292 1.00 34.06 678 VAL A N 1
ATOM 5391 C CA . VAL A 1 678 ? 16.978 -40.385 14.220 1.00 34.06 678 VAL A CA 1
ATOM 5392 C C . VAL A 1 678 ? 17.738 -41.446 13.396 1.00 34.06 678 VAL A C 1
ATOM 5394 O O . VAL A 1 678 ? 18.762 -41.113 12.797 1.00 34.06 678 VAL A O 1
ATOM 5397 N N . PRO A 1 679 ? 17.264 -42.708 13.310 1.00 35.16 679 PRO A N 1
ATOM 5398 C CA . PRO A 1 679 ? 17.820 -43.710 12.399 1.00 35.16 679 PRO A CA 1
ATOM 5399 C C . PRO A 1 679 ? 17.573 -43.325 10.934 1.00 35.16 679 PRO A C 1
ATOM 5401 O O . PRO A 1 679 ? 16.473 -42.919 10.561 1.00 35.16 679 PRO A O 1
ATOM 5404 N N . GLN A 1 680 ? 18.593 -43.482 10.091 1.00 40.12 680 GLN A N 1
ATOM 5405 C CA . GLN A 1 680 ? 18.533 -43.222 8.652 1.00 40.12 680 GLN A CA 1
ATOM 5406 C C . GLN A 1 680 ? 17.633 -44.234 7.918 1.00 40.12 680 GLN A C 1
ATOM 5408 O O . GLN A 1 680 ? 18.099 -45.253 7.415 1.00 40.12 680 GLN A O 1
ATOM 5413 N N . HIS A 1 681 ? 16.352 -43.910 7.770 1.00 37.66 681 HIS A N 1
ATOM 5414 C CA . HIS A 1 681 ? 15.537 -44.385 6.651 1.00 37.66 681 HIS A CA 1
ATOM 5415 C C . HIS A 1 681 ? 14.748 -43.202 6.089 1.00 37.66 681 HIS A C 1
ATOM 5417 O O . HIS A 1 681 ? 13.656 -42.877 6.544 1.00 37.66 681 HIS A O 1
ATOM 5423 N N . PHE A 1 682 ? 15.361 -42.506 5.127 1.00 35.41 682 PHE A N 1
ATOM 5424 C CA . PHE A 1 682 ? 14.694 -41.477 4.338 1.00 35.41 682 PHE A CA 1
ATOM 5425 C C . PHE A 1 682 ? 13.994 -42.142 3.155 1.00 35.41 682 PHE A C 1
ATOM 5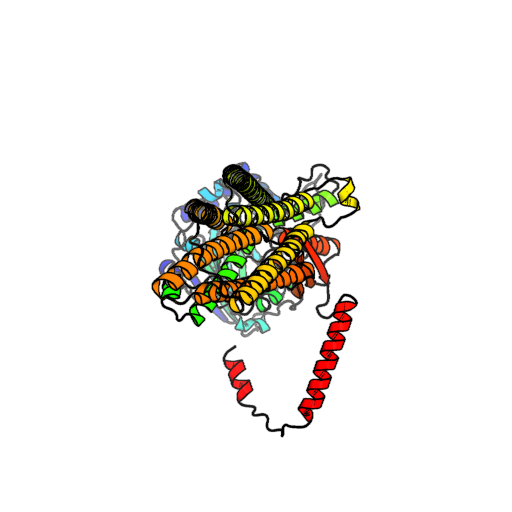427 O O . PHE A 1 682 ? 14.634 -42.621 2.220 1.00 35.41 682 PHE A O 1
ATOM 5434 N N . ASP A 1 683 ? 12.673 -42.163 3.252 1.00 37.12 683 ASP A N 1
ATOM 5435 C CA . ASP A 1 683 ? 11.730 -42.585 2.231 1.00 37.12 683 ASP A CA 1
ATOM 5436 C C . ASP A 1 683 ? 11.774 -41.609 1.037 1.00 37.12 683 ASP A C 1
ATOM 5438 O O . ASP A 1 683 ? 11.423 -40.430 1.152 1.00 37.12 683 ASP A O 1
ATOM 5442 N N . GLN A 1 684 ? 12.285 -42.082 -0.102 1.00 38.12 684 GLN A N 1
ATOM 5443 C CA . GLN A 1 684 ? 12.439 -41.299 -1.333 1.00 38.12 684 GLN A CA 1
ATOM 5444 C C . GLN A 1 684 ? 11.099 -41.028 -2.045 1.00 38.12 684 GLN A C 1
ATOM 5446 O O . GLN A 1 684 ? 11.058 -40.192 -2.949 1.00 38.12 684 GLN A O 1
ATOM 5451 N N . GLU A 1 685 ? 9.990 -41.650 -1.630 1.00 35.94 685 GLU A N 1
ATOM 5452 C CA . GLU A 1 685 ? 8.686 -41.468 -2.287 1.00 35.94 685 GLU A CA 1
ATOM 5453 C C . GLU A 1 685 ? 7.989 -40.143 -1.924 1.00 35.94 685 GLU A C 1
ATOM 5455 O O . GLU A 1 685 ? 7.225 -39.595 -2.723 1.00 35.94 685 GLU A O 1
ATOM 5460 N N . GLY A 1 686 ? 8.288 -39.557 -0.758 1.00 32.53 686 GLY A N 1
ATOM 5461 C CA . GLY A 1 686 ? 7.650 -38.313 -0.303 1.00 32.53 686 GLY A CA 1
ATOM 5462 C C . GLY A 1 686 ? 8.087 -37.059 -1.072 1.00 32.53 686 GLY A C 1
ATOM 5463 O O . GLY A 1 686 ? 7.285 -36.147 -1.280 1.00 32.53 686 GLY A O 1
ATOM 5464 N N . LEU A 1 687 ? 9.342 -37.017 -1.537 1.00 30.00 687 LEU A N 1
ATOM 5465 C CA . LEU A 1 687 ? 9.892 -35.873 -2.278 1.00 30.00 687 LEU A CA 1
ATOM 5466 C C . LEU A 1 687 ? 9.441 -35.856 -3.749 1.00 30.00 687 LEU A C 1
ATOM 5468 O O . LEU A 1 687 ? 9.329 -34.787 -4.347 1.00 30.00 687 LEU A O 1
ATOM 5472 N N . ALA A 1 688 ? 9.142 -37.028 -4.320 1.00 31.45 688 ALA A N 1
ATOM 5473 C CA . ALA A 1 688 ? 8.663 -37.152 -5.694 1.00 31.45 688 ALA A CA 1
ATOM 5474 C C . ALA A 1 688 ? 7.252 -36.560 -5.868 1.00 31.45 688 ALA A C 1
ATOM 5476 O O . ALA A 1 688 ? 6.993 -35.873 -6.852 1.00 31.45 688 ALA A O 1
ATOM 5477 N N . ARG A 1 689 ? 6.366 -36.721 -4.874 1.00 29.58 689 ARG A N 1
ATOM 5478 C CA . ARG A 1 689 ? 4.984 -36.209 -4.943 1.00 29.58 689 ARG A CA 1
ATOM 5479 C C . ARG A 1 689 ? 4.852 -34.691 -4.819 1.00 29.58 689 ARG A C 1
ATOM 5481 O O . ARG A 1 689 ? 3.872 -34.134 -5.300 1.00 29.58 689 ARG A O 1
ATOM 5488 N N . VAL A 1 690 ? 5.807 -34.007 -4.188 1.00 29.56 690 VAL A N 1
ATOM 5489 C CA . VAL A 1 690 ? 5.756 -32.538 -4.042 1.00 29.56 690 VAL A CA 1
ATOM 5490 C C . VAL A 1 690 ? 6.215 -31.836 -5.324 1.00 29.56 690 VAL A C 1
ATOM 5492 O O . VAL A 1 690 ? 5.650 -30.807 -5.682 1.00 29.56 690 VAL A O 1
ATOM 5495 N N . ASN A 1 691 ? 7.153 -32.430 -6.065 1.00 31.17 691 ASN A N 1
ATOM 5496 C CA . ASN A 1 691 ? 7.587 -31.919 -7.370 1.00 31.17 691 ASN A CA 1
ATOM 5497 C C . ASN A 1 691 ? 6.595 -32.206 -8.509 1.00 31.17 691 ASN A C 1
ATOM 5499 O O . ASN A 1 691 ? 6.737 -31.638 -9.582 1.00 31.17 691 ASN A O 1
ATOM 5503 N N . GLU A 1 692 ? 5.602 -33.071 -8.292 1.00 27.91 692 GLU A N 1
ATOM 5504 C CA . GLU A 1 692 ? 4.532 -33.332 -9.266 1.00 27.91 692 GLU A CA 1
ATOM 5505 C C . GLU A 1 692 ? 3.361 -32.333 -9.154 1.00 27.91 692 GLU A C 1
ATOM 5507 O O . GLU A 1 692 ? 2.528 -32.246 -10.054 1.00 27.91 692 GLU A O 1
ATOM 5512 N N . ILE A 1 693 ? 3.282 -31.577 -8.048 1.00 32.28 693 ILE A N 1
ATOM 5513 C CA . ILE A 1 693 ? 2.194 -30.622 -7.757 1.00 32.28 693 ILE A CA 1
ATOM 5514 C C . ILE A 1 693 ? 2.611 -29.156 -8.005 1.00 32.28 693 ILE A C 1
ATOM 5516 O O . ILE A 1 693 ? 1.738 -28.304 -8.199 1.00 32.28 693 ILE A O 1
ATOM 5520 N N . VAL A 1 694 ? 3.913 -28.854 -8.013 1.00 26.45 694 VAL A N 1
ATOM 5521 C CA . VAL A 1 694 ? 4.484 -27.527 -8.331 1.00 26.45 694 VAL A CA 1
ATOM 5522 C C . VAL A 1 694 ? 4.798 -27.443 -9.816 1.00 26.45 694 VAL A C 1
ATOM 5524 O O . VAL A 1 694 ? 4.427 -26.412 -10.426 1.00 26.45 694 VAL A O 1
#

Secondary structure (DSSP, 8-state):
-EEEEPPEEEHHHHHHS--SS-EEEET---HHHHHHHHHHHH-GGGGT-SHHHHT-EEE-EEEPTT--S-GGG--PPPGGGT-SSSS-S--SEEEHHHHIIIIII-HHHHTT-EEEEEEE-HHHH-HHHHHHSPPPHHHHTT-PEEEEEEE-TT-EEEEEE--TTEEEEEEEEES-EEEEEE-GGGGGGS-BPPTTSTTTTBBS--SSS--TTS--EEEEEEEPTT-EEEE-TT-EEEEEESSSEEEEEEEEE-S--PPP-TTTTHHHHGGG--TT-GGGSB-S-TTTTGGGPPPHHHHHHS-HHHHHHHHHHHHHHHHHHHHHHHHHSSHHHHHHHHHHHHHTT-TTPPPPPPTTHHHHHHHHHHHHHHHHHHHHHHHHHHHHHHHHHHT---HHHHHHHHHHHHHHHHHHHHHHHHHHHH---HHHHHH-TT-STTHHHHHHHHHHHHHHHHHHHHHHHHHHHHHS-----PPPHHHHHHHHHHHHHHHHHHHHHTT---HHHHHHHHHHHHHHHHHHHHHHHHHHHHHHT-TTHHHHHHHHHHHHHHHHHHHHHHHHHHHHTTPBPPHHHHHHHHHHHTTBTT--EEEEEEEEEETTEEEEEEEEE--TTS-HHHHHHHHHHHHHHHHTSTTEEEEEEEEES-S-PSPSTHHHHHHHHHHHHHHHHHHHHHTTS--S---THHHHHHHTT-

Mean predicted aligned error: 18.32 Å

pLDDT: mean 78.8, std 17.09, range [26.45, 96.75]

Radius of gyration: 36.81 Å; Cα contacts (8 Å, |Δi|>4): 1002; chains: 1; bounding box: 62×70×113 Å

Foldseek 3Di:
DAEAAAAEDEQVVCLVDPDQAKHKYAPQDDPLLLVVLVVCQVPVCLQVPDPQLQQDKFFKDKDAPLFARDPVPPDFDQCVVPDPDDDDRGDRIDGPNVCCVVAVVVVPVPPPIWIKGPFAASCVSDPSSCVSDPDRVSQVVQVWDKGKIFTFAFHKHAWFADALFKKKKKAWRYAKKKKKKFDLVCLVVQCADDLLDLRRRGGPDRDQDPDPPDPTYIHIDMHHRNMMMMHHRPIIMMMGGRGGTMMMMIIGGDPDDDDDDLQPVLVSVLSNDDQPCPPPQFAPCALVPVVVQDDPVRLVVDDPVVSVVNVVVVLLSVLRNVLRVLVPDCQLVLLLVLLVCVVVVPPPRDDRDQLCPVVVVVLLVLVLVLLVVQLVLLVVLLVVLVVVVVVDPDPLSVVLNVVSVLSNVLSCLQNVLSVQQPDDDPVVCVVCVLGRLLSNLVSLLVSLVVLLVVLVVLLVVLVVCLVPVDDDDDQPPSSLVSLVVLLVSLVVSLVSLVVRPALSSVSSNLVSVLSNVVSVLQVPQSVVCVVVVNSNSNSVSSNVSSVVSSVVSVVSNVVSVCLCVWNFDPPSLQSSLLSSLSRGSQFSDWLDWTWTHNGQAIEIETETAGAPPHDPSSQVSSQSSSFSSSCSRPRHSGYHYHYHNDSDDQQPDPVSNVVVVVVVVVVVVVVVVVVPDDDDDDDPPVVVVVVVVD

InterPro domains:
  IPR002524 Cation efflux [TIGR01297] (372-644)
  IPR003347 JmjC domain [PS51184] (115-267)
  IPR003347 JmjC domain [SM00558] (115-267)
  IPR027469 Cation efflux transmembrane domain superfamily [G3DSA:1.20.1510.10] (369-564)
  IPR027469 Cation efflux transmembrane domain superfamily [SSF161111] (364-566)
  IPR036837 Cation efflux protein, cytoplasmic domain superfamily [G3DSA:3.30.70.1350] (569-646)
  IPR036837 Cation efflux protein, cytoplasmic domain superfamily [SSF160240] (569-645)
  IPR041667 Cupin-like domain 8 [PF13621] (93-256)
  IPR050291 Cation-efflux pump FieF-like [PTHR43840] (283-653)
  IPR058533 Cation efflux protein, transmembrane domain [PF01545] (373-564)

Nearest PDB structures (foldseek):
  8f6e-assembly1_B  TM=7.341E-01  e=4.798E-10  Shewanella oneidensis
  8f6j-assembly1_A  TM=7.251E-01  e=7.012E-10  Shewanella oneidensis
  3al6-assembly2_D  TM=6.587E-01  e=4.162E-10  Homo sapiens
  8f6i-assembly1_B  TM=7.245E-01  e=9.709E-08  Shewanella oneidensis MR-1
  1vrb-assembly1_A  TM=4.765E-01  e=2.949E-06  Bacillus subtilis

Organism: Wallemia ichthyophaga (NCBI:txid245174)

Sequence (694 aa):
MKLNSLPVKSADDFFKCIPFNSCFVSGLFTQPWLNISRAIEADFDILTRDEHTANITVPIEIQQPGFPLSADSRHEIPLSELVPYQYPKYLNEITLDLFIKLFIQNQQQLKPKIGYLAQFDLIAASPYLQRMFPMIPELHRLKPKSSSWLGPQSTLTPIHRDATTEGNLLLQVTGSKRVNVIDPIYADKLNLHPDNSPMRNFSRFLDELPNAHLPIQVESGVLNPGDAVYIPPGYYHSFKSLSDSFSVNFWFQKSSSRPSSPFSERRRTVHQHNVHNVHRIISPTLRQFEFARKSERDLKKMPKKIKSFYQKQNEILDAYASVDDLLESSYPHDVLARLRGIAAGDEQTPLLHFPSEQNEKNHNKTVNVVLNVNLIINILLLGAKGAAVLLSDSVSLFASLVESVLDLLSSLIIYGTTLCAGHRDDSTRFKCPVGKQRFEPLGVIIFSVFMIGSFLQVLFESISRLQHIPITTLLPLAGILSMVITVIVKAFIWVFCFKIKSSGVQAIAQDSLNDVVFNIISLSFPYMGQVLNIPQLDPIGGIILSLYIIIEWTGTLIDNFSRLSGRVADPVELSKVLYCVTRFTPVQSVSYIECYHVGDNVIVEVDVVLPPSVSLPVAHDWGETIQYVIESLEGIERGFVHLDYNPTNPPGHKMQASMAVEREKKKRFQRQNSSESVPQHFDQEGLARVNEIV

Solvent-accessible surface area (backbone atoms only — not comparable to full-atom values): 37687 Å² total; per-residue (Å²): 76,48,83,42,73,54,48,78,39,47,36,71,60,36,76,74,52,73,65,83,62,57,28,32,32,40,80,63,62,49,72,60,48,54,54,46,20,57,48,41,64,75,37,65,62,71,74,33,71,48,70,72,46,18,62,36,76,37,57,48,45,73,33,51,80,92,48,36,65,42,87,90,60,67,70,84,63,70,46,81,82,79,53,91,80,93,70,72,68,67,75,60,56,43,32,43,43,56,47,44,51,49,36,60,72,38,44,84,80,46,63,73,54,42,45,32,34,62,82,40,46,58,46,81,76,22,74,71,42,37,68,56,54,64,82,55,70,80,58,54,77,53,68,47,50,66,28,28,35,41,34,28,54,70,46,43,43,33,31,26,39,68,58,67,66,32,31,38,39,37,35,26,41,21,38,28,34,37,40,34,39,32,60,55,91,49,51,90,76,45,55,50,41,56,85,87,37,86,50,35,55,27,35,71,48,60,45,71,60,75,68,65,87,43,95,47,66,34,35,35,49,75,37,39,59,56,32,28,40,38,43,34,48,43,35,30,32,18,40,37,26,76,27,51,28,35,33,41,33,36,39,27,66,67,95,82,70,84,81,70,61,89,62,68,64,45,69,68,56,58,68,61,63,69,97,75,69,75,88,52,50,52,60,86,75,68,68,78,64,59,87,74,58,74,52,74,75,56,45,72,74,43,58,71,72,60,28,52,50,52,50,54,50,40,52,40,51,52,44,46,45,56,42,49,57,54,66,72,40,66,56,58,58,53,48,49,52,38,57,50,31,56,75,70,68,44,88,78,55,72,82,86,75,58,80,34,54,64,55,51,53,52,49,53,49,50,51,52,52,50,51,50,52,51,44,52,50,33,51,51,51,35,52,53,39,48,53,51,33,78,76,37,96,45,69,63,38,47,55,56,32,54,52,32,50,53,53,36,51,45,44,47,43,38,47,50,23,44,52,55,30,68,63,83,46,80,79,46,42,77,79,35,76,91,58,38,56,56,35,34,36,48,25,45,37,56,42,30,52,55,52,40,53,55,34,50,50,50,28,54,52,19,55,52,42,63,77,51,77,68,81,86,71,77,77,51,71,68,40,54,52,51,44,53,52,48,32,56,53,27,48,52,50,21,67,68,28,65,80,47,94,42,72,49,47,38,52,54,18,52,50,26,45,50,51,30,53,48,46,51,47,66,55,46,29,48,53,49,13,62,78,70,72,38,75,61,40,32,29,50,49,40,35,56,49,25,53,52,53,37,55,51,37,50,50,54,29,53,51,35,52,37,22,64,70,48,36,71,50,58,70,56,57,49,48,35,51,52,50,50,58,69,35,32,47,68,51,73,46,73,67,44,74,50,42,24,20,53,25,90,29,26,38,37,42,35,33,37,20,36,63,77,87,57,53,70,71,60,50,46,52,51,40,50,36,52,23,56,56,49,39,34,38,85,61,34,76,40,50,44,60,44,82,35,66,55,78,82,62,77,63,63,64,80,66,52,36,50,51,50,51,51,50,50,51,50,51,51,51,50,53,59,63,58,71,75,76,70,84,93,74,83,70,72,68,67,64,56,59,56,68,73,75,110